Protein 3FJY (pdb70)

B-factor: mean 27.33, std 9.37, range [8.15, 68.04]

Radius of gyration: 30.57 Å; Cα contacts (8 Å, |Δi|>4): 1432; chains: 2; bounding box: 53×60×94 Å

CATH classification: 3.90.79.10 (+1 more: 3.40.50.1240)

Foldseek 3Di:
DEKEAEKEKDFAPPQPCNVPVLCLVVDALVSRLQRMWTKWFAAPVVRAIFTFMDHADPPGDRLLRHQQRCCQGQVFRWAWFFWQQAPVHYTYTTYGDDPLLVQLCPVLQHDHHHHDCNGTVDMDIGGLVVCCVRHPDPVRNVSSVSVSVCSNVPRVLWFKEKEAEFFAWDDPVPDPDDQQAGAHDPVRLCCSQLSNVVVSRSAQAEEEANRHSQCSSCVVSCVSSVRHYHDPCQDPVNCVVPVPVLVVSVQVVVVVRSVVSHYYYYYHLVNQQNLVQALVQEPDVVVSVLSHSDPPVDHSKMMFIWDADPSGIYTDHDDIGHGD/DEKEAAKEKDFAPPQPCNVPVLCVVVDALVSRLQRMKTKWFAAPVLRFIFTFMDHADPQGDNLLRHQQRCCQAQVFGWAWFFWQAKDKAAPVPDSAAEGDHDDPPGHMYIYTYTGYGDDPLLVQLCPVLQHDHHH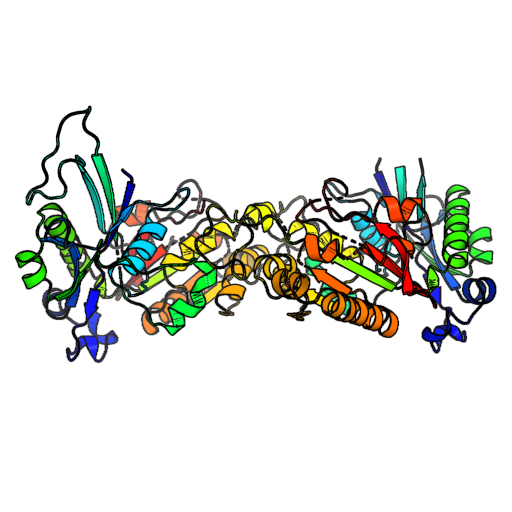YDCNGTVDMDIGRLVVCCVRHRHPVRNVSSVSVSVCSNLPRSLWFKEKEAEFFAWDDPVVDPDDQQATAHDVVSLCCSQLRNVVVSRSAQAEEEASRHSFCSSCVVSCVSSVRHYHDPCQDPVNCVVPVVVLVVSVQVVVVVRSVVSHYYYYYHLVNQQSLVQQLVQEPDVVVSVLSHSDPPVHHRWMMFIWDADPSGIYTDHDDTGDGD

InterPro domains:
  IPR000086 NUDIX hydrolase domain [PF00293] (46-168)
  IPR000086 NUDIX hydrolase domain [PS51462] (16-178)
  IPR013078 Histidine phosphatase superfamily, clade-1 [PF00300] (191-285)
  IPR013078 Histidine phosphatase superfamily, clade-1 [SM00855] (190-308)
  IPR013078 Histidine phosphatase superfamily, clade-1 [cd07067] (190-315)
  IPR015797 NUDIX hydrolase-like domain superfamily [SSF55811] (45-180)
  IPR020084 NUDIX hydrolase, conserved site [PS00893] (62-83)
  IPR029033 Histidine phosphatase superfamily [G3DSA:3.40.50.1240] (189-362)
  IPR029033 Histidine phosphatase superfamily [SSF53254] (190-315)
  IPR051325 Nudix hydrolase domain-containing protein [PTHR21340] (10-183)

Secondary structure (DSSP, 8-state):
--EEE---EEEPTTSHHHH-GGGGGGS-HHHHHTTEEEEEEEETTTTEEE--EEEPPTT--HHHHHHHHHHHHHS--EE--S--EEE--EEE--EE--HHHHHTTHHHH---PPPPTTT--EEEEEEHHHHHHH-S-HHHHHHHHHHHHHHHTTGGG-EEEEE-PPP-B--TTT--S-STTPPBPHHHH--HHHHHHHGGG-EEEEEB-SSHHHHHHHHHHHHHHT---B-GGGSHHHHHH-HHHHHHHHHHHHHHHHHHT-EEEE--HHHHH--TTTGGGSSSHHHHHH--SSTT--TT---EEEEEETTEEEEEEE------/-EEEE---EEEPTTSHHHH-GGGGGGS-HHHHHHTEEEEEEEETTTTEEE--EEEPPTT--HHHHHHHHHHHHHS--EE--S--EEEEEETTTTSSSS-----TTS-EEEEEE--EE--HHHHHHTHHHH---PPPPTTT--EEEEEEHHHHHHH-S-HHHHHHHHHHHHHHTTTGGG-EEEEE-PPPPB--TTT--S-STTPPBPHHHH--TTHHHHHGGG-EEEEEB-SSHHHHHHHHHHHHHHT---B-GGGSHHHHHH-HHHHHHHHHHHHHHHHHHT-EEEE--HHHHH--TTTGGG-SSHHHHTT--SSTT--TT---EEEEEETTEEEEEEE------

Nearest PDB structures (foldseek):
  3fjy-assembly1_A  TM=1.002E+00  e=1.884E-73  Bifidobacterium adolescentis ATCC 15703
  3fjy-assembly1_B  TM=9.927E-01  e=1.489E-70  Bifidobacterium adolescentis ATCC 15703
  6m72-assembly1_A  TM=7.790E-01  e=5.981E-26  Mycolicibacterium smegmatis MC2 155
  6m6y-assembly1_A  TM=7.794E-01  e=1.837E-25  Mycolicibacterium smegmatis MC2 155
  5gg6-assembly2_B  TM=7.611E-01  e=1.048E-25  Mycolicibacterium smegmatis MC2 155

Solvent-accessible surface area: 28832 Å² total

Structure (mmCIF, N/CA/C/O backbone):
data_3FJY
#
_entry.id   3FJY
#
_cell.length_a   78.673
_cell.length_b   90.034
_cell.length_c   124.195
_cell.angle_alpha   90.00
_cell.angle_beta   90.00
_cell.angle_gamma   90.00
#
_symmetry.space_group_name_H-M   'P 21 21 21'
#
loop_
_entity.id
_entity.type
_entity.pdbx_description
1 polymer 'Probable MutT1 protein'
2 non-polymer GLYCEROL
3 water water
#
loop_
_atom_site.group_PDB
_atom_site.id
_atom_site.type_symbol
_atom_site.label_atom_id
_atom_site.label_alt_id
_atom_site.label_comp_id
_atom_site.label_asym_id
_atom_site.label_entity_id
_atom_site.label_seq_id
_atom_site.pdbx_PDB_ins_code
_atom_site.Cartn_x
_atom_site.Cartn_y
_atom_site.Cartn_z
_atom_site.occupancy
_atom_site.B_iso_or_equiv
_atom_site.auth_seq_id
_atom_site.auth_comp_id
_atom_site.auth_asym_id
_atom_site.auth_atom_id
_atom_site.pdbx_PDB_model_num
ATOM 1 N N . LEU A 1 3 ? -5.970 55.309 22.440 1.00 39.15 9 LEU A N 1
ATOM 2 C CA . LEU A 1 3 ? -4.661 54.652 22.715 1.00 40.36 9 LEU A CA 1
ATOM 3 C C . LEU A 1 3 ? -3.495 55.597 22.410 1.00 38.77 9 LEU A C 1
ATOM 4 O O . LEU A 1 3 ? -3.204 55.884 21.254 1.00 39.30 9 LEU A O 1
ATOM 9 N N . GLU A 1 4 ? -2.830 56.056 23.465 1.00 37.10 10 GLU A N 1
ATOM 10 C CA . GLU A 1 4 ? -1.715 56.987 23.349 1.00 35.49 10 GLU A CA 1
ATOM 11 C C . GLU A 1 4 ? -0.339 56.324 23.243 1.00 33.37 10 GLU A C 1
ATOM 12 O O . GLU A 1 4 ? -0.013 55.417 24.008 1.00 32.51 10 GLU A O 1
ATOM 18 N N . ALA A 1 5 ? 0.464 56.803 22.298 1.00 30.01 11 ALA A N 1
ATOM 19 C CA . ALA A 1 5 ? 1.807 56.291 22.087 1.00 28.33 11 ALA A CA 1
ATOM 20 C C . ALA A 1 5 ? 2.741 57.453 21.757 1.00 27.44 11 ALA A C 1
ATOM 21 O O . ALA A 1 5 ? 2.290 58.568 21.467 1.00 25.20 11 ALA A O 1
ATOM 23 N N . ALA A 1 6 ? 4.042 57.188 21.811 1.00 25.51 12 ALA A N 1
ATOM 24 C CA . ALA A 1 6 ? 5.046 58.194 21.510 1.00 25.42 12 ALA A CA 1
ATOM 25 C C . ALA A 1 6 ? 6.340 57.523 21.056 1.00 24.35 12 ALA A C 1
ATOM 26 O O . ALA A 1 6 ? 6.643 56.398 21.451 1.00 23.55 12 ALA A O 1
ATOM 28 N N . GLY A 1 7 ? 7.097 58.225 20.223 1.00 22.71 13 GLY A N 1
ATOM 29 C CA . GLY A 1 7 ? 8.353 57.689 19.728 1.00 22.83 13 GLY A CA 1
ATOM 30 C C . GLY A 1 7 ? 9.071 58.763 18.945 1.00 22.91 13 GLY A C 1
ATOM 31 O O . GLY A 1 7 ? 8.788 59.946 19.120 1.00 20.99 13 GLY A O 1
ATOM 32 N N . GLY A 1 8 ? 9.997 58.380 18.074 1.00 22.13 14 GLY A N 1
ATOM 33 C CA . GLY A 1 8 ? 10.683 59.403 17.311 1.00 21.14 14 GLY A CA 1
ATOM 34 C C . GLY A 1 8 ? 11.755 58.960 16.343 1.00 21.77 14 GLY A C 1
ATOM 35 O O . GLY A 1 8 ? 12.007 57.769 16.141 1.00 21.11 14 GLY A O 1
ATOM 36 N N . ILE A 1 9 ? 12.389 59.956 15.737 1.00 20.58 15 ILE A N 1
ATOM 37 C CA . ILE A 1 9 ? 13.454 59.730 14.778 1.00 20.04 15 ILE A CA 1
ATOM 38 C C . ILE A 1 9 ? 14.796 60.068 15.424 1.00 19.60 15 ILE A C 1
ATOM 39 O O . ILE A 1 9 ? 15.141 61.237 15.606 1.00 15.51 15 ILE A O 1
ATOM 44 N N . VAL A 1 10 ? 15.541 59.029 15.780 1.00 18.46 16 VAL A N 1
ATOM 45 C CA . VAL A 1 10 ? 16.845 59.211 16.392 1.00 19.79 16 VAL A CA 1
ATOM 46 C C . VAL A 1 10 ? 17.835 59.364 15.244 1.00 20.26 16 VAL A C 1
ATOM 47 O O . VAL A 1 10 ? 17.897 58.511 14.357 1.00 18.85 16 VAL A O 1
ATOM 51 N N . TRP A 1 11 ? 18.598 60.450 15.263 1.00 20.18 17 TRP A N 1
ATOM 52 C CA . TRP A 1 11 ? 19.571 60.700 14.209 1.00 22.42 17 TRP A CA 1
ATOM 53 C C . TRP A 1 11 ? 20.967 60.962 14.757 1.00 22.02 17 TRP A C 1
ATOM 54 O O . TRP A 1 11 ? 21.135 61.278 15.938 1.00 23.71 17 TRP A O 1
ATOM 65 N N . ARG A 1 12 ? 21.961 60.832 13.886 1.00 23.10 18 ARG A N 1
ATOM 66 C CA . ARG A 1 12 ? 23.355 61.083 14.245 1.00 23.68 18 ARG A CA 1
ATOM 67 C C . ARG A 1 12 ? 24.125 61.427 12.972 1.00 22.92 18 ARG A C 1
ATOM 68 O O . ARG A 1 12 ? 23.664 61.144 11.867 1.00 20.71 18 ARG A O 1
ATOM 76 N N . TRP A 1 13 ? 25.294 62.038 13.129 1.00 23.10 19 TRP A N 1
ATOM 77 C CA . TRP A 1 13 ? 26.116 62.370 11.981 1.00 23.19 19 TRP A CA 1
ATOM 78 C C . TRP A 1 13 ? 26.837 61.079 11.598 1.00 25.50 19 TRP A C 1
ATOM 79 O O . TRP A 1 13 ? 27.397 60.394 12.457 1.00 24.84 19 TRP A O 1
ATOM 90 N N . LYS A 1 14 ? 26.807 60.741 10.311 1.00 26.21 20 LYS A N 1
ATOM 91 C CA . LYS A 1 14 ? 27.449 59.528 9.825 1.00 29.99 20 LYS A CA 1
ATOM 92 C C . LYS A 1 14 ? 28.937 59.559 10.170 1.00 30.79 20 LYS A C 1
ATOM 93 O O . LYS A 1 14 ? 29.634 60.526 9.869 1.00 30.00 20 LYS A O 1
ATOM 99 N N . ALA A 1 15 ? 29.417 58.502 10.814 1.00 31.82 21 ALA A N 1
ATOM 100 C CA . ALA A 1 15 ? 30.820 58.428 11.207 1.00 34.10 21 ALA A CA 1
ATOM 101 C C . ALA A 1 15 ? 31.739 58.547 9.993 1.00 34.41 21 ALA A C 1
ATOM 102 O O . ALA A 1 15 ? 31.552 57.864 8.987 1.00 36.16 21 ALA A O 1
ATOM 104 N N . GLY A 1 16 ? 32.731 59.420 10.089 1.00 34.55 22 GLY A N 1
ATOM 105 C CA . GLY A 1 16 ? 33.641 59.608 8.977 1.00 34.97 22 GLY A CA 1
ATOM 106 C C . GLY A 1 16 ? 33.360 60.870 8.180 1.00 35.47 22 GLY A C 1
ATOM 107 O O . GLY A 1 16 ? 34.270 61.411 7.548 1.00 37.05 22 GLY A O 1
ATOM 108 N N . SER A 1 17 ? 32.115 61.350 8.197 1.00 33.63 23 SER A N 1
ATOM 109 C CA . SER A 1 17 ? 31.778 62.559 7.443 1.00 33.74 23 SER A CA 1
ATOM 110 C C . SER A 1 17 ? 32.498 63.757 8.050 1.00 33.44 23 SER A C 1
ATOM 111 O O . SER A 1 17 ? 32.936 63.704 9.193 1.00 34.12 23 SER A O 1
ATOM 114 N N . ASP A 1 18 ? 32.626 64.835 7.286 1.00 33.95 24 ASP A N 1
ATOM 115 C CA . ASP A 1 18 ? 33.306 66.028 7.787 1.00 34.63 24 ASP A CA 1
ATOM 116 C C . ASP A 1 18 ? 32.654 66.563 9.067 1.00 33.59 24 ASP A C 1
ATOM 117 O O . ASP A 1 18 ? 33.337 66.901 10.034 1.00 32.90 24 ASP A O 1
ATOM 122 N N . ILE A 1 19 ? 31.327 66.632 9.063 1.00 32.40 25 ILE A N 1
ATOM 123 C CA . ILE A 1 19 ? 30.579 67.125 10.211 1.00 31.18 25 ILE A CA 1
ATOM 124 C C . ILE A 1 19 ? 30.795 66.257 11.455 1.00 30.34 25 ILE A C 1
ATOM 125 O O . ILE A 1 19 ? 30.886 66.774 12.566 1.00 28.61 25 ILE A O 1
ATOM 130 N N . ALA A 1 20 ? 30.879 64.944 11.268 1.00 30.18 26 ALA A N 1
ATOM 131 C CA . ALA A 1 20 ? 31.079 64.040 12.393 1.00 31.90 26 ALA A CA 1
ATOM 132 C C . ALA A 1 20 ? 32.435 64.279 13.045 1.00 33.34 26 ALA A C 1
ATOM 133 O O . ALA A 1 20 ? 32.560 64.226 14.268 1.00 31.77 26 ALA A O 1
ATOM 135 N N . ASN A 1 21 ? 33.446 64.543 12.219 1.00 34.75 27 ASN A N 1
ATOM 136 C CA . ASN A 1 21 ? 34.798 64.785 12.710 1.00 36.73 27 ASN A CA 1
ATOM 137 C C . ASN A 1 21 ? 34.866 66.066 13.526 1.00 36.95 27 ASN A C 1
ATOM 138 O O . ASN A 1 21 ? 35.720 66.207 14.398 1.00 36.20 27 ASN A O 1
ATOM 143 N N . ASP A 1 22 ? 33.963 66.996 13.233 1.00 37.75 28 ASP A N 1
ATOM 144 C CA . ASP A 1 22 ? 33.910 68.269 13.943 1.00 38.13 28 ASP A CA 1
ATOM 145 C C . ASP A 1 22 ? 32.529 68.899 13.775 1.00 36.84 28 ASP A C 1
ATOM 146 O O . ASP A 1 22 ? 32.327 69.771 12.936 1.00 36.48 28 ASP A O 1
ATOM 151 N N . PRO A 1 23 ? 31.555 68.457 14.589 1.00 36.81 29 PRO A N 1
ATOM 152 C CA . PRO A 1 23 ? 30.175 68.951 14.552 1.00 35.62 29 PRO A CA 1
ATOM 153 C C . PRO A 1 23 ? 29.998 70.461 14.492 1.00 34.59 29 PRO A C 1
ATOM 154 O O . PRO A 1 23 ? 29.029 70.948 13.909 1.00 33.99 29 PRO A O 1
ATOM 158 N N . ALA A 1 24 ? 30.936 71.200 15.074 1.00 34.70 30 ALA A N 1
ATOM 159 C CA . ALA A 1 24 ? 30.852 72.658 15.091 1.00 34.13 30 ALA A CA 1
ATOM 160 C C . ALA A 1 24 ? 30.721 73.282 13.704 1.00 34.60 30 ALA A C 1
ATOM 161 O O . ALA A 1 24 ? 30.240 74.404 13.578 1.00 35.52 30 ALA A O 1
ATOM 163 N N . ILE A 1 25 ? 31.133 72.562 12.663 1.00 35.04 31 ILE A N 1
ATOM 164 C CA . ILE A 1 25 ? 31.042 73.091 11.299 1.00 35.47 31 ILE A CA 1
ATOM 165 C C . ILE A 1 25 ? 29.679 72.848 10.651 1.00 35.43 31 ILE A C 1
ATOM 166 O O . ILE A 1 25 ? 29.440 73.282 9.528 1.00 34.96 31 ILE A O 1
ATOM 171 N N . ALA A 1 26 ? 28.791 72.163 11.365 1.00 34.84 32 ALA A N 1
ATOM 172 C CA . ALA A 1 26 ? 27.470 71.843 10.838 1.00 33.97 32 ALA A CA 1
ATOM 173 C C . ALA A 1 26 ? 26.711 73.032 10.263 1.00 33.35 32 ALA A C 1
ATOM 174 O O . ALA A 1 26 ? 26.199 72.962 9.150 1.00 31.56 32 ALA A O 1
ATOM 176 N N . SER A 1 27 ? 26.632 74.118 11.021 1.00 33.13 33 SER A N 1
ATOM 177 C CA . SER A 1 27 ? 25.903 75.289 10.552 1.00 34.27 33 SER A CA 1
ATOM 178 C C . SER A 1 27 ? 26.541 75.961 9.334 1.00 34.62 33 SER A C 1
ATOM 179 O O . SER A 1 27 ? 25.877 76.714 8.629 1.00 34.60 33 SER A O 1
ATOM 182 N N . SER A 1 28 ? 27.817 75.684 9.073 1.00 35.20 34 SER A N 1
ATOM 183 C CA . SER A 1 28 ? 28.470 76.283 7.910 1.00 36.56 34 SER A CA 1
ATOM 184 C C . SER A 1 28 ? 28.224 75.414 6.681 1.00 36.46 34 SER A C 1
ATOM 185 O O . SER A 1 28 ? 28.800 75.647 5.622 1.00 38.04 34 SER A O 1
ATOM 188 N N . LYS A 1 29 ? 27.370 74.407 6.825 1.00 34.77 35 LYS A N 1
ATOM 189 C CA . LYS A 1 29 ? 27.054 73.526 5.708 1.00 34.54 35 LYS A CA 1
ATOM 190 C C . LYS A 1 29 ? 25.605 73.736 5.288 1.00 32.68 35 LYS A C 1
ATOM 191 O O . LYS A 1 29 ? 24.774 74.132 6.102 1.00 32.80 35 LYS A O 1
ATOM 197 N N . SER A 1 30 ? 25.304 73.486 4.019 1.00 31.32 36 SER A N 1
ATOM 198 C CA . SER A 1 30 ? 23.941 73.643 3.526 1.00 31.20 36 SER A CA 1
ATOM 199 C C . SER A 1 30 ? 23.069 72.530 4.095 1.00 30.38 36 SER A C 1
ATOM 200 O O . SER A 1 30 ? 23.574 71.556 4.644 1.00 27.07 36 SER A O 1
ATOM 203 N N . ALA A 1 31 ? 21.758 72.688 3.962 1.00 31.42 37 ALA A N 1
ATOM 204 C CA . ALA A 1 31 ? 20.825 71.697 4.463 1.00 33.05 37 ALA A CA 1
ATOM 205 C C . ALA A 1 31 ? 21.109 70.342 3.815 1.00 33.03 37 ALA A C 1
ATOM 206 O O . ALA A 1 31 ? 21.076 69.303 4.477 1.00 33.20 37 ALA A O 1
ATOM 208 N N . GLN A 1 32 ? 21.405 70.364 2.519 1.00 33.18 38 GLN A N 1
ATOM 209 C CA . GLN A 1 32 ? 21.693 69.140 1.782 1.00 33.35 38 GLN A CA 1
ATOM 210 C C . GLN A 1 32 ? 22.960 68.463 2.295 1.00 33.49 38 GLN A C 1
ATOM 211 O O . GLN A 1 32 ? 22.970 67.252 2.506 1.00 32.97 38 GLN A O 1
ATOM 217 N N . GLU A 1 33 ? 24.029 69.237 2.490 1.00 33.44 39 GLU A N 1
ATOM 218 C CA . GLU A 1 33 ? 25.282 68.673 2.987 1.00 34.36 39 GLU A CA 1
ATOM 219 C C . GLU A 1 33 ? 25.039 68.036 4.352 1.00 34.31 39 GLU A C 1
ATOM 220 O O . GLU A 1 33 ? 25.653 67.024 4.694 1.00 34.89 39 GLU A O 1
ATOM 226 N N . GLN A 1 34 ? 24.143 68.640 5.132 1.00 32.35 40 GLN A N 1
ATOM 227 C CA . GLN A 1 34 ? 23.813 68.130 6.461 1.00 30.23 40 GLN A CA 1
ATOM 228 C C . GLN A 1 34 ? 22.975 66.862 6.342 1.00 29.37 40 GLN A C 1
ATOM 229 O O . GLN A 1 34 ? 23.300 65.831 6.929 1.00 26.07 40 GLN A O 1
ATOM 235 N N . LEU A 1 35 ? 21.887 66.950 5.585 1.00 29.45 41 LEU A N 1
ATOM 236 C CA . LEU A 1 35 ? 21.003 65.814 5.395 1.00 30.54 41 LEU A CA 1
ATOM 237 C C . LEU A 1 35 ? 21.754 64.613 4.823 1.00 31.38 41 LEU A C 1
ATOM 238 O O . LEU A 1 35 ? 21.465 63.468 5.178 1.00 31.58 41 LEU A O 1
ATOM 243 N N . ASP A 1 36 ? 22.724 64.871 3.949 1.00 31.35 42 ASP A N 1
ATOM 244 C CA . ASP A 1 36 ? 23.498 63.789 3.342 1.00 31.34 42 ASP A CA 1
ATOM 245 C C . ASP A 1 36 ? 24.499 63.203 4.325 1.00 30.58 42 ASP A C 1
ATOM 246 O O . ASP A 1 36 ? 25.124 62.178 4.048 1.00 30.84 42 ASP A O 1
ATOM 251 N N . SER A 1 37 ? 24.653 63.851 5.474 1.00 28.83 43 SER A N 1
ATOM 252 C CA . SER A 1 37 ? 25.601 63.387 6.480 1.00 28.18 43 SER A CA 1
ATOM 253 C C . SER A 1 37 ? 24.903 62.750 7.668 1.00 25.94 43 SER A C 1
ATOM 254 O O . SER A 1 37 ? 25.540 62.421 8.666 1.00 25.61 43 SER A O 1
ATOM 257 N N . ILE A 1 38 ? 23.597 62.558 7.545 1.00 23.73 44 ILE A N 1
ATOM 258 C CA . ILE A 1 38 ? 22.802 62.004 8.629 1.00 23.31 44 ILE A CA 1
ATOM 259 C C . ILE A 1 38 ? 22.325 60.562 8.448 1.00 23.18 44 ILE A C 1
ATOM 260 O O . ILE A 1 38 ? 22.027 60.121 7.338 1.00 21.62 44 ILE A O 1
ATOM 265 N N . GLU A 1 39 ? 22.275 59.832 9.560 1.00 21.94 45 GLU A N 1
ATOM 266 C CA . GLU A 1 39 ? 21.769 58.459 9.575 1.00 22.13 45 GLU A CA 1
ATOM 267 C C . GLU A 1 39 ? 20.642 58.482 10.607 1.00 20.91 45 GLU A C 1
ATOM 268 O O . GLU A 1 39 ? 20.774 59.125 11.648 1.00 17.98 45 GLU A O 1
ATOM 274 N N . VAL A 1 40 ? 19.541 57.801 10.312 1.00 18.58 46 VAL A N 1
ATOM 275 C CA . VAL A 1 40 ? 18.409 57.729 11.225 1.00 19.55 46 VAL A CA 1
ATOM 276 C C . VAL A 1 40 ? 18.178 56.280 11.644 1.00 19.79 46 VAL A C 1
ATOM 277 O O . VAL A 1 40 ? 18.504 55.354 10.900 1.00 19.61 46 VAL A O 1
ATOM 281 N N . CYS A 1 41 ? 17.615 56.087 12.835 1.00 19.54 47 CYS A N 1
ATOM 282 C CA . CYS A 1 41 ? 17.404 54.750 13.379 1.00 18.12 47 CYS A CA 1
ATOM 283 C C . CYS A 1 41 ? 16.036 54.135 13.105 1.00 18.62 47 CYS A C 1
ATOM 284 O O . CYS A 1 41 ? 14.998 54.705 13.446 1.00 15.71 47 CYS A O 1
ATOM 287 N N . ILE A 1 42 ? 16.046 52.955 12.492 1.00 18.83 48 ILE A N 1
ATOM 288 C CA . ILE A 1 42 ? 14.811 52.254 12.163 1.00 21.19 48 ILE A CA 1
ATOM 289 C C . ILE A 1 42 ? 14.876 50.846 12.756 1.00 21.89 48 ILE A C 1
ATOM 290 O O . ILE A 1 42 ? 15.907 50.178 12.669 1.00 20.69 48 ILE A O 1
ATOM 295 N N . VAL A 1 43 ? 13.772 50.405 13.351 1.00 23.08 49 VAL A N 1
ATOM 296 C CA . VAL A 1 43 ? 13.712 49.097 13.993 1.00 24.57 49 VAL A CA 1
ATOM 297 C C . VAL A 1 43 ? 12.762 48.132 13.300 1.00 26.20 49 VAL A C 1
ATOM 298 O O . VAL A 1 43 ? 11.799 48.551 12.661 1.00 26.61 49 VAL A O 1
ATOM 302 N N . HIS A 1 44 ? 13.044 46.838 13.442 1.00 26.56 50 HIS A N 1
ATOM 303 C CA . HIS A 1 44 ? 12.227 45.801 12.817 1.00 28.28 50 HIS A CA 1
ATOM 304 C C . HIS A 1 44 ? 11.426 44.993 13.827 1.00 27.55 50 HIS A C 1
ATOM 305 O O . HIS A 1 44 ? 11.979 44.438 14.775 1.00 24.35 50 HIS A O 1
ATOM 312 N N . ARG A 1 45 ? 10.119 44.935 13.611 1.00 28.79 51 ARG A N 1
ATOM 313 C CA . ARG A 1 45 ? 9.230 44.188 14.487 1.00 32.78 51 ARG A CA 1
ATOM 314 C C . ARG A 1 45 ? 8.892 42.857 13.819 1.00 32.71 51 ARG A C 1
ATOM 315 O O . ARG A 1 45 ? 8.227 42.825 12.782 1.00 31.96 51 ARG A O 1
ATOM 323 N N . PRO A 1 46 ? 9.351 41.738 14.400 1.00 31.94 52 PRO A N 1
ATOM 324 C CA . PRO A 1 46 ? 9.074 40.422 13.815 1.00 33.47 52 PRO A CA 1
ATOM 325 C C . PRO A 1 46 ? 7.585 40.099 13.715 1.00 34.50 52 PRO A C 1
ATOM 326 O O . PRO A 1 46 ? 7.166 39.322 12.859 1.00 34.91 52 PRO A O 1
ATOM 330 N N . LYS A 1 47 ? 6.791 40.715 14.585 1.00 36.85 53 LYS A N 1
ATOM 331 C CA . LYS A 1 47 ? 5.349 40.495 14.621 1.00 38.60 53 LYS A CA 1
ATOM 332 C C . LYS A 1 47 ? 4.680 40.744 13.271 1.00 39.35 53 LYS A C 1
ATOM 333 O O . LYS A 1 47 ? 3.924 39.906 12.788 1.00 39.33 53 LYS A O 1
ATOM 339 N N . TYR A 1 48 ? 4.967 41.894 12.670 1.00 39.59 54 TYR A N 1
ATOM 340 C CA . TYR A 1 48 ? 4.385 42.257 11.384 1.00 39.82 54 TYR A CA 1
ATOM 341 C C . TYR A 1 48 ? 5.438 42.280 10.274 1.00 37.16 54 TYR A C 1
ATOM 342 O O . TYR A 1 48 ? 5.139 42.648 9.137 1.00 35.41 54 TYR A O 1
ATOM 351 N N . ASP A 1 49 ? 6.664 41.886 10.616 1.00 34.49 55 ASP A N 1
ATOM 352 C CA . ASP A 1 49 ? 7.780 41.865 9.670 1.00 33.49 55 ASP A CA 1
ATOM 353 C C . ASP A 1 49 ? 7.865 43.206 8.950 1.00 33.63 55 ASP A C 1
ATOM 354 O O . ASP A 1 49 ? 7.948 43.258 7.723 1.00 35.12 55 ASP A O 1
ATOM 359 N N . ASP A 1 50 ? 7.844 44.291 9.722 1.00 32.67 56 ASP A N 1
ATOM 360 C CA . ASP A 1 50 ? 7.895 45.633 9.158 1.00 32.98 56 ASP A CA 1
ATOM 361 C C . ASP A 1 50 ? 9.007 46.478 9.766 1.00 30.65 56 ASP A C 1
ATOM 362 O O . ASP A 1 50 ? 9.537 46.150 10.827 1.00 30.37 56 ASP A O 1
ATOM 367 N N . TRP A 1 51 ? 9.360 47.557 9.073 1.00 28.73 57 TRP A N 1
ATOM 368 C CA . TRP A 1 51 ? 10.388 48.481 9.533 1.00 26.99 57 TRP A CA 1
ATOM 369 C C . TRP A 1 51 ? 9.729 49.830 9.801 1.00 26.51 57 TRP A C 1
ATOM 370 O O . TRP A 1 51 ? 9.019 50.367 8.948 1.00 26.02 57 TRP A O 1
ATOM 381 N N . SER A 1 52 ? 9.961 50.373 10.988 1.00 25.02 58 SER A N 1
ATOM 382 C CA . SER A 1 52 ? 9.351 51.641 11.355 1.00 25.13 58 SER A CA 1
ATOM 383 C C . SER A 1 52 ? 10.188 52.409 12.378 1.00 24.93 58 SER A C 1
ATOM 384 O O . SER A 1 52 ? 11.283 51.988 12.739 1.00 22.73 58 SER A O 1
ATOM 387 N N . TRP A 1 53 ? 9.647 53.536 12.836 1.00 23.25 59 TRP A N 1
ATOM 388 C CA . TRP A 1 53 ? 10.303 54.354 13.845 1.00 24.83 59 TRP A CA 1
ATOM 389 C C . TRP A 1 53 ? 9.982 53.741 15.201 1.00 25.97 59 TRP A C 1
ATOM 390 O O . TRP A 1 53 ? 8.874 53.262 15.419 1.00 24.02 59 TRP A O 1
ATOM 401 N N . PRO A 1 54 ? 10.955 53.743 16.128 1.00 26.93 60 PRO A N 1
ATOM 402 C CA . PRO A 1 54 ? 10.680 53.174 17.443 1.00 27.33 60 PRO A CA 1
ATOM 403 C C . PRO A 1 54 ? 9.618 54.027 18.127 1.00 28.96 60 PRO A C 1
ATOM 404 O O . PRO A 1 54 ? 9.634 55.259 18.029 1.00 29.36 60 PRO A O 1
ATOM 408 N N . LYS A 1 55 ? 8.688 53.362 18.798 1.00 29.14 61 LYS A N 1
ATOM 409 C CA . LYS A 1 55 ? 7.609 54.034 19.501 1.00 31.69 61 LYS A CA 1
ATOM 410 C C . LYS A 1 55 ? 6.854 53.005 20.321 1.00 32.85 61 LYS A C 1
ATOM 411 O O . LYS A 1 55 ? 7.048 51.799 20.151 1.00 33.00 61 LYS A O 1
ATOM 417 N N . GLY A 1 56 ? 5.994 53.481 21.211 1.00 32.45 62 GLY A N 1
ATOM 418 C CA . GLY A 1 56 ? 5.230 52.569 22.038 1.00 33.37 62 GLY A CA 1
ATOM 419 C C . GLY A 1 56 ? 4.195 53.312 22.849 1.00 33.99 62 GLY A C 1
ATOM 420 O O . GLY A 1 56 ? 4.234 54.539 22.928 1.00 32.71 62 GLY A O 1
ATOM 421 N N . LYS A 1 57 ? 3.278 52.569 23.460 1.00 34.92 63 LYS A N 1
ATOM 422 C CA . LYS A 1 57 ? 2.212 53.159 24.261 1.00 35.59 63 LYS A CA 1
ATOM 423 C C . LYS A 1 57 ? 2.700 53.718 25.591 1.00 34.82 63 LYS A C 1
ATOM 424 O O . LYS A 1 57 ? 3.612 53.181 26.213 1.00 34.10 63 LYS A O 1
ATOM 430 N N . LEU A 1 58 ? 2.083 54.813 26.014 1.00 34.29 64 LEU A N 1
ATOM 431 C CA . LEU A 1 58 ? 2.434 55.452 27.270 1.00 35.25 64 LEU A CA 1
ATOM 432 C C . LEU A 1 58 ? 2.056 54.561 28.433 1.00 35.33 64 LEU A C 1
ATOM 433 O O . LEU A 1 58 ? 1.063 53.853 28.371 1.00 36.01 64 LEU A O 1
ATOM 438 N N . GLU A 1 59 ? 2.860 54.596 29.490 1.00 36.98 65 GLU A N 1
ATOM 439 C CA . GLU A 1 59 ? 2.564 53.828 30.690 1.00 38.42 65 GLU A CA 1
ATOM 440 C C . GLU A 1 59 ? 1.541 54.655 31.459 1.00 39.31 65 GLU A C 1
ATOM 441 O O . GLU A 1 59 ? 1.300 55.818 31.125 1.00 38.19 65 GLU A O 1
ATOM 447 N N . GLN A 1 60 ? 0.945 54.065 32.488 1.00 40.85 66 GLN A N 1
ATOM 448 C CA . GLN A 1 60 ? -0.047 54.764 33.289 1.00 43.31 66 GLN A CA 1
ATOM 449 C C . GLN A 1 60 ? 0.543 56.060 33.834 1.00 42.52 66 GLN A C 1
ATOM 450 O O . GLN A 1 60 ? 1.673 56.075 34.312 1.00 42.74 66 GLN A O 1
ATOM 456 N N . ASN A 1 61 ? -0.246 57.130 33.760 1.00 41.79 67 ASN A N 1
ATOM 457 C CA . ASN A 1 61 ? 0.129 58.477 34.193 1.00 41.66 67 ASN A CA 1
ATOM 458 C C . ASN A 1 61 ? 1.541 58.932 33.800 1.00 39.04 67 ASN A C 1
ATOM 459 O O . ASN A 1 61 ? 2.228 59.607 34.562 1.00 40.49 67 ASN A O 1
ATOM 464 N N . GLU A 1 62 ? 1.956 58.563 32.593 1.00 35.27 68 GLU A N 1
ATOM 465 C CA . GLU A 1 62 ? 3.257 58.948 32.052 1.00 31.10 68 GLU A CA 1
ATOM 466 C C . GLU A 1 62 ? 2.969 59.921 30.905 1.00 28.03 68 GLU A C 1
ATOM 467 O O . GLU A 1 62 ? 1.936 59.805 30.246 1.00 25.37 68 GLU A O 1
ATOM 473 N N . THR A 1 63 ? 3.862 60.883 30.679 1.00 25.58 69 THR A N 1
ATOM 474 C CA . THR A 1 63 ? 3.682 61.854 29.592 1.00 24.01 69 THR A CA 1
ATOM 475 C C . THR A 1 63 ? 4.155 61.255 28.275 1.00 22.90 69 THR A C 1
ATOM 476 O O . THR A 1 63 ? 4.847 60.239 28.268 1.00 24.20 69 THR A O 1
ATOM 480 N N . HIS A 1 64 ? 3.791 61.891 27.165 1.00 22.23 70 HIS A N 1
ATOM 481 C CA . HIS A 1 64 ? 4.209 61.417 25.846 1.00 23.71 70 HIS A CA 1
ATOM 482 C C . HIS A 1 64 ? 5.716 61.601 25.657 1.00 22.94 70 HIS A C 1
ATOM 483 O O . HIS A 1 64 ? 6.379 60.750 25.063 1.00 21.02 70 HIS A O 1
ATOM 490 N N . ARG A 1 65 ? 6.255 62.715 26.153 1.00 21.35 71 ARG A N 1
ATOM 491 C CA . ARG A 1 65 ? 7.679 62.977 25.990 1.00 22.54 71 ARG A CA 1
ATOM 492 C C . ARG A 1 65 ? 8.502 61.936 26.737 1.00 21.67 71 ARG A C 1
ATOM 493 O O . ARG A 1 65 ? 9.508 61.451 26.226 1.00 22.42 71 ARG A O 1
ATOM 501 N N . HIS A 1 66 ? 8.062 61.584 27.939 1.00 20.84 72 HIS A N 1
ATOM 502 C CA . HIS A 1 66 ? 8.747 60.579 28.746 1.00 19.58 72 HIS A CA 1
ATOM 503 C C . HIS A 1 66 ? 8.595 59.203 28.086 1.00 19.44 72 HIS A C 1
ATOM 504 O O . HIS A 1 66 ? 9.541 58.428 28.015 1.00 17.28 72 HIS A O 1
ATOM 511 N N . ALA A 1 67 ? 7.389 58.913 27.611 1.00 17.96 73 ALA A N 1
ATOM 512 C CA . ALA A 1 67 ? 7.125 57.653 26.934 1.00 19.10 73 ALA A CA 1
ATOM 513 C C . ALA A 1 67 ? 8.017 57.531 25.684 1.00 19.08 73 ALA A C 1
ATOM 514 O O . ALA A 1 67 ? 8.501 56.454 25.364 1.00 17.58 73 ALA A O 1
ATOM 516 N N . ALA A 1 68 ? 8.223 58.648 24.992 1.00 16.88 74 ALA A N 1
ATOM 517 C CA . ALA A 1 68 ? 9.038 58.652 23.788 1.00 20.08 74 ALA A CA 1
ATOM 518 C C . ALA A 1 68 ? 10.490 58.287 24.085 1.00 20.10 74 ALA A C 1
ATOM 519 O O . ALA A 1 68 ? 11.079 57.464 23.388 1.00 19.12 74 ALA A O 1
ATOM 521 N N . VAL A 1 69 ? 11.062 58.895 25.117 1.00 18.98 75 VAL A N 1
ATOM 522 C CA . VAL A 1 69 ? 12.444 58.611 25.470 1.00 19.70 75 VAL A CA 1
ATOM 523 C C . VAL A 1 69 ? 12.589 57.159 25.915 1.00 20.80 75 VAL A C 1
ATOM 524 O O . VAL A 1 69 ? 13.537 56.474 25.525 1.00 17.83 75 VAL A O 1
ATOM 528 N N . ARG A 1 70 ? 11.630 56.702 26.718 1.00 21.55 76 ARG A N 1
ATOM 529 C CA . ARG A 1 70 ? 11.629 55.341 27.231 1.00 21.78 76 ARG A CA 1
ATOM 530 C C . ARG A 1 70 ? 11.489 54.310 26.106 1.00 23.42 76 ARG A C 1
ATOM 531 O O . ARG A 1 70 ? 12.249 53.345 26.046 1.00 22.92 76 ARG A O 1
ATOM 539 N N . GLU A 1 71 ? 10.522 54.527 25.217 1.00 24.06 77 GLU A N 1
ATOM 540 C CA . GLU A 1 71 ? 10.282 53.605 24.111 1.00 24.95 77 GLU A CA 1
ATOM 541 C C . GLU A 1 71 ? 11.479 53.515 23.170 1.00 24.42 77 GLU A C 1
ATOM 542 O O . GLU A 1 71 ? 11.793 52.440 22.656 1.00 22.99 77 GLU A O 1
ATOM 548 N N . ILE A 1 72 ? 12.144 54.643 22.945 1.00 22.02 78 ILE A N 1
ATOM 549 C CA . ILE A 1 72 ? 13.306 54.662 22.074 1.00 22.68 78 ILE A CA 1
ATOM 550 C C . ILE A 1 72 ? 14.424 53.852 22.732 1.00 22.65 78 ILE A C 1
ATOM 551 O O . ILE A 1 72 ? 15.102 53.060 22.072 1.00 21.46 78 ILE A O 1
ATOM 556 N N . GLY A 1 73 ? 14.595 54.034 24.037 1.00 21.38 79 GLY A N 1
ATOM 557 C CA . GLY A 1 73 ? 15.610 53.294 24.753 1.00 22.78 79 GLY A CA 1
ATOM 558 C C . GLY A 1 73 ? 15.303 51.806 24.760 1.00 22.74 79 GLY A C 1
ATOM 559 O O . GLY A 1 73 ? 16.180 50.983 24.525 1.00 22.99 79 GLY A O 1
ATOM 560 N N . GLU A 1 74 ? 14.051 51.458 25.019 1.00 22.67 80 GLU A N 1
ATOM 561 C CA . GLU A 1 74 ? 13.650 50.058 25.043 1.00 25.16 80 GLU A CA 1
ATOM 562 C C . GLU A 1 74 ? 13.846 49.367 23.695 1.00 24.87 80 GLU A C 1
ATOM 563 O O . GLU A 1 74 ? 14.418 48.277 23.631 1.00 23.30 80 GLU A O 1
ATOM 569 N N . GLU A 1 75 ? 13.392 50.009 22.620 1.00 23.24 81 GLU A N 1
ATOM 570 C CA . GLU A 1 75 ? 13.475 49.408 21.292 1.00 25.21 81 GLU A CA 1
ATOM 571 C C . GLU A 1 75 ? 14.780 49.556 20.502 1.00 25.79 81 GLU A C 1
ATOM 572 O O . GLU A 1 75 ? 15.107 48.682 19.694 1.00 27.64 81 GLU A O 1
ATOM 578 N N . THR A 1 76 ? 15.524 50.638 20.706 1.00 24.57 82 THR A N 1
ATOM 579 C CA . THR A 1 76 ? 16.779 50.804 19.973 1.00 24.94 82 THR A CA 1
ATOM 580 C C . THR A 1 76 ? 17.984 50.511 20.860 1.00 25.36 82 THR A C 1
ATOM 581 O O . THR A 1 76 ? 19.087 50.312 20.363 1.00 24.51 82 THR A O 1
ATOM 585 N N . GLY A 1 77 ? 17.764 50.491 22.169 1.00 24.98 83 GLY A N 1
ATOM 586 C CA . GLY A 1 77 ? 18.859 50.252 23.091 1.00 26.20 83 GLY A CA 1
ATOM 587 C C . GLY A 1 77 ? 19.686 51.511 23.317 1.00 24.72 83 GLY A C 1
ATOM 588 O O . GLY A 1 77 ? 20.649 51.509 24.078 1.00 26.23 83 GLY A O 1
ATOM 589 N N . SER A 1 78 ? 19.309 52.595 22.650 1.00 25.01 84 SER A N 1
ATOM 590 C CA . SER A 1 78 ? 20.029 53.850 22.788 1.00 24.75 84 SER A CA 1
ATOM 591 C C . SER A 1 78 ? 19.333 54.870 23.671 1.00 24.16 84 SER A C 1
ATOM 592 O O . SER A 1 78 ? 18.173 55.206 23.447 1.00 24.94 84 SER A O 1
ATOM 595 N N . PRO A 1 79 ? 20.029 55.360 24.703 1.00 22.73 85 PRO A N 1
ATOM 596 C CA . PRO A 1 79 ? 19.400 56.365 25.560 1.00 21.48 85 PRO A CA 1
ATOM 597 C C . PRO A 1 79 ? 19.482 57.650 24.716 1.00 20.29 85 PRO A C 1
ATOM 598 O O . PRO A 1 79 ? 20.488 57.875 24.043 1.00 18.95 85 PRO A O 1
ATOM 602 N N . VAL A 1 80 ? 18.433 58.466 24.725 1.00 18.47 86 VAL A N 1
ATOM 603 C CA . VAL A 1 80 ? 18.428 59.680 23.910 1.00 19.24 86 VAL A CA 1
ATOM 604 C C . VAL A 1 80 ? 17.945 60.919 24.659 1.00 19.66 86 VAL A C 1
ATOM 605 O O . VAL A 1 80 ? 17.451 60.832 25.777 1.00 17.31 86 VAL A O 1
ATOM 609 N N .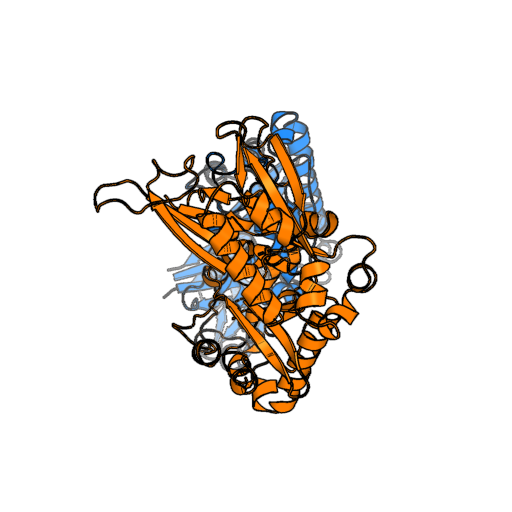 LYS A 1 81 ? 18.102 62.070 24.017 1.00 18.03 87 LYS A N 1
ATOM 610 C CA . LYS A 1 81 ? 17.621 63.332 24.548 1.00 18.56 87 LYS A CA 1
ATOM 611 C C . LYS A 1 81 ? 16.719 63.852 23.434 1.00 18.46 87 LYS A C 1
ATOM 612 O O . LYS A 1 81 ? 17.081 63.807 22.257 1.00 17.94 87 LYS A O 1
ATOM 618 N N . LEU A 1 82 ? 15.531 64.315 23.792 1.00 18.09 88 LEU A N 1
ATOM 619 C CA . LEU A 1 82 ? 14.614 64.821 22.779 1.00 18.58 88 LEU A CA 1
ATOM 620 C C . LEU A 1 82 ? 15.094 66.120 22.153 1.00 17.23 88 LEU A C 1
ATOM 621 O O . LEU A 1 82 ? 15.724 66.949 22.806 1.00 13.93 88 LEU A O 1
ATOM 626 N N . GLY A 1 83 ? 14.817 66.259 20.863 1.00 16.45 89 GLY A N 1
ATOM 627 C CA . GLY A 1 83 ? 15.159 67.472 20.149 1.00 15.60 89 GLY A CA 1
ATOM 628 C C . GLY A 1 83 ? 13.832 68.141 19.811 1.00 17.29 89 GLY A C 1
ATOM 629 O O . GLY A 1 83 ? 12.850 67.960 20.530 1.00 15.32 89 GLY A O 1
ATOM 630 N N . PRO A 1 84 ? 13.767 68.919 18.722 1.00 18.43 90 PRO A N 1
ATOM 631 C CA . PRO A 1 84 ? 12.510 69.575 18.355 1.00 19.33 90 PRO A CA 1
ATOM 632 C C . PRO A 1 84 ? 11.379 68.568 18.152 1.00 19.81 90 PRO A C 1
ATOM 633 O O . PRO A 1 84 ? 11.625 67.434 17.751 1.00 19.84 90 PRO A O 1
ATOM 637 N N . TYR A 1 85 ? 10.151 68.986 18.453 1.00 21.86 91 TYR A N 1
ATOM 638 C CA . TYR A 1 85 ? 8.972 68.152 18.265 1.00 23.24 91 TYR A CA 1
ATOM 639 C C . TYR A 1 85 ? 8.706 68.059 16.751 1.00 25.16 91 TYR A C 1
ATOM 640 O O . TYR A 1 85 ? 8.934 69.025 16.009 1.00 25.07 91 TYR A O 1
ATOM 649 N N . LEU A 1 86 ? 8.244 66.904 16.292 1.00 23.32 92 LEU A N 1
ATOM 650 C CA . LEU A 1 86 ? 7.966 66.718 14.873 1.00 24.61 92 LEU A CA 1
ATOM 651 C C . LEU A 1 86 ? 6.476 66.816 14.567 1.00 23.94 92 LEU A C 1
ATOM 652 O O . LEU A 1 86 ? 6.036 67.777 13.940 1.00 23.71 92 LEU A O 1
ATOM 657 N N . CYS A 1 87 ? 5.701 65.832 15.015 1.00 24.51 93 CYS A N 1
ATOM 658 C CA . CYS A 1 87 ? 4.267 65.824 14.758 1.00 27.05 93 CYS A CA 1
ATOM 659 C C . CYS A 1 87 ? 3.546 64.710 15.514 1.00 29.88 93 CYS A C 1
ATOM 660 O O . CYS A 1 87 ? 4.165 63.917 16.226 1.00 27.04 93 CYS A O 1
ATOM 663 N N . GLU A 1 88 ? 2.227 64.665 15.348 1.00 32.34 94 GLU A N 1
ATOM 664 C CA . GLU A 1 88 ? 1.403 63.646 15.975 1.00 37.36 94 GLU A CA 1
ATOM 665 C C . GLU A 1 88 ? 0.578 62.973 14.880 1.00 39.22 94 GLU A C 1
ATOM 666 O O . GLU A 1 88 ? 0.221 63.607 13.890 1.00 37.86 94 GLU A O 1
ATOM 672 N N . VAL A 1 89 ? 0.276 61.694 15.058 1.00 41.81 95 VAL A N 1
ATOM 673 C CA . VAL A 1 89 ? -0.501 60.965 14.067 1.00 44.32 95 VAL A CA 1
ATOM 674 C C . VAL A 1 89 ? -1.712 60.263 14.672 1.00 45.42 95 VAL A C 1
ATOM 675 O O . VAL A 1 89 ? -1.617 59.611 15.716 1.00 44.43 95 VAL A O 1
ATOM 679 N N . GLU A 1 90 ? -2.847 60.409 13.994 1.00 47.61 96 GLU A N 1
ATOM 680 C CA . GLU A 1 90 ? -4.113 59.823 14.420 1.00 49.40 96 GLU A CA 1
ATOM 681 C C . GLU A 1 90 ? -4.223 58.380 13.934 1.00 49.21 96 GLU A C 1
ATOM 682 O O . GLU A 1 90 ? -4.434 58.128 12.747 1.00 48.65 96 GLU A O 1
ATOM 688 N N . HIS A 1 112 ? -3.122 57.415 18.410 1.00 42.22 118 HIS A N 1
ATOM 689 C CA . HIS A 1 112 ? -2.585 58.757 18.624 1.00 41.39 118 HIS A CA 1
ATOM 690 C C . HIS A 1 112 ? -1.133 58.663 19.080 1.00 39.86 118 HIS A C 1
ATOM 691 O O . HIS A 1 112 ? -0.857 58.295 20.223 1.00 38.97 118 HIS A O 1
ATOM 698 N N . THR A 1 113 ? -0.208 59.003 18.186 1.00 38.47 119 THR A N 1
ATOM 699 C CA . THR A 1 113 ? 1.214 58.941 18.501 1.00 37.27 119 THR A CA 1
ATOM 700 C C . THR A 1 113 ? 1.949 60.248 18.214 1.00 35.13 119 THR A C 1
ATOM 701 O O . THR A 1 113 ? 1.791 60.837 17.145 1.00 33.29 119 THR A O 1
ATOM 705 N N . LEU A 1 114 ? 2.751 60.692 19.177 1.00 32.06 120 LEU A N 1
ATOM 706 C CA . LEU A 1 114 ? 3.534 61.916 19.025 1.00 29.91 120 LEU A CA 1
ATOM 707 C C . LEU A 1 114 ? 4.991 61.553 18.736 1.00 28.22 120 LEU A C 1
ATOM 708 O O . LEU A 1 114 ? 5.558 60.642 19.351 1.00 28.16 120 LEU A O 1
ATOM 713 N N . TYR A 1 115 ? 5.593 62.268 17.799 1.00 25.38 121 TYR A N 1
ATOM 714 C CA . TYR A 1 115 ? 6.965 62.009 17.403 1.00 24.40 121 TYR A CA 1
ATOM 715 C C . TYR A 1 115 ? 7.890 63.200 17.608 1.00 22.20 121 TYR A C 1
ATOM 716 O O . TYR A 1 115 ? 7.515 64.340 17.361 1.00 21.35 121 TYR A O 1
ATOM 725 N N . TRP A 1 116 ? 9.102 62.906 18.062 1.00 21.25 122 TRP A N 1
ATOM 726 C CA . TRP A 1 116 ? 10.148 63.903 18.306 1.00 21.44 122 TRP A CA 1
ATOM 727 C C . TRP A 1 116 ? 11.388 63.454 17.533 1.00 20.34 122 TRP A C 1
ATOM 728 O O . TRP A 1 116 ? 11.558 62.271 17.264 1.00 19.93 122 TRP A O 1
ATOM 747 N N . ALA A 1 118 ? 15.366 63.003 17.873 1.00 20.36 124 ALA A N 1
ATOM 748 C CA . ALA A 1 118 ? 16.190 62.860 19.074 1.00 21.40 124 ALA A CA 1
ATOM 749 C C . ALA A 1 118 ? 17.639 62.471 18.780 1.00 21.44 124 ALA A C 1
ATOM 750 O O . ALA A 1 118 ? 17.952 61.957 17.704 1.00 21.82 124 ALA A O 1
ATOM 752 N N . GLN A 1 119 ? 18.511 62.717 19.753 1.00 20.16 125 GLN A N 1
ATOM 753 C CA . GLN A 1 119 ? 19.934 62.419 19.625 1.00 21.62 125 GLN A CA 1
ATOM 754 C C . GLN A 1 119 ? 20.432 61.449 20.704 1.00 20.87 125 GLN A C 1
ATOM 755 O O . GLN A 1 119 ? 20.029 61.542 21.863 1.00 21.08 125 GLN A O 1
ATOM 761 N N . PRO A 1 120 ? 21.317 60.508 20.338 1.00 19.88 126 PRO A N 1
ATOM 762 C CA . PRO A 1 120 ? 21.828 59.558 21.336 1.00 20.46 126 PRO A CA 1
ATOM 763 C C . PRO A 1 120 ? 22.760 60.261 22.330 1.00 20.91 126 PRO A C 1
ATOM 764 O O . PRO A 1 120 ? 23.530 61.155 21.950 1.00 19.84 126 PRO A O 1
ATOM 768 N N . ILE A 1 121 ? 22.685 59.866 23.597 1.00 19.16 127 ILE A N 1
ATOM 769 C CA . ILE A 1 121 ? 23.551 60.452 24.617 1.00 19.79 127 ILE A CA 1
ATOM 770 C C . ILE A 1 121 ? 24.525 59.359 25.074 1.00 20.02 127 ILE A C 1
ATOM 771 O O . ILE A 1 121 ? 24.282 58.181 24.842 1.00 17.76 127 ILE A O 1
ATOM 776 N N . SER A 1 122 ? 25.621 59.742 25.711 1.00 21.00 128 SER A N 1
ATOM 777 C CA . SER A 1 122 ? 26.596 58.749 26.157 1.00 23.36 128 SER A CA 1
ATOM 778 C C . SER A 1 122 ? 26.032 57.842 27.246 1.00 24.04 128 SER A C 1
ATOM 779 O O . SER A 1 122 ? 25.078 58.200 27.948 1.00 22.35 128 SER A O 1
ATOM 782 N N . ALA A 1 123 ? 26.618 56.655 27.372 1.00 24.41 129 ALA A N 1
ATOM 783 C CA . ALA A 1 123 ? 26.186 55.706 28.385 1.00 24.60 129 ALA A CA 1
ATOM 784 C C . ALA A 1 123 ? 26.422 56.341 29.751 1.00 25.29 129 ALA A C 1
ATOM 785 O O . ALA A 1 123 ? 25.639 56.151 30.680 1.00 26.47 129 ALA A O 1
ATOM 787 N N . ASP A 1 124 ? 27.500 57.107 29.877 1.00 24.63 130 ASP A N 1
ATOM 788 C CA . ASP A 1 124 ? 27.779 57.749 31.147 1.00 25.51 130 ASP A CA 1
ATOM 789 C C . ASP A 1 124 ? 26.666 58.734 31.504 1.00 24.08 130 ASP A C 1
ATOM 790 O O . ASP A 1 124 ? 26.195 58.740 32.640 1.00 22.56 130 ASP A O 1
ATOM 795 N N . ASP A 1 125 ? 26.272 59.564 30.535 1.00 22.19 131 ASP A N 1
ATOM 796 C CA . ASP A 1 125 ? 25.207 60.553 30.723 1.00 23.39 131 ASP A CA 1
ATOM 797 C C . ASP A 1 125 ? 23.896 59.859 31.105 1.00 21.33 131 ASP A C 1
ATOM 798 O O . ASP A 1 125 ? 23.175 60.315 31.987 1.00 19.59 131 ASP A O 1
ATOM 803 N N . ALA A 1 126 ? 23.605 58.749 30.439 1.00 20.02 132 ALA A N 1
ATOM 804 C CA . ALA A 1 126 ? 22.386 58.001 30.715 1.00 22.39 132 ALA A CA 1
ATOM 805 C C . ALA A 1 126 ? 22.370 57.514 32.160 1.00 23.04 132 ALA A C 1
ATOM 806 O O . ALA A 1 126 ? 21.324 57.502 32.809 1.00 21.86 132 ALA A O 1
ATOM 808 N N . GLU A 1 127 ? 23.536 57.108 32.646 1.00 24.72 133 GLU A N 1
ATOM 809 C CA . GLU A 1 127 ? 23.669 56.612 34.008 1.00 29.16 133 GLU A CA 1
ATOM 810 C C . GLU A 1 127 ? 23.311 57.710 35.013 1.00 28.16 133 GLU A C 1
ATOM 811 O O . GLU A 1 127 ? 22.653 57.449 36.020 1.00 27.73 133 GLU A O 1
ATOM 817 N N . HIS A 1 128 ? 23.727 58.941 34.716 1.00 27.21 134 HIS A N 1
ATOM 818 C CA . HIS A 1 128 ? 23.456 60.095 35.574 1.00 26.38 134 HIS A CA 1
ATOM 819 C C . HIS A 1 128 ? 21.965 60.436 35.639 1.00 24.42 134 HIS A C 1
ATOM 820 O O . HIS A 1 128 ? 21.539 61.223 36.490 1.00 22.87 134 HIS A O 1
ATOM 827 N N . LEU A 1 129 ? 21.178 59.853 34.737 1.00 20.74 135 LEU A N 1
ATOM 828 C CA . LEU A 1 129 ? 19.744 60.123 34.698 1.00 20.91 135 LEU A CA 1
ATOM 829 C C . LEU A 1 129 ? 18.895 58.946 35.190 1.00 22.25 135 LEU A C 1
ATOM 830 O O . LEU A 1 129 ? 17.668 59.031 35.175 1.00 21.43 135 LEU A O 1
ATOM 835 N N . LEU A 1 130 ? 19.540 57.859 35.618 1.00 22.23 136 LEU A N 1
ATOM 836 C CA . LEU A 1 130 ? 18.829 56.672 36.094 1.00 24.74 136 LEU A CA 1
ATOM 837 C C . LEU A 1 130 ? 17.662 56.969 37.052 1.00 24.35 136 LEU A C 1
ATOM 838 O O . LEU A 1 130 ? 16.531 56.574 36.787 1.00 23.71 136 LEU A O 1
ATOM 843 N N . ASP A 1 131 ? 17.935 57.663 38.154 1.00 21.17 137 ASP A N 1
ATOM 844 C CA . ASP A 1 131 ? 16.882 57.992 39.113 1.00 22.56 137 ASP A CA 1
ATOM 845 C C . ASP A 1 131 ? 15.977 59.134 38.659 1.00 22.03 137 ASP A C 1
ATOM 846 O O . ASP A 1 131 ? 14.778 59.128 38.931 1.00 22.15 137 ASP A O 1
ATOM 851 N N . ALA A 1 132 ? 16.552 60.117 37.973 1.00 21.39 138 ALA A N 1
ATOM 852 C CA . ALA A 1 132 ? 15.770 61.258 37.508 1.00 21.92 138 ALA A CA 1
ATOM 853 C C . ALA A 1 132 ? 14.747 60.839 36.459 1.00 21.51 138 ALA A C 1
ATOM 854 O O . ALA A 1 132 ? 13.596 61.265 36.523 1.00 21.60 138 ALA A O 1
ATOM 856 N N . PHE A 1 133 ? 15.155 60.002 35.503 1.00 21.22 139 PHE A N 1
ATOM 857 C CA . PHE A 1 133 ? 14.241 59.551 34.446 1.00 22.32 139 PHE A CA 1
ATOM 858 C C . PHE A 1 133 ? 13.444 58.307 34.822 1.00 21.56 139 PHE A C 1
ATOM 859 O O . PHE A 1 133 ? 12.269 58.191 34.481 1.00 18.42 139 PHE A O 1
ATOM 867 N N . GLY A 1 134 ? 14.094 57.372 35.503 1.00 21.74 140 GLY A N 1
ATOM 868 C CA . GLY A 1 134 ? 13.421 56.147 35.891 1.00 24.69 140 GLY A CA 1
ATOM 869 C C . GLY A 1 134 ? 13.981 54.993 35.081 1.00 25.70 140 GLY A C 1
ATOM 870 O O . GLY A 1 134 ? 14.821 55.216 34.209 1.00 23.39 140 GLY A O 1
ATOM 871 N N . PRO A 1 135 ? 13.526 53.750 35.330 1.00 27.00 141 PRO A N 1
ATOM 872 C CA . PRO A 1 135 ? 14.014 52.573 34.603 1.00 28.51 141 PRO A CA 1
ATOM 873 C C . PRO A 1 135 ? 13.530 52.439 33.157 1.00 28.48 141 PRO A C 1
ATOM 874 O O . PRO A 1 135 ? 12.436 52.878 32.801 1.00 28.65 141 PRO A O 1
ATOM 878 N N . VAL A 1 136 ? 14.372 51.827 32.333 1.00 29.64 142 VAL A N 1
ATOM 879 C CA . VAL A 1 136 ? 14.068 51.580 30.928 1.00 30.15 142 VAL A CA 1
ATOM 880 C C . VAL A 1 136 ? 14.545 50.157 30.677 1.00 31.46 142 VAL A C 1
ATOM 881 O O . VAL A 1 136 ? 15.724 49.871 30.847 1.00 30.32 142 VAL A O 1
ATOM 885 N N . HIS A 1 137 ? 13.636 49.270 30.288 1.00 34.61 143 HIS A N 1
ATOM 886 C CA . HIS A 1 137 ? 14.002 47.870 30.042 1.00 39.79 143 HIS A CA 1
ATOM 887 C C . HIS A 1 137 ? 14.194 47.549 28.563 1.00 39.60 143 HIS A C 1
ATOM 888 O O . HIS A 1 137 ? 13.394 47.956 27.730 1.00 40.80 143 HIS A O 1
ATOM 895 N N . ARG A 1 138 ? 15.250 46.810 28.242 1.00 40.41 144 ARG A N 1
ATOM 896 C CA . ARG A 1 138 ? 15.514 46.447 26.854 1.00 40.22 144 ARG A CA 1
ATOM 897 C C . ARG A 1 138 ? 14.377 45.578 26.326 1.00 38.46 144 ARG A C 1
ATOM 898 O O . ARG A 1 138 ? 13.938 44.646 26.995 1.00 38.02 144 ARG A O 1
ATOM 906 N N . ALA A 1 139 ? 13.892 45.890 25.129 1.00 37.63 145 ALA A N 1
ATOM 907 C CA . ALA A 1 139 ? 12.813 45.116 24.520 1.00 36.21 145 ALA A CA 1
ATOM 908 C C . ALA A 1 139 ? 13.299 43.689 24.273 1.00 35.21 145 ALA A C 1
ATOM 909 O O . ALA A 1 139 ? 14.497 43.460 24.110 1.00 33.37 145 ALA A O 1
ATOM 911 N N . ASP A 1 140 ? 12.376 42.733 24.260 1.00 35.33 146 ASP A N 1
ATOM 912 C CA . ASP A 1 140 ? 12.749 41.341 24.014 1.00 38.06 146 ASP A CA 1
ATOM 913 C C . ASP A 1 140 ? 12.740 41.055 22.514 1.00 36.94 146 ASP A C 1
ATOM 914 O O . ASP A 1 140 ? 12.094 41.765 21.740 1.00 37.37 146 ASP A O 1
ATOM 919 N N . VAL A 1 141 ? 13.464 40.015 22.112 1.00 36.08 147 VAL A N 1
ATOM 920 C CA . VAL A 1 141 ? 13.569 39.641 20.705 1.00 34.25 147 VAL A CA 1
ATOM 921 C C . VAL A 1 141 ? 12.211 39.466 20.022 1.00 32.17 147 VAL A C 1
ATOM 922 O O . VAL A 1 141 ? 12.117 39.520 18.798 1.00 31.43 147 VAL A O 1
ATOM 926 N N . GLY A 1 142 ? 11.163 39.262 20.812 1.00 30.59 148 GLY A N 1
ATOM 927 C CA . GLY A 1 142 ? 9.839 39.091 20.237 1.00 30.00 148 GLY A CA 1
ATOM 928 C C . GLY A 1 142 ? 9.153 40.406 19.921 1.00 30.62 148 GLY A C 1
ATOM 929 O O . GLY A 1 142 ? 8.076 40.434 19.326 1.00 30.59 148 GLY A O 1
ATOM 930 N N . GLU A 1 143 ? 9.783 41.503 20.324 1.00 30.77 149 GLU A N 1
ATOM 931 C CA . GLU A 1 143 ? 9.240 42.838 20.096 1.00 30.05 149 GLU A CA 1
ATOM 932 C C . GLU A 1 143 ? 10.024 43.528 18.977 1.00 28.83 149 GLU A C 1
ATOM 933 O O . GLU A 1 143 ? 9.442 44.141 18.084 1.00 27.73 149 GLU A O 1
ATOM 939 N N . ILE A 1 144 ? 11.348 43.430 19.060 1.00 26.71 150 ILE A N 1
ATOM 940 C CA . ILE A 1 144 ? 12.268 44.020 18.087 1.00 26.12 150 ILE A CA 1
ATOM 941 C C . ILE A 1 144 ? 13.378 43.002 17.817 1.00 24.30 150 ILE A C 1
ATOM 942 O O . ILE A 1 144 ? 13.948 42.455 18.762 1.00 23.24 150 ILE A O 1
ATOM 947 N N . ASN A 1 145 ? 13.691 42.744 16.550 1.00 22.61 151 ASN A N 1
ATOM 948 C CA . ASN A 1 145 ? 14.761 41.800 16.250 1.00 24.57 151 ASN A CA 1
ATOM 949 C C . ASN A 1 145 ? 15.790 42.317 15.247 1.00 24.17 151 ASN A C 1
ATOM 950 O O . ASN A 1 145 ? 16.514 41.543 14.610 1.00 21.00 151 ASN A O 1
ATOM 955 N N . ASP A 1 146 ? 15.844 43.636 15.108 1.00 23.59 152 ASP A N 1
ATOM 956 C CA . ASP A 1 146 ? 16.818 44.277 14.241 1.00 23.91 152 ASP A CA 1
ATOM 957 C C . ASP A 1 146 ? 16.751 45.779 14.408 1.00 23.16 152 ASP A C 1
ATOM 958 O O . ASP A 1 146 ? 15.671 46.348 14.565 1.00 20.50 152 ASP A O 1
ATOM 963 N N . ILE A 1 147 ? 17.924 46.403 14.374 1.00 22.95 153 ILE A N 1
ATOM 964 C CA . ILE A 1 147 ? 18.074 47.846 14.527 1.00 24.71 153 ILE A CA 1
ATOM 965 C C . ILE A 1 147 ? 19.047 48.329 13.460 1.00 24.73 153 ILE A C 1
ATOM 966 O O . ILE A 1 147 ? 20.169 47.832 13.371 1.00 23.06 153 ILE A O 1
ATOM 971 N N . VAL A 1 148 ? 18.628 49.296 12.653 1.00 24.85 154 VAL A N 1
ATOM 972 C CA . VAL A 1 148 ? 19.500 49.795 11.593 1.00 26.98 154 VAL A CA 1
ATOM 973 C C . VAL A 1 148 ? 19.631 51.304 11.568 1.00 26.97 154 VAL A C 1
ATOM 974 O O . VAL A 1 148 ? 18.756 52.038 12.044 1.00 25.84 154 VAL A O 1
ATOM 978 N N . TRP A 1 149 ? 20.748 51.755 11.013 1.00 26.98 155 TRP A N 1
ATOM 979 C CA . TRP A 1 149 ? 21.024 53.175 10.864 1.00 26.74 155 TRP A CA 1
ATOM 980 C C . TRP A 1 149 ? 21.262 53.414 9.385 1.00 26.44 155 TRP A C 1
ATOM 981 O O . TRP A 1 149 ? 22.262 52.950 8.832 1.00 26.29 155 TRP A O 1
ATOM 992 N N . VAL A 1 150 ? 20.343 54.134 8.747 1.00 26.26 156 VAL A N 1
ATOM 993 C CA . VAL A 1 150 ? 20.448 54.418 7.314 1.00 26.15 156 VAL A CA 1
ATOM 994 C C . VAL A 1 150 ? 20.297 55.905 6.985 1.00 25.83 156 VAL A C 1
ATOM 995 O O . VAL A 1 150 ? 19.871 56.701 7.823 1.00 23.55 156 VAL A O 1
ATOM 999 N N . SER A 1 151 ? 20.647 56.264 5.753 1.00 24.42 157 SER A N 1
ATOM 1000 C CA . SER A 1 151 ? 20.543 57.645 5.301 1.00 24.65 157 SER A CA 1
ATOM 1001 C C . SER A 1 151 ? 19.068 58.011 5.174 1.00 24.22 157 SER A C 1
ATOM 1002 O O . SER A 1 151 ? 18.202 57.133 5.206 1.00 23.52 157 SER A O 1
ATOM 1005 N N . VAL A 1 152 ? 18.796 59.307 5.030 1.00 25.01 158 VAL A N 1
ATOM 1006 C CA . VAL A 1 152 ? 17.427 59.795 4.887 1.00 27.66 158 VAL A CA 1
ATOM 1007 C C . VAL A 1 152 ? 16.788 59.238 3.602 1.00 28.54 158 VAL A C 1
ATOM 1008 O O . VAL A 1 152 ? 15.606 58.892 3.594 1.00 28.29 158 VAL A O 1
ATOM 1012 N N . ARG A 1 153 ? 17.570 59.145 2.527 1.00 28.95 159 ARG A N 1
ATOM 1013 C CA . ARG A 1 153 ? 17.059 58.614 1.267 1.00 30.84 159 ARG A CA 1
ATOM 1014 C C . ARG A 1 153 ? 16.663 57.149 1.412 1.00 28.68 159 ARG A C 1
ATOM 1015 O O . ARG A 1 153 ? 15.586 56.747 0.985 1.00 28.05 159 ARG A O 1
ATOM 1023 N N . GLU A 1 154 ? 17.536 56.345 2.005 1.00 27.91 160 GLU A N 1
ATOM 1024 C CA . GLU A 1 154 ? 17.228 54.929 2.206 1.00 27.86 160 GLU A CA 1
ATOM 1025 C C . GLU A 1 154 ? 16.055 54.748 3.175 1.00 27.95 160 GLU A C 1
ATOM 1026 O O . GLU A 1 154 ? 15.218 53.864 2.981 1.00 26.24 160 GLU A O 1
ATOM 1032 N N . ALA A 1 155 ? 15.987 55.583 4.211 1.00 26.59 161 ALA A N 1
ATOM 1033 C CA . ALA A 1 155 ? 14.896 55.498 5.184 1.00 27.67 161 ALA A CA 1
ATOM 1034 C C . ALA A 1 155 ? 13.548 55.609 4.475 1.00 29.12 161 ALA A C 1
ATOM 1035 O O . ALA A 1 155 ? 12.586 54.925 4.831 1.00 28.44 161 ALA A O 1
ATOM 1037 N N . ARG A 1 156 ? 13.484 56.477 3.471 1.00 30.84 162 ARG A N 1
ATOM 1038 C CA . ARG A 1 156 ? 12.257 56.661 2.704 1.00 34.27 162 ARG A CA 1
ATOM 1039 C C . ARG A 1 156 ? 11.930 55.368 1.967 1.00 34.18 162 ARG A C 1
ATOM 1040 O O . ARG A 1 156 ? 10.764 55.029 1.789 1.00 33.93 162 ARG A O 1
ATOM 1048 N N . LYS A 1 157 ? 12.969 54.652 1.545 1.00 34.41 163 LYS A N 1
ATOM 1049 C CA . LYS A 1 157 ? 12.799 53.399 0.817 1.00 35.23 163 LYS A CA 1
ATOM 1050 C C . LYS A 1 157 ? 12.356 52.226 1.691 1.00 34.80 163 LYS A C 1
ATOM 1051 O O . LYS A 1 157 ? 11.416 51.508 1.345 1.00 34.93 163 LYS A O 1
ATOM 1057 N N . ILE A 1 158 ? 13.008 52.037 2.835 1.00 33.64 164 ILE A N 1
ATOM 1058 C CA . ILE A 1 158 ? 12.686 50.889 3.677 1.00 31.07 164 ILE A CA 1
ATOM 1059 C C . ILE A 1 158 ? 11.539 50.980 4.681 1.00 30.13 164 ILE A C 1
ATOM 1060 O O . ILE A 1 158 ? 11.047 49.950 5.128 1.00 27.49 164 ILE A O 1
ATOM 1065 N N . LEU A 1 159 ? 11.121 52.188 5.055 1.00 29.54 165 LEU A N 1
ATOM 1066 C CA . LEU A 1 159 ? 10.017 52.336 6.001 1.00 29.25 165 LEU A CA 1
ATOM 1067 C C . LEU A 1 159 ? 8.772 51.626 5.465 1.00 29.68 165 LEU A C 1
ATOM 1068 O O . LEU A 1 159 ? 8.391 51.821 4.315 1.00 28.81 165 LEU A O 1
ATOM 1073 N N . SER A 1 160 ? 8.145 50.808 6.306 1.00 29.92 166 SER A N 1
ATOM 1074 C CA . SER A 1 160 ? 6.956 50.046 5.919 1.00 30.61 166 SER A CA 1
ATOM 1075 C C . SER A 1 160 ? 5.663 50.842 5.774 1.00 31.69 166 SER A C 1
ATOM 1076 O O . SER A 1 160 ? 4.852 50.553 4.897 1.00 31.61 166 SER A O 1
ATOM 1079 N N . HIS A 1 161 ? 5.462 51.835 6.633 1.00 33.20 167 HIS A N 1
ATOM 1080 C CA . HIS A 1 161 ? 4.230 52.613 6.598 1.00 35.19 167 HIS A CA 1
ATOM 1081 C C . HIS A 1 161 ? 4.395 54.047 6.107 1.00 36.00 167 HIS A C 1
ATOM 1082 O O . HIS A 1 161 ? 5.366 54.730 6.452 1.00 35.16 167 HIS A O 1
ATOM 1089 N N . SER A 1 162 ? 3.435 54.494 5.300 1.00 35.71 168 SER A N 1
ATOM 1090 C CA . SER A 1 162 ? 3.441 55.838 4.736 1.00 36.46 168 SER A CA 1
ATOM 1091 C C . SER A 1 162 ? 3.454 56.885 5.849 1.00 35.62 168 SER A C 1
ATOM 1092 O O . SER A 1 162 ? 4.023 57.963 5.687 1.00 36.57 168 SER A O 1
ATOM 1095 N N . THR A 1 163 ? 2.823 56.552 6.970 1.00 33.53 169 THR A N 1
ATOM 1096 C CA . THR A 1 163 ? 2.771 57.432 8.129 1.00 33.90 169 THR A CA 1
ATOM 1097 C C . THR A 1 163 ? 4.181 57.817 8.578 1.00 31.58 169 THR A C 1
ATOM 1098 O O . THR A 1 163 ? 4.453 58.980 8.865 1.00 31.03 169 THR A O 1
ATOM 1102 N N . ASP A 1 164 ? 5.069 56.833 8.648 1.00 28.44 170 ASP A N 1
ATOM 1103 C CA . ASP A 1 164 ? 6.434 57.095 9.071 1.00 29.00 170 ASP A CA 1
ATOM 1104 C C . ASP A 1 164 ? 7.201 57.910 8.041 1.00 27.49 170 ASP A C 1
ATOM 1105 O O . ASP A 1 164 ? 8.075 58.694 8.399 1.00 24.81 170 ASP A O 1
ATOM 1110 N N . LYS A 1 165 ? 6.871 57.724 6.764 1.00 26.59 171 LYS A N 1
ATOM 1111 C CA . LYS A 1 165 ? 7.526 58.462 5.697 1.00 27.73 171 LYS A CA 1
ATOM 1112 C C . LYS A 1 165 ? 7.137 59.931 5.788 1.00 27.60 171 LYS A C 1
ATOM 1113 O O . LYS A 1 165 ? 7.947 60.811 5.515 1.00 28.20 171 LYS A O 1
ATOM 1119 N N . ASP A 1 166 ? 5.892 60.189 6.182 1.00 27.65 172 ASP A N 1
ATOM 1120 C CA . ASP A 1 166 ? 5.422 61.562 6.329 1.00 29.09 172 ASP A CA 1
ATOM 1121 C C . ASP A 1 166 ? 6.217 62.230 7.443 1.00 27.72 172 ASP A C 1
ATOM 1122 O O . ASP A 1 166 ? 6.709 63.342 7.290 1.00 26.46 172 ASP A O 1
ATOM 1127 N N . THR A 1 167 ? 6.327 61.533 8.571 1.00 27.42 173 THR A N 1
ATOM 1128 C CA . THR A 1 167 ? 7.049 62.050 9.723 1.00 26.26 173 THR A CA 1
ATOM 1129 C C . THR A 1 167 ? 8.499 62.337 9.337 1.00 25.94 173 THR A C 1
ATOM 1130 O O . THR A 1 167 ? 9.078 63.328 9.781 1.00 24.25 173 THR A O 1
ATOM 1134 N N . LEU A 1 168 ? 9.068 61.479 8.493 1.00 24.94 174 LEU A N 1
ATOM 1135 C CA . LEU A 1 168 ? 10.439 61.658 8.019 1.00 25.60 174 LEU A CA 1
ATOM 1136 C C . LEU A 1 168 ? 10.518 62.948 7.202 1.00 26.10 174 LEU A C 1
ATOM 1137 O O . LEU A 1 168 ? 11.517 63.667 7.262 1.00 25.69 174 LEU A O 1
ATOM 1142 N N . ALA A 1 169 ? 9.461 63.232 6.438 1.00 25.03 175 ALA A N 1
ATOM 1143 C CA . ALA A 1 169 ? 9.417 64.438 5.612 1.00 26.99 175 ALA A CA 1
ATOM 1144 C C . ALA A 1 169 ? 9.401 65.665 6.521 1.00 26.56 175 ALA A C 1
ATOM 1145 O O . ALA A 1 169 ? 9.952 66.709 6.177 1.00 25.58 175 ALA A O 1
ATOM 1147 N N . VAL A 1 170 ? 8.761 65.528 7.677 1.00 25.37 176 VAL A N 1
ATOM 1148 C CA . VAL A 1 170 ? 8.697 66.621 8.634 1.00 26.06 176 VAL A CA 1
ATOM 1149 C C . VAL A 1 170 ? 10.101 66.800 9.199 1.00 26.64 176 VAL A C 1
ATOM 1150 O O . VAL A 1 170 ? 10.563 67.923 9.403 1.00 27.42 176 VAL A O 1
ATOM 1154 N N . PHE A 1 171 ? 10.775 65.680 9.429 1.00 25.46 177 PHE A N 1
ATOM 1155 C CA . PHE A 1 171 ? 12.138 65.673 9.936 1.00 25.56 177 PHE A CA 1
ATOM 1156 C C . PHE A 1 171 ? 13.052 66.430 8.969 1.00 25.76 177 PHE A C 1
ATOM 1157 O O . PHE A 1 171 ? 13.913 67.204 9.392 1.00 25.23 177 PHE A O 1
ATOM 1165 N N . VAL A 1 172 ? 12.877 66.190 7.675 1.00 25.36 178 VAL A N 1
ATOM 1166 C CA . VAL A 1 172 ? 13.678 66.875 6.666 1.00 27.13 178 VAL A CA 1
ATOM 1167 C C . VAL A 1 172 ? 13.398 68.387 6.737 1.00 27.39 178 VAL A C 1
ATOM 1168 O O . VAL A 1 172 ? 14.326 69.189 6.652 1.00 26.07 178 VAL A O 1
ATOM 1172 N N . ASP A 1 173 ? 12.129 68.768 6.907 1.00 27.76 179 ASP A N 1
ATOM 1173 C CA . ASP A 1 173 ? 11.764 70.183 7.028 1.00 29.74 179 ASP A CA 1
ATOM 1174 C C . ASP A 1 173 ? 12.564 70.815 8.166 1.00 29.38 179 ASP A C 1
ATOM 1175 O O . ASP A 1 173 ? 13.183 71.858 7.999 1.00 27.51 179 ASP A O 1
ATOM 1180 N N . ARG A 1 174 ? 12.528 70.168 9.331 1.00 27.78 180 ARG A N 1
ATOM 1181 C CA . ARG A 1 174 ? 13.240 70.660 10.501 1.00 28.14 180 ARG A CA 1
ATOM 1182 C C . ARG A 1 174 ? 14.727 70.881 10.220 1.00 28.18 180 ARG A C 1
ATOM 1183 O O . ARG A 1 174 ? 15.292 71.915 10.597 1.00 26.80 180 ARG A O 1
ATOM 1191 N N . VAL A 1 175 ? 15.360 69.910 9.566 1.00 28.42 181 VAL A N 1
ATOM 1192 C CA . VAL A 1 175 ? 16.778 70.026 9.253 1.00 29.57 181 VAL A CA 1
ATOM 1193 C C . VAL A 1 175 ? 17.012 71.226 8.340 1.00 30.20 181 VAL A C 1
ATOM 1194 O O . VAL A 1 175 ? 17.943 71.999 8.559 1.00 28.69 181 VAL A O 1
ATOM 1198 N N . GLN A 1 176 ? 16.158 71.376 7.327 1.00 30.42 182 GLN A N 1
ATOM 1199 C CA . GLN A 1 176 ? 16.271 72.488 6.381 1.00 34.11 182 GLN A CA 1
ATOM 1200 C C . GLN A 1 176 ? 16.145 73.812 7.133 1.00 33.98 182 GLN A C 1
ATOM 1201 O O . GLN A 1 176 ? 16.718 74.828 6.731 1.00 34.04 182 GLN A O 1
ATOM 1207 N N . GLU A 1 177 ? 15.394 73.781 8.229 1.00 33.50 183 GLU A N 1
ATOM 1208 C CA . GLU A 1 177 ? 15.182 74.958 9.055 1.00 34.99 183 GLU A CA 1
ATOM 1209 C C . GLU A 1 177 ? 16.266 75.084 10.127 1.00 32.79 183 GLU A C 1
ATOM 1210 O O . GLU A 1 177 ? 16.144 75.890 11.041 1.00 33.70 183 GLU A O 1
ATOM 1216 N N . GLY A 1 178 ? 17.319 74.276 10.005 1.00 31.28 184 GLY A N 1
ATOM 1217 C CA . GLY A 1 178 ? 18.432 74.329 10.939 1.00 28.25 184 GLY A CA 1
ATOM 1218 C C . GLY A 1 178 ? 18.366 73.532 12.233 1.00 26.04 184 GLY A C 1
ATOM 1219 O O . GLY A 1 178 ? 19.209 73.726 13.104 1.00 24.39 184 GLY A O 1
ATOM 1220 N N . ALA A 1 179 ? 17.396 72.630 12.357 1.00 23.96 185 ALA A N 1
ATOM 1221 C CA . ALA A 1 179 ? 17.235 71.818 13.570 1.00 23.24 185 ALA A CA 1
ATOM 1222 C C . ALA A 1 179 ? 18.419 70.928 13.952 1.00 22.72 185 ALA A C 1
ATOM 1223 O O . ALA A 1 179 ? 18.645 70.663 15.133 1.00 23.14 185 ALA A O 1
ATOM 1225 N N . ALA A 1 180 ? 19.167 70.450 12.967 1.00 21.63 186 ALA A N 1
ATOM 1226 C CA . ALA A 1 180 ? 20.311 69.582 13.254 1.00 22.29 186 ALA A CA 1
ATOM 1227 C C . ALA A 1 180 ? 21.437 70.323 13.974 1.00 22.92 186 ALA A C 1
ATOM 1228 O O . ALA A 1 180 ? 22.273 69.700 14.623 1.00 23.30 186 ALA A O 1
ATOM 1230 N N . THR A 1 181 ? 21.459 71.648 13.858 1.00 21.84 187 THR A N 1
ATOM 1231 C CA . THR A 1 181 ? 22.495 72.462 14.496 1.00 23.15 187 THR A CA 1
ATOM 1232 C C . THR A 1 181 ? 21.992 73.114 15.786 1.00 22.15 187 THR A C 1
ATOM 1233 O O . THR A 1 181 ? 22.750 73.788 16.486 1.00 20.79 187 THR A O 1
ATOM 1237 N N . ALA A 1 182 ? 20.713 72.912 16.098 1.00 20.82 188 ALA A N 1
ATOM 1238 C CA . ALA A 1 182 ? 20.127 73.514 17.291 1.00 21.91 188 ALA A CA 1
ATOM 1239 C C . ALA A 1 182 ? 20.611 72.896 18.595 1.00 21.22 188 ALA A C 1
ATOM 1240 O O . ALA A 1 182 ? 20.933 71.704 18.663 1.00 20.45 188 ALA A O 1
ATOM 1242 N N . GLN A 1 183 ? 20.669 73.730 19.625 1.00 19.58 189 GLN A N 1
ATOM 1243 C CA . GLN A 1 183 ? 21.075 73.300 20.945 1.00 19.98 189 GLN A CA 1
ATOM 1244 C C . GLN A 1 183 ? 19.928 73.616 21.908 1.00 19.61 189 GLN A C 1
ATOM 1245 O O . GLN A 1 183 ? 19.088 74.477 21.636 1.00 18.97 189 GLN A O 1
ATOM 1251 N N . ASN A 1 184 ? 19.920 72.920 23.037 1.00 18.42 190 ASN A N 1
ATOM 1252 C CA . ASN A 1 184 ? 18.828 72.984 23.997 1.00 18.24 190 ASN A CA 1
ATOM 1253 C C . ASN A 1 184 ? 19.020 73.755 25.304 1.00 18.17 190 ASN A C 1
ATOM 1254 O O . ASN A 1 184 ? 19.931 73.452 26.075 1.00 17.01 190 ASN A O 1
ATOM 1259 N N . LEU A 1 185 ? 18.146 74.736 25.548 1.00 16.48 191 LEU A N 1
ATOM 1260 C CA . LEU A 1 185 ? 18.164 75.522 26.787 1.00 16.56 191 LEU A CA 1
ATOM 1261 C C . LEU A 1 185 ? 16.812 75.312 27.462 1.00 17.34 191 LEU A C 1
ATOM 1262 O O . LEU A 1 185 ? 15.771 75.502 26.829 1.00 17.40 191 LEU A O 1
ATOM 1267 N N . LEU A 1 186 ? 16.826 74.901 28.729 1.00 17.08 192 LEU A N 1
ATOM 1268 C CA . LEU A 1 186 ? 15.601 74.695 29.476 1.00 18.29 192 LEU A CA 1
ATOM 1269 C C . LEU A 1 186 ? 15.463 75.829 30.487 1.00 19.37 192 LEU A C 1
ATOM 1270 O O . LEU A 1 186 ? 16.361 76.059 31.293 1.00 20.68 192 LEU A O 1
ATOM 1275 N N . ILE A 1 187 ? 14.353 76.551 30.429 1.00 18.79 193 ILE A N 1
ATOM 1276 C CA . ILE A 1 187 ? 14.120 77.627 31.381 1.00 19.20 193 ILE A CA 1
ATOM 1277 C C . ILE A 1 187 ? 13.076 77.091 32.356 1.00 19.01 193 ILE A C 1
ATOM 1278 O O . ILE A 1 187 ? 12.011 76.618 31.950 1.00 17.55 193 ILE A O 1
ATOM 1283 N N . VAL A 1 188 ? 13.407 77.146 33.640 1.00 17.36 194 VAL A N 1
ATOM 1284 C CA . VAL A 1 188 ? 12.533 76.629 34.679 1.00 17.63 194 VAL A CA 1
ATOM 1285 C C . VAL A 1 188 ? 12.073 77.680 35.682 1.00 18.54 194 VAL A C 1
ATOM 1286 O O . VAL A 1 188 ? 12.902 78.289 36.364 1.00 16.49 194 VAL A O 1
ATOM 1290 N N . ARG A 1 189 ? 10.765 77.904 35.767 1.00 18.16 195 ARG A N 1
ATOM 1291 C CA . ARG A 1 189 ? 10.255 78.850 36.757 1.00 21.61 195 ARG A CA 1
ATOM 1292 C C . ARG A 1 189 ? 10.341 78.114 38.085 1.00 20.52 195 ARG A C 1
ATOM 1293 O O . ARG A 1 189 ? 10.106 76.909 38.132 1.00 21.69 195 ARG A O 1
ATOM 1301 N N . HIS A 1 190 ? 10.692 78.816 39.158 1.00 19.63 196 HIS A N 1
ATOM 1302 C CA . HIS A 1 190 ? 10.781 78.165 40.458 1.00 20.01 196 HIS A CA 1
ATOM 1303 C C . HIS A 1 190 ? 9.402 77.620 40.862 1.00 19.83 196 HIS A C 1
ATOM 1304 O O . HIS A 1 190 ? 8.381 78.097 40.383 1.00 18.47 196 HIS A O 1
ATOM 1311 N N . ALA A 1 191 ? 9.388 76.604 41.723 1.00 19.71 197 ALA A N 1
ATOM 1312 C CA . ALA A 1 191 ? 8.144 75.986 42.167 1.00 23.12 197 ALA A CA 1
ATOM 1313 C C . ALA A 1 191 ? 7.395 76.886 43.137 1.00 23.58 197 ALA A C 1
ATOM 1314 O O . ALA A 1 191 ? 7.961 77.835 43.679 1.00 23.31 197 ALA A O 1
ATOM 1316 N N . LYS A 1 192 ? 6.124 76.573 43.366 1.00 25.47 198 LYS A N 1
ATOM 1317 C CA . LYS A 1 192 ? 5.290 77.359 44.268 1.00 27.29 198 LYS A CA 1
ATOM 1318 C C . LYS A 1 192 ? 6.041 77.677 45.569 1.00 27.18 198 LYS A C 1
ATOM 1319 O O . LYS A 1 192 ? 6.547 76.778 46.241 1.00 26.59 198 LYS A O 1
ATOM 1325 N N . ALA A 1 193 ? 6.113 78.963 45.907 1.00 27.12 199 ALA A N 1
ATOM 1326 C CA . ALA A 1 193 ? 6.811 79.415 47.106 1.00 29.15 199 ALA A CA 1
ATOM 1327 C C . ALA A 1 193 ? 5.914 80.120 48.128 1.00 30.01 199 ALA A C 1
ATOM 1328 O O . ALA A 1 193 ? 4.784 80.505 47.826 1.00 28.85 199 ALA A O 1
ATOM 1330 N N . GLU A 1 194 ? 6.436 80.282 49.342 1.00 31.26 200 GLU A N 1
ATOM 1331 C CA . GLU A 1 194 ? 5.722 80.952 50.423 1.00 32.57 200 GLU A CA 1
ATOM 1332 C C . GLU A 1 194 ? 5.343 82.359 49.966 1.00 31.54 200 GLU A C 1
ATOM 1333 O O . GLU A 1 194 ? 6.084 82.998 49.216 1.00 29.47 200 GLU A O 1
ATOM 1339 N N . SER A 1 195 ? 4.189 82.840 50.408 1.00 32.23 201 SER A N 1
ATOM 1340 C CA . SER A 1 195 ? 3.751 84.177 50.025 1.00 35.41 201 SER A CA 1
ATOM 1341 C C . SER A 1 195 ? 4.596 85.216 50.755 1.00 35.54 201 SER A C 1
ATOM 1342 O O . SER A 1 195 ? 5.076 84.970 51.865 1.00 35.03 201 SER A O 1
ATOM 1345 N N . ARG A 1 196 ? 4.790 86.368 50.127 1.00 37.54 202 ARG A N 1
ATOM 1346 C CA . ARG A 1 196 ? 5.558 87.437 50.751 1.00 40.26 202 ARG A CA 1
ATOM 1347 C C . ARG A 1 196 ? 4.830 87.911 52.005 1.00 40.51 202 ARG A C 1
ATOM 1348 O O . ARG A 1 196 ? 5.446 88.385 52.959 1.00 40.72 202 ARG A O 1
ATOM 1356 N N . LYS A 1 197 ? 3.510 87.769 51.989 1.00 41.17 203 LYS A N 1
ATOM 1357 C CA . LYS A 1 197 ? 2.664 88.188 53.098 1.00 42.63 203 LYS A CA 1
ATOM 1358 C C . LYS A 1 197 ? 2.957 87.456 54.405 1.00 41.82 203 LYS A C 1
ATOM 1359 O O . LYS A 1 197 ? 3.077 88.082 55.457 1.00 41.83 203 LYS A O 1
ATOM 1365 N N . SER A 1 198 ? 3.075 86.137 54.346 1.00 40.79 204 SER A N 1
ATOM 1366 C CA . SER A 1 198 ? 3.333 85.367 55.550 1.00 39.92 204 SER A CA 1
ATOM 1367 C C . SER A 1 198 ? 4.811 85.110 55.857 1.00 38.37 204 SER A C 1
ATOM 1368 O O . SER A 1 198 ? 5.164 84.839 57.002 1.00 38.44 204 SER A O 1
ATOM 1371 N N . TRP A 1 199 ? 5.677 85.199 54.852 1.00 35.39 205 TRP A N 1
ATOM 1372 C CA . TRP A 1 199 ? 7.099 84.939 55.066 1.00 32.80 205 TRP A CA 1
ATOM 1373 C C . TRP A 1 199 ? 7.816 86.031 55.857 1.00 33.45 205 TRP A C 1
ATOM 1374 O O . TRP A 1 199 ? 7.952 87.165 55.398 1.00 32.35 205 TRP A O 1
ATOM 1385 N N . LYS A 1 200 ? 8.299 85.669 57.039 1.00 33.61 206 LYS A N 1
ATOM 1386 C CA . LYS A 1 200 ? 8.984 86.622 57.899 1.00 33.56 206 LYS A CA 1
ATOM 1387 C C . LYS A 1 200 ? 10.502 86.616 57.743 1.00 32.53 206 LYS A C 1
ATOM 1388 O O . LYS A 1 200 ? 11.227 87.045 58.633 1.00 29.89 206 LYS A O 1
ATOM 1394 N N . GLY A 1 201 ? 10.976 86.125 56.602 1.00 31.25 207 GLY A N 1
ATOM 1395 C CA . GLY A 1 201 ? 12.404 86.114 56.347 1.00 30.05 207 GLY A CA 1
ATOM 1396 C C . GLY A 1 201 ? 12.697 87.086 55.215 1.00 29.44 207 GLY A C 1
ATOM 1397 O O . GLY A 1 201 ? 11.858 87.932 54.895 1.00 30.59 207 GLY A O 1
ATOM 1398 N N . THR A 1 202 ? 13.877 86.993 54.610 1.00 28.81 208 THR A N 1
ATOM 1399 C CA . THR A 1 202 ? 14.201 87.873 53.496 1.00 28.66 208 THR A CA 1
ATOM 1400 C C . THR A 1 202 ? 13.658 87.243 52.218 1.00 28.22 208 THR A C 1
ATOM 1401 O O . THR A 1 202 ? 13.339 86.050 52.192 1.00 27.44 208 THR A O 1
ATOM 1405 N N . ASP A 1 203 ? 13.545 88.032 51.157 1.00 27.57 209 ASP A N 1
ATOM 1406 C CA . ASP A 1 203 ? 13.040 87.481 49.913 1.00 29.14 209 ASP A CA 1
ATOM 1407 C C . ASP A 1 203 ? 14.055 86.471 49.379 1.00 27.41 209 ASP A C 1
ATOM 1408 O O . ASP A 1 203 ? 13.681 85.501 48.728 1.00 26.82 209 ASP A O 1
ATOM 1413 N N . ALA A 1 204 ? 15.334 86.699 49.675 1.00 24.64 210 ALA A N 1
ATOM 1414 C CA . ALA A 1 204 ? 16.395 85.807 49.222 1.00 24.29 210 ALA A CA 1
ATOM 1415 C C . ALA A 1 204 ? 16.234 84.391 49.772 1.00 24.15 210 ALA A C 1
ATOM 1416 O O . ALA A 1 204 ? 16.488 83.423 49.060 1.00 21.00 210 ALA A O 1
ATOM 1418 N N . ASN A 1 205 ? 15.819 84.266 51.032 1.00 24.23 211 ASN A N 1
ATOM 1419 C CA . ASN A 1 205 ? 15.644 82.945 51.618 1.00 25.14 211 ASN A CA 1
ATOM 1420 C C . ASN A 1 205 ? 14.195 82.454 51.653 1.00 22.52 211 ASN A C 1
ATOM 1421 O O . ASN A 1 205 ? 13.882 81.485 52.334 1.00 21.20 211 ASN A O 1
ATOM 1426 N N . ARG A 1 206 ? 13.315 83.111 50.907 1.00 20.58 212 ARG A N 1
ATOM 1427 C CA . ARG A 1 206 ? 11.911 82.693 50.862 1.00 20.87 212 ARG A CA 1
ATOM 1428 C C . ARG A 1 206 ? 11.916 81.305 50.214 1.00 18.85 212 ARG A C 1
ATOM 1429 O O . ARG A 1 206 ? 12.344 81.155 49.075 1.00 16.70 212 ARG A O 1
ATOM 1437 N N . PRO A 1 207 ? 11.416 80.277 50.921 1.00 19.03 213 PRO A N 1
ATOM 1438 C CA . PRO A 1 207 ? 11.417 78.929 50.352 1.00 18.54 213 PRO A CA 1
ATOM 1439 C C . PRO A 1 207 ? 10.179 78.526 49.587 1.00 18.58 213 PRO A C 1
ATOM 1440 O O . PRO A 1 207 ? 9.161 79.208 49.637 1.00 17.79 213 PRO A O 1
ATOM 1444 N N . ILE A 1 208 ? 10.281 77.413 48.862 1.00 19.43 214 ILE A N 1
ATOM 1445 C CA . ILE A 1 208 ? 9.129 76.889 48.140 1.00 18.69 214 ILE A CA 1
ATOM 1446 C C . ILE A 1 208 ? 8.273 76.200 49.205 1.00 18.82 214 ILE A C 1
ATOM 1447 O O . ILE A 1 208 ? 8.748 75.918 50.298 1.00 16.64 214 ILE A O 1
ATOM 1452 N N . THR A 1 209 ? 7.017 75.928 48.878 1.00 20.18 215 THR A N 1
ATOM 1453 C CA . THR A 1 209 ? 6.103 75.285 49.814 1.00 21.77 215 THR A CA 1
ATOM 1454 C C . THR A 1 209 ? 6.111 73.778 49.631 1.00 22.55 215 THR A C 1
ATOM 1455 O O . THR A 1 209 ? 6.707 73.259 48.685 1.00 22.53 215 THR A O 1
ATOM 1459 N N . PRO A 1 210 ? 5.452 73.046 50.545 1.00 23.00 216 PRO A N 1
ATOM 1460 C CA . PRO A 1 210 ? 5.441 71.590 50.387 1.00 23.54 216 PRO A CA 1
ATOM 1461 C C . PRO A 1 210 ? 4.894 71.183 49.020 1.00 24.66 216 PRO A C 1
ATOM 1462 O O . PRO A 1 210 ? 5.410 70.254 48.401 1.00 24.12 216 PRO A O 1
ATOM 1466 N N . LYS A 1 211 ? 3.863 71.877 48.546 1.00 25.65 217 LYS A N 1
ATOM 1467 C CA . LYS A 1 211 ? 3.299 71.557 47.241 1.00 27.99 217 LYS A CA 1
ATOM 1468 C C . LYS A 1 211 ? 4.310 71.898 46.147 1.00 26.30 217 LYS A C 1
ATOM 1469 O O . LYS A 1 211 ? 4.412 71.191 45.141 1.00 25.34 217 LYS A O 1
ATOM 1475 N N . GLY A 1 212 ? 5.056 72.978 46.351 1.00 24.13 218 GLY A N 1
ATOM 1476 C CA . GLY A 1 212 ? 6.073 73.365 45.386 1.00 24.16 218 GLY A CA 1
ATOM 1477 C C . GLY A 1 212 ? 7.131 72.274 45.258 1.00 23.48 218 GLY A C 1
ATOM 1478 O O . GLY A 1 212 ? 7.592 71.971 44.161 1.00 21.26 218 GLY A O 1
ATOM 1479 N N . ALA A 1 213 ? 7.510 71.676 46.388 1.00 22.21 219 ALA A N 1
ATOM 1480 C CA . ALA A 1 213 ? 8.503 70.606 46.390 1.00 23.25 219 ALA A CA 1
ATOM 1481 C C . ALA A 1 213 ? 7.988 69.413 45.574 1.00 22.91 219 ALA A C 1
ATOM 1482 O O . ALA A 1 213 ? 8.744 68.781 44.841 1.00 21.12 219 ALA A O 1
ATOM 1484 N N . ALA A 1 214 ? 6.697 69.117 45.697 1.00 21.77 220 ALA A N 1
ATOM 1485 C CA . ALA A 1 214 ? 6.099 68.018 44.944 1.00 22.82 220 ALA A CA 1
ATOM 1486 C C . ALA A 1 214 ? 6.186 68.294 43.435 1.00 22.59 220 ALA A C 1
ATOM 1487 O O . ALA A 1 214 ? 6.592 67.431 42.652 1.00 18.88 220 ALA A O 1
ATOM 1497 N N . ALA A 1 216 ? 8.209 70.344 41.819 1.00 22.75 222 ALA A N 1
ATOM 1498 C CA . ALA A 1 216 ? 9.605 70.290 41.415 1.00 21.50 222 ALA A CA 1
ATOM 1499 C C . ALA A 1 216 ? 10.082 68.841 41.277 1.00 21.00 222 ALA A C 1
ATOM 1500 O O . ALA A 1 216 ? 10.753 68.489 40.309 1.00 19.24 222 ALA A O 1
ATOM 1502 N N . PHE A 1 217 ? 9.720 68.005 42.242 1.00 20.22 223 PHE A N 1
ATOM 1503 C CA . PHE A 1 217 ? 10.115 66.604 42.235 1.00 21.68 223 PHE A CA 1
ATOM 1504 C C . PHE A 1 217 ? 9.588 65.905 40.985 1.00 21.63 223 PHE A C 1
ATOM 1505 O O . PHE A 1 217 ? 10.331 65.221 40.278 1.00 19.87 223 PHE A O 1
ATOM 1513 N N . ALA A 1 218 ? 8.300 66.095 40.716 1.00 22.90 224 ALA A N 1
ATOM 1514 C CA . ALA A 1 218 ? 7.647 65.480 39.569 1.00 22.91 224 ALA A CA 1
ATOM 1515 C C . ALA A 1 218 ? 8.186 65.988 38.237 1.00 22.07 224 ALA A C 1
ATOM 1516 O O . ALA A 1 218 ? 8.173 65.271 37.231 1.00 22.01 224 ALA A O 1
ATOM 1518 N N . LEU A 1 219 ? 8.662 67.221 38.223 1.00 21.21 225 LEU A N 1
ATOM 1519 C CA . LEU A 1 219 ? 9.185 67.801 36.994 1.00 22.61 225 LEU A CA 1
ATOM 1520 C C . LEU A 1 219 ? 10.511 67.167 36.547 1.00 22.07 225 LEU A C 1
ATOM 1521 O O . LEU A 1 219 ? 10.819 67.134 35.359 1.00 21.73 225 LEU A O 1
ATOM 1526 N N . ASN A 1 220 ? 11.287 66.658 37.497 1.00 20.60 226 ASN A N 1
ATOM 1527 C CA . ASN A 1 220 ? 12.567 66.066 37.164 1.00 21.85 226 ASN A CA 1
ATOM 1528 C C . ASN A 1 220 ? 12.518 65.015 36.065 1.00 20.35 226 ASN A C 1
ATOM 1529 O O . ASN A 1 220 ? 13.356 65.027 35.167 1.00 20.42 226 ASN A O 1
ATOM 1534 N N . ARG A 1 221 ? 11.544 64.111 36.132 1.00 20.46 227 ARG A N 1
ATOM 1535 C CA . ARG A 1 221 ? 11.443 63.053 35.139 1.00 22.05 227 ARG A CA 1
ATOM 1536 C C . ARG A 1 221 ? 11.189 63.610 33.736 1.00 20.04 227 ARG A C 1
ATOM 1537 O O . ARG A 1 221 ? 11.529 62.971 32.741 1.00 19.88 227 ARG A O 1
ATOM 1545 N N . GLU A 1 222 ? 10.606 64.804 33.656 1.00 17.68 228 GLU A N 1
ATOM 1546 C CA . GLU A 1 222 ? 10.333 65.419 32.364 1.00 17.15 228 GLU A CA 1
ATOM 1547 C C . GLU A 1 222 ? 11.590 66.128 31.873 1.00 15.80 228 GLU A C 1
ATOM 1548 O O . GLU A 1 222 ? 12.004 65.958 30.734 1.00 12.93 228 GLU A O 1
ATOM 1554 N N . LEU A 1 223 ? 12.202 66.917 32.745 1.00 14.58 229 LEU A N 1
ATOM 1555 C CA . LEU A 1 223 ? 13.408 67.637 32.376 1.00 16.13 229 LEU A CA 1
ATOM 1556 C C . LEU A 1 223 ? 14.473 66.638 31.932 1.00 16.22 229 LEU A C 1
ATOM 1557 O O . LEU A 1 223 ? 15.280 66.931 31.048 1.00 13.28 229 LEU A O 1
ATOM 1562 N N . ALA A 1 224 ? 14.454 65.454 32.542 1.00 15.01 230 ALA A N 1
ATOM 1563 C CA . ALA A 1 224 ? 15.408 64.395 32.231 1.00 16.26 230 ALA A CA 1
ATOM 1564 C C . ALA A 1 224 ? 15.343 63.902 30.781 1.00 17.08 230 ALA A C 1
ATOM 1565 O O . ALA A 1 224 ? 16.275 63.268 30.301 1.00 15.15 230 ALA A O 1
ATOM 1567 N N . CYS A 1 225 ? 14.244 64.198 30.093 1.00 18.37 231 CYS A N 1
ATOM 1568 C CA . CYS A 1 225 ? 14.079 63.801 28.695 1.00 18.79 231 CYS A CA 1
ATOM 1569 C C . CYS A 1 225 ? 14.987 64.618 27.768 1.00 17.87 231 CYS A C 1
ATOM 1570 O O . CYS A 1 225 ? 15.128 64.302 26.589 1.00 17.82 231 CYS A O 1
ATOM 1573 N N . PHE A 1 226 ? 15.603 65.665 28.303 1.00 14.45 232 PHE A N 1
ATOM 1574 C CA . PHE A 1 226 ? 16.469 66.514 27.487 1.00 16.52 232 PHE A CA 1
ATOM 1575 C C . PHE A 1 226 ? 17.929 66.455 27.954 1.00 17.51 232 PHE A C 1
ATOM 1576 O O . PHE A 1 226 ? 18.727 67.343 27.652 1.00 14.23 232 PHE A O 1
ATOM 1584 N N . ASN A 1 227 ? 18.267 65.401 28.685 1.00 16.02 233 ASN A N 1
ATOM 1585 C CA . ASN A 1 227 ? 19.623 65.220 29.198 1.00 18.22 233 ASN A CA 1
ATOM 1586 C C . ASN A 1 227 ? 20.313 66.494 29.710 1.00 18.01 233 ASN A C 1
ATOM 1587 O O . ASN A 1 227 ? 21.376 66.872 29.225 1.00 15.78 233 ASN A O 1
ATOM 1592 N N . PRO A 1 228 ? 19.704 67.172 30.702 1.00 18.17 234 PRO A N 1
ATOM 1593 C CA . PRO A 1 228 ? 20.340 68.385 31.221 1.00 17.21 234 PRO A CA 1
ATOM 1594 C C . PRO A 1 228 ? 21.620 67.994 31.970 1.00 17.24 234 PRO A C 1
ATOM 1595 O O . PRO A 1 228 ? 21.560 67.241 32.943 1.00 15.01 234 PRO A O 1
ATOM 1599 N N . THR A 1 229 ? 22.763 68.495 31.503 1.00 16.78 235 THR A N 1
ATOM 1600 C CA . THR A 1 229 ? 24.056 68.200 32.127 1.00 18.33 235 THR A CA 1
ATOM 1601 C C . THR A 1 229 ? 24.739 69.448 32.698 1.00 19.24 235 THR A C 1
ATOM 1602 O O . THR A 1 229 ? 25.795 69.353 33.327 1.00 17.65 235 THR A O 1
ATOM 1606 N N . ARG A 1 230 ? 24.137 70.610 32.458 1.00 18.74 236 ARG A N 1
ATOM 1607 C CA . ARG A 1 230 ? 24.648 71.874 32.982 1.00 20.11 236 ARG A CA 1
ATOM 1608 C C . ARG A 1 230 ? 23.472 72.512 33.731 1.00 19.33 236 ARG A C 1
ATOM 1609 O O . ARG A 1 230 ? 22.446 72.817 33.120 1.00 17.86 236 ARG A O 1
ATOM 1617 N N . LEU A 1 231 ? 23.608 72.693 35.045 1.00 17.82 237 LEU A N 1
ATOM 1618 C CA . LEU A 1 231 ? 22.539 73.294 35.840 1.00 18.98 237 LEU A CA 1
ATOM 1619 C C . LEU A 1 231 ? 22.914 74.670 36.388 1.00 19.08 237 LEU A C 1
ATOM 1620 O O . LEU A 1 231 ? 24.023 74.870 36.889 1.00 18.07 237 LEU A O 1
ATOM 1625 N N . ALA A 1 232 ? 21.979 75.612 36.277 1.00 18.06 238 ALA A N 1
ATOM 1626 C CA . ALA A 1 232 ? 22.189 76.985 36.739 1.00 19.78 238 ALA A CA 1
ATOM 1627 C C . ALA A 1 232 ? 20.961 77.490 37.483 1.00 19.45 238 ALA A C 1
ATOM 1628 O O . ALA A 1 232 ? 19.860 76.964 37.314 1.00 17.69 238 ALA A O 1
ATOM 1630 N N . THR A 1 233 ? 21.143 78.535 38.283 1.00 18.50 239 THR A N 1
ATOM 1631 C CA . THR A 1 233 ? 20.031 79.057 39.054 1.00 19.41 239 THR A CA 1
ATOM 1632 C C . THR A 1 233 ? 20.338 80.382 39.734 1.00 18.72 239 THR A C 1
ATOM 1633 O O . THR A 1 233 ? 21.497 80.718 39.993 1.00 17.88 239 THR A O 1
ATOM 1637 N N . SER A 1 234 ? 19.285 81.142 39.994 1.00 18.84 240 SER A N 1
ATOM 1638 C CA . SER A 1 234 ? 19.428 82.385 40.730 1.00 19.36 240 SER A CA 1
ATOM 1639 C C . SER A 1 234 ? 19.790 81.844 42.107 1.00 17.77 240 SER A C 1
ATOM 1640 O O . SER A 1 234 ? 19.319 80.767 42.491 1.00 15.25 240 SER A O 1
ATOM 1643 N N . PRO A 1 235 ? 20.641 82.558 42.858 1.00 18.47 241 PRO A N 1
ATOM 1644 C CA . PRO A 1 235 ? 21.008 82.058 44.188 1.00 19.02 241 PRO A CA 1
ATOM 1645 C C . PRO A 1 235 ? 19.849 82.032 45.180 1.00 18.35 241 PRO A C 1
ATOM 1646 O O . PRO A 1 235 ? 19.914 81.341 46.195 1.00 17.18 241 PRO A O 1
ATOM 1650 N N . TRP A 1 236 ? 18.785 82.773 44.888 1.00 17.80 242 TRP A N 1
ATOM 1651 C CA . TRP A 1 236 ? 17.655 82.805 45.799 1.00 19.71 242 TRP A CA 1
ATOM 1652 C C . TRP A 1 236 ? 17.085 81.394 46.047 1.00 19.74 242 TRP A C 1
ATOM 1653 O O . TRP A 1 236 ? 16.892 80.594 45.120 1.00 17.16 242 TRP A O 1
ATOM 1664 N N . LEU A 1 237 ? 16.861 81.099 47.323 1.00 19.02 243 LEU A N 1
ATOM 1665 C CA . LEU A 1 237 ? 16.393 79.791 47.765 1.00 19.49 243 LEU A CA 1
ATOM 1666 C C . LEU A 1 237 ? 15.283 79.151 46.941 1.00 19.12 243 LEU A C 1
ATOM 1667 O O . LEU A 1 237 ? 15.416 78.001 46.531 1.00 17.45 243 LEU A O 1
ATOM 1672 N N . ARG A 1 238 ? 14.201 79.885 46.691 1.00 17.10 244 ARG A N 1
ATOM 1673 C CA . ARG A 1 238 ? 13.103 79.327 45.926 1.00 19.36 244 ARG A CA 1
ATOM 1674 C C . ARG A 1 238 ? 13.518 78.785 44.558 1.00 18.46 244 ARG A C 1
ATOM 1675 O O . ARG A 1 238 ? 12.900 77.855 44.053 1.00 18.10 244 ARG A O 1
ATOM 1683 N N . CYS A 1 239 ? 14.563 79.348 43.959 1.00 16.25 245 CYS A N 1
ATOM 1684 C CA . CYS A 1 239 ? 15.016 78.834 42.672 1.00 15.58 245 CYS A CA 1
ATOM 1685 C C . CYS A 1 239 ? 15.919 77.641 42.934 1.00 16.04 245 CYS A C 1
ATOM 1686 O O . CYS A 1 239 ? 15.804 76.609 42.272 1.00 15.33 245 CYS A O 1
ATOM 1689 N N . GLN A 1 240 ? 16.804 77.768 43.918 1.00 14.11 246 GLN A N 1
ATOM 1690 C CA . GLN A 1 240 ? 17.695 76.667 44.268 1.00 17.56 246 GLN A CA 1
ATOM 1691 C C . GLN A 1 240 ? 16.922 75.386 44.592 1.00 16.95 246 GLN A C 1
ATOM 1692 O O . GLN A 1 240 ? 17.233 74.318 44.058 1.00 15.21 246 GLN A O 1
ATOM 1698 N N . GLU A 1 241 ? 15.919 75.500 45.461 1.00 16.54 247 GLU A N 1
ATOM 1699 C CA . GLU A 1 241 ? 15.138 74.338 45.880 1.00 19.46 247 GLU A CA 1
ATOM 1700 C C . GLU A 1 241 ? 14.344 73.710 44.755 1.00 19.24 247 GLU A C 1
ATOM 1701 O O . GLU A 1 241 ? 13.964 72.540 44.830 1.00 18.30 247 GLU A O 1
ATOM 1707 N N . THR A 1 242 ? 14.106 74.471 43.696 1.00 18.42 248 THR A N 1
ATOM 1708 C CA . THR A 1 242 ? 13.356 73.927 42.580 1.00 20.84 248 THR A CA 1
ATOM 1709 C C . THR A 1 242 ? 14.178 72.899 41.781 1.00 21.54 248 THR A C 1
ATOM 1710 O O . THR A 1 242 ? 13.630 71.924 41.279 1.00 22.42 248 THR A O 1
ATOM 1714 N N . LEU A 1 243 ? 15.488 73.100 41.681 1.00 20.62 249 LEU A N 1
ATOM 1715 C CA . LEU A 1 243 ? 16.325 72.161 40.938 1.00 21.51 249 LEU A CA 1
ATOM 1716 C C . LEU A 1 243 ? 17.267 71.295 41.778 1.00 19.12 249 LEU A C 1
ATOM 1717 O O . LEU A 1 243 ? 17.940 70.419 41.230 1.00 16.07 249 LEU A O 1
ATOM 1722 N N . GLN A 1 244 ? 17.306 71.507 43.095 1.00 18.58 250 GLN A N 1
ATOM 1723 C CA . GLN A 1 244 ? 18.267 70.760 43.905 1.00 19.47 250 GLN A CA 1
ATOM 1724 C C . GLN A 1 244 ? 18.171 69.239 43.909 1.00 17.30 250 GLN A C 1
ATOM 1725 O O . GLN A 1 244 ? 19.207 68.569 43.900 1.00 16.41 250 GLN A O 1
ATOM 1731 N N . VAL A 1 245 ? 16.973 68.673 43.907 1.00 16.20 251 VAL A N 1
ATOM 1732 C CA . VAL A 1 245 ? 16.910 67.213 43.880 1.00 21.17 251 VAL A CA 1
ATOM 1733 C C . VAL A 1 245 ? 17.456 66.715 42.534 1.00 18.09 251 VAL A C 1
ATOM 1734 O O . VAL A 1 245 ? 18.171 65.718 42.494 1.00 17.90 251 VAL A O 1
ATOM 1738 N N . LEU A 1 246 ? 17.138 67.418 41.447 1.00 17.58 252 LEU A N 1
ATOM 1739 C CA . LEU A 1 246 ? 17.641 67.024 40.131 1.00 17.14 252 LEU A CA 1
ATOM 1740 C C . LEU A 1 246 ? 19.173 67.048 40.191 1.00 17.05 252 LEU A C 1
ATOM 1741 O O . LEU A 1 246 ? 19.841 66.121 39.751 1.00 17.86 252 LEU A O 1
ATOM 1746 N N . SER A 1 247 ? 19.703 68.128 40.755 1.00 16.12 253 SER A N 1
ATOM 1747 C CA . SER A 1 247 ? 21.134 68.315 40.906 1.00 17.64 253 SER A CA 1
ATOM 1748 C C . SER A 1 247 ? 21.756 67.158 41.701 1.00 19.05 253 SER A C 1
ATOM 1749 O O . SER A 1 247 ? 22.836 66.653 41.371 1.00 15.61 253 SER A O 1
ATOM 1752 N N . TRP A 1 248 ? 21.056 66.753 42.753 1.00 20.25 254 TRP A N 1
ATOM 1753 C CA . TRP A 1 248 ? 21.497 65.667 43.619 1.00 21.67 254 TRP A CA 1
ATOM 1754 C C . TRP A 1 248 ? 21.549 64.325 42.879 1.00 21.87 254 TRP A C 1
ATOM 1755 O O . TRP A 1 248 ? 22.563 63.629 42.919 1.00 20.81 254 TRP A O 1
ATOM 1766 N N . GLN A 1 249 ? 20.466 63.972 42.191 1.00 21.88 255 GLN A N 1
ATOM 1767 C CA . GLN A 1 249 ? 20.414 62.709 41.452 1.00 23.78 255 GLN A CA 1
ATOM 1768 C C . GLN A 1 249 ? 21.390 62.647 40.281 1.00 21.89 255 GLN A C 1
ATOM 1769 O O . GLN A 1 249 ? 21.995 61.606 40.033 1.00 20.02 255 GLN A O 1
ATOM 1775 N N . THR A 1 250 ? 21.530 63.758 39.560 1.00 18.20 256 THR A N 1
ATOM 1776 C CA . THR A 1 250 ? 22.411 63.811 38.393 1.00 19.48 256 THR A CA 1
ATOM 1777 C C . THR A 1 250 ? 23.848 64.131 38.760 1.00 20.97 256 THR A C 1
ATOM 1778 O O . THR A 1 250 ? 24.740 64.052 37.919 1.00 21.34 256 THR A O 1
ATOM 1782 N N . GLU A 1 251 ? 24.067 64.500 40.015 1.00 21.67 257 GLU A N 1
ATOM 1783 C CA . GLU A 1 251 ? 25.397 64.843 40.478 1.00 26.31 257 GLU A CA 1
ATOM 1784 C C . GLU A 1 251 ? 25.993 66.009 39.685 1.00 25.71 257 GLU A C 1
ATOM 1785 O O . GLU A 1 251 ? 27.208 66.118 39.542 1.00 27.30 257 GLU A O 1
ATOM 1791 N N . ARG A 1 252 ? 25.127 66.880 39.176 1.00 24.05 258 ARG A N 1
ATOM 1792 C CA . ARG A 1 252 ? 25.564 68.057 38.425 1.00 24.81 258 ARG A CA 1
ATOM 1793 C C . ARG A 1 252 ? 25.326 69.277 39.338 1.00 24.88 258 ARG A C 1
ATOM 1794 O O . ARG A 1 252 ? 24.189 69.665 39.575 1.00 23.34 258 ARG A O 1
ATOM 1802 N N . PRO A 1 253 ? 26.399 69.891 39.866 1.00 25.15 259 PRO A N 1
ATOM 1803 C CA . PRO A 1 253 ? 26.228 71.051 40.753 1.00 25.19 259 PRO A CA 1
ATOM 1804 C C . PRO A 1 253 ? 25.534 72.247 40.110 1.00 23.67 259 PRO A C 1
ATOM 1805 O O . PRO A 1 253 ? 25.720 72.525 38.930 1.00 22.57 259 PRO A O 1
ATOM 1817 N N . GLU A 1 255 ? 25.129 75.936 39.286 1.00 22.56 261 GLU A N 1
ATOM 1818 C CA . GLU A 1 255 ? 25.943 77.135 39.203 1.00 23.94 261 GLU A CA 1
ATOM 1819 C C . GLU A 1 255 ? 25.070 78.328 39.601 1.00 24.03 261 GLU A C 1
ATOM 1820 O O . GLU A 1 255 ? 23.988 78.529 39.042 1.00 22.90 261 GLU A O 1
ATOM 1826 N N . HIS A 1 256 ? 25.529 79.117 40.565 1.00 21.90 262 HIS A N 1
ATOM 1827 C CA . HIS A 1 256 ? 24.765 80.281 40.994 1.00 22.83 262 HIS A CA 1
ATOM 1828 C C . HIS A 1 256 ? 25.068 81.471 40.084 1.00 21.49 262 HIS A C 1
ATOM 1829 O O . HIS A 1 256 ? 26.231 81.760 39.809 1.00 20.81 262 HIS A O 1
ATOM 1836 N N . ILE A 1 257 ? 24.028 82.160 39.618 1.00 19.95 263 ILE A N 1
ATOM 1837 C CA . ILE A 1 257 ? 24.229 83.328 38.766 1.00 19.66 263 ILE A CA 1
ATOM 1838 C C . ILE A 1 257 ? 23.604 84.528 39.479 1.00 20.50 263 ILE A C 1
ATOM 1839 O O . ILE A 1 257 ? 22.426 84.843 39.301 1.00 19.15 263 ILE A O 1
ATOM 1844 N N . ASN A 1 258 ? 24.418 85.190 40.295 1.00 18.84 264 ASN A N 1
ATOM 1845 C CA . ASN A 1 258 ? 23.954 86.317 41.096 1.00 21.42 264 ASN A CA 1
ATOM 1846 C C . ASN A 1 258 ? 23.334 87.453 40.308 1.00 20.53 264 ASN A C 1
ATOM 1847 O O . ASN A 1 258 ? 22.446 88.147 40.802 1.00 18.17 264 ASN A O 1
ATOM 1852 N N . THR A 1 259 ? 23.801 87.641 39.080 1.00 19.29 265 THR A N 1
ATOM 1853 C CA . THR A 1 259 ? 23.288 88.712 38.247 1.00 20.61 265 THR A CA 1
ATOM 1854 C C . THR A 1 259 ? 21.887 88.437 37.685 1.00 20.48 265 THR A C 1
ATOM 1855 O O . THR A 1 259 ? 21.369 89.244 36.925 1.00 21.14 265 THR A O 1
ATOM 1859 N N . LEU A 1 260 ? 21.277 87.316 38.070 1.00 20.37 266 LEU A N 1
ATOM 1860 C CA . LEU A 1 260 ? 19.942 86.984 37.579 1.00 19.71 266 LEU A CA 1
ATOM 1861 C C . LEU A 1 260 ? 18.842 87.049 38.641 1.00 21.48 266 LEU A C 1
ATOM 1862 O O . LEU A 1 260 ? 17.695 86.653 38.385 1.00 20.24 266 LEU A O 1
ATOM 1867 N N . THR A 1 261 ? 19.184 87.540 39.831 1.00 20.54 267 THR A N 1
ATOM 1868 C CA . THR A 1 261 ? 18.195 87.691 40.894 1.00 20.69 267 THR A CA 1
ATOM 1869 C C . THR A 1 261 ? 17.266 88.798 40.421 1.00 22.42 267 THR A C 1
ATOM 1870 O O . THR A 1 261 ? 17.591 89.515 39.472 1.00 20.72 267 THR A O 1
ATOM 1874 N N . GLU A 1 262 ? 16.119 88.948 41.076 1.00 22.86 268 GLU A N 1
ATOM 1875 C CA . GLU A 1 262 ? 15.200 90.006 40.688 1.00 25.76 268 GLU A CA 1
ATOM 1876 C C . GLU A 1 262 ? 15.832 91.365 40.957 1.00 26.16 268 GLU A C 1
ATOM 1877 O O . GLU A 1 262 ? 15.674 92.287 40.161 1.00 28.25 268 GLU A O 1
ATOM 1883 N N . ASP A 1 263 ? 16.565 91.487 42.061 1.00 26.50 269 ASP A N 1
ATOM 1884 C CA . ASP A 1 263 ? 17.217 92.755 42.392 1.00 27.50 269 ASP A CA 1
ATOM 1885 C C . ASP A 1 263 ? 18.258 93.123 41.328 1.00 27.23 269 ASP A C 1
ATOM 1886 O O . ASP A 1 263 ? 18.322 94.267 40.866 1.00 25.86 269 ASP A O 1
ATOM 1891 N N . ALA A 1 264 ? 19.075 92.146 40.946 1.00 26.08 270 ALA A N 1
ATOM 1892 C CA . ALA A 1 264 ? 20.099 92.375 39.943 1.00 26.89 270 ALA A CA 1
ATOM 1893 C C . ALA A 1 264 ? 19.467 92.758 38.604 1.00 26.50 270 ALA A C 1
ATOM 1894 O O . ALA A 1 264 ? 19.959 93.651 37.906 1.00 24.01 270 ALA A O 1
ATOM 1896 N N . PHE A 1 265 ? 18.372 92.085 38.252 1.00 25.18 271 PHE A N 1
ATOM 1897 C CA . PHE A 1 265 ? 17.672 92.365 37.002 1.00 24.93 271 PHE A CA 1
ATOM 1898 C C . PHE A 1 265 ? 17.089 93.777 37.031 1.00 25.64 271 PHE A C 1
ATOM 1899 O O . PHE A 1 265 ? 17.153 94.512 36.048 1.00 25.10 271 PHE A O 1
ATOM 1907 N N . ALA A 1 266 ? 16.510 94.150 38.167 1.00 26.63 272 ALA A N 1
ATOM 1908 C CA . ALA A 1 266 ? 15.917 95.473 38.306 1.00 28.12 272 ALA A CA 1
ATOM 1909 C C . ALA A 1 266 ? 16.979 96.556 38.137 1.00 27.58 272 ALA A C 1
ATOM 1910 O O . ALA A 1 266 ? 16.766 97.548 37.450 1.00 26.08 272 ALA A O 1
ATOM 1912 N N . GLU A 1 267 ? 18.131 96.346 38.758 1.00 27.87 273 GLU A N 1
ATOM 1913 C CA . GLU A 1 267 ? 19.204 97.317 38.700 1.00 29.49 273 GLU A CA 1
ATOM 1914 C C . GLU A 1 267 ? 19.980 97.371 37.383 1.00 27.91 273 GLU A C 1
ATOM 1915 O O . GLU A 1 267 ? 20.303 98.456 36.903 1.00 26.39 273 GLU A O 1
ATOM 1921 N N . HIS A 1 268 ? 20.277 96.212 36.806 1.00 25.96 274 HIS A N 1
ATOM 1922 C CA . HIS A 1 268 ? 21.018 96.137 35.547 1.00 24.71 274 HIS A CA 1
ATOM 1923 C C . HIS A 1 268 ? 20.434 95.049 34.644 1.00 23.17 274 HIS A C 1
ATOM 1924 O O . HIS A 1 268 ? 20.933 93.929 34.617 1.00 20.34 274 HIS A O 1
ATOM 1931 N N . PRO A 1 269 ? 19.369 95.369 33.894 1.00 23.15 275 PRO A N 1
ATOM 1932 C CA . PRO A 1 269 ? 18.781 94.352 33.019 1.00 23.08 275 PRO A CA 1
ATOM 1933 C C . PRO A 1 269 ? 19.713 93.871 31.908 1.00 22.09 275 PRO A C 1
ATOM 1934 O O . PRO A 1 269 ? 19.698 92.696 31.574 1.00 24.22 275 PRO A O 1
ATOM 1938 N N . ALA A 1 270 ? 20.533 94.764 31.356 1.00 20.97 276 ALA A N 1
ATOM 1939 C CA . ALA A 1 270 ? 21.455 94.388 30.284 1.00 21.02 276 ALA A CA 1
ATOM 1940 C C . ALA A 1 270 ? 22.509 93.401 30.792 1.00 20.04 276 ALA A C 1
ATOM 1941 O O . ALA A 1 270 ? 22.929 92.497 30.071 1.00 17.75 276 ALA A O 1
ATOM 1943 N N . VAL A 1 271 ? 22.943 93.592 32.033 1.00 19.14 277 VAL A N 1
ATOM 1944 C CA . VAL A 1 271 ? 23.919 92.699 32.634 1.00 20.00 277 VAL A CA 1
ATOM 1945 C C . VAL A 1 271 ? 23.251 91.331 32.776 1.00 20.40 277 VAL A C 1
ATOM 1946 O O . VAL A 1 271 ? 23.895 90.289 32.608 1.00 19.33 277 VAL A O 1
ATOM 1950 N N . SER A 1 272 ? 21.950 91.340 33.063 1.00 19.46 278 SER A N 1
ATOM 1951 C CA . SER A 1 272 ? 21.204 90.090 33.188 1.00 20.65 278 SER A CA 1
ATOM 1952 C C . SER A 1 272 ? 21.182 89.372 31.847 1.00 19.55 278 SER A C 1
ATOM 1953 O O . SER A 1 272 ? 21.349 88.153 31.800 1.00 17.79 278 SER A O 1
ATOM 1956 N N . TRP A 1 273 ? 20.988 90.116 30.756 1.00 18.25 279 TRP A N 1
ATOM 1957 C CA . TRP A 1 273 ? 20.965 89.491 29.432 1.00 19.53 279 TRP A CA 1
ATOM 1958 C C . TRP A 1 273 ? 22.318 88.875 29.116 1.00 19.19 279 TRP A C 1
ATOM 1959 O O . TRP A 1 273 ? 22.388 87.781 28.559 1.00 20.28 279 TRP A O 1
ATOM 1970 N N . LEU A 1 274 ? 23.395 89.574 29.471 1.00 18.38 280 LEU A N 1
ATOM 1971 C CA . LEU A 1 274 ? 24.737 89.038 29.238 1.00 19.46 280 LEU A CA 1
ATOM 1972 C C . LEU A 1 274 ? 24.917 87.707 29.964 1.00 18.89 280 LEU A C 1
ATOM 1973 O O . LEU A 1 274 ? 25.418 86.752 29.386 1.00 19.11 280 LEU A O 1
ATOM 1978 N N . ALA A 1 275 ? 24.503 87.657 31.230 1.00 17.07 281 ALA A N 1
ATOM 1979 C CA . ALA A 1 275 ? 24.625 86.445 32.039 1.00 17.93 281 ALA A CA 1
ATOM 1980 C C . ALA A 1 275 ? 23.888 85.292 31.366 1.00 17.33 281 ALA A C 1
ATOM 1981 O O . ALA A 1 275 ? 24.422 84.191 31.225 1.00 14.63 281 ALA A O 1
ATOM 1983 N N . PHE A 1 276 ? 22.656 85.575 30.957 1.00 18.41 282 PHE A N 1
ATOM 1984 C CA . PHE A 1 276 ? 21.789 84.614 30.297 1.00 19.09 282 PHE A CA 1
ATOM 1985 C C . PHE A 1 276 ? 22.368 84.197 28.941 1.00 18.97 282 PHE A C 1
ATOM 1986 O O . PHE A 1 276 ? 22.422 83.009 28.619 1.00 16.67 282 PHE A O 1
ATOM 1994 N N . ARG A 1 277 ? 22.799 85.191 28.165 1.00 18.96 283 ARG A N 1
ATOM 1995 C CA . ARG A 1 277 ? 23.375 84.977 26.848 1.00 20.39 283 ARG A CA 1
ATOM 1996 C C . ARG A 1 277 ? 24.663 84.154 26.931 1.00 19.74 283 ARG A C 1
ATOM 1997 O O . ARG A 1 277 ? 24.978 83.386 26.017 1.00 18.32 283 ARG A O 1
ATOM 2005 N N . GLU A 1 278 ? 25.404 84.304 28.023 1.00 18.22 284 GLU A N 1
ATOM 2006 C CA . GLU A 1 278 ? 26.633 83.542 28.169 1.00 18.43 284 GLU A CA 1
ATOM 2007 C C . GLU A 1 278 ? 26.274 82.065 28.305 1.00 18.78 284 GLU A C 1
ATOM 2008 O O . GLU A 1 278 ? 26.971 81.206 27.772 1.00 17.96 284 GLU A O 1
ATOM 2014 N N . GLN A 1 279 ? 25.186 81.771 29.012 1.00 17.12 285 GLN A N 1
ATOM 2015 C CA . GLN A 1 279 ? 24.757 80.383 29.157 1.00 18.83 285 GLN A CA 1
ATOM 2016 C C . GLN A 1 279 ? 24.369 79.825 27.789 1.00 18.00 285 GLN A C 1
ATOM 2017 O O . GLN A 1 279 ? 24.638 78.664 27.487 1.00 18.16 285 GLN A O 1
ATOM 2023 N N . ILE A 1 280 ? 23.743 80.648 26.956 1.00 16.40 286 ILE A N 1
ATOM 2024 C CA . ILE A 1 280 ? 23.364 80.189 25.620 1.00 16.02 286 ILE A CA 1
ATOM 2025 C C . ILE A 1 280 ? 24.636 79.891 24.820 1.00 16.48 286 ILE A C 1
ATOM 2026 O O . ILE A 1 280 ? 24.704 78.899 24.089 1.00 12.27 286 ILE A O 1
ATOM 2031 N N . THR A 1 281 ? 25.645 80.753 24.965 1.00 17.61 287 THR A N 1
ATOM 2032 C CA . THR A 1 281 ? 26.923 80.559 24.281 1.00 18.28 287 THR A CA 1
ATOM 2033 C C . THR A 1 281 ? 27.527 79.216 24.717 1.00 20.18 287 THR A C 1
ATOM 2034 O O . THR A 1 281 ? 27.971 78.430 23.880 1.00 17.45 287 THR A O 1
ATOM 2038 N N . GLN A 1 282 ? 27.521 78.961 26.026 1.00 20.62 288 GLN A N 1
ATOM 2039 C CA . GLN A 1 282 ? 28.067 77.722 26.587 1.00 22.05 288 GLN A CA 1
ATOM 2040 C C . GLN A 1 282 ? 27.313 76.512 26.068 1.00 21.52 288 GLN A C 1
ATOM 2041 O O . GLN A 1 282 ? 27.909 75.472 25.791 1.00 18.72 288 GLN A O 1
ATOM 2047 N N . THR A 1 283 ? 25.998 76.662 25.940 1.00 19.61 289 THR A N 1
ATOM 2048 C CA . THR A 1 283 ? 25.144 75.589 25.458 1.00 20.91 289 THR A CA 1
ATOM 2049 C C . THR A 1 283 ? 25.475 75.232 24.013 1.00 21.94 289 THR A C 1
ATOM 2050 O O . THR A 1 283 ? 25.596 74.057 23.675 1.00 21.44 289 THR A O 1
ATOM 2054 N N . LEU A 1 284 ? 25.620 76.247 23.166 1.00 22.64 290 LEU A N 1
ATOM 2055 C CA . LEU A 1 284 ? 25.944 76.026 21.762 1.00 24.00 290 LEU A CA 1
ATOM 2056 C C . LEU A 1 284 ? 27.344 75.443 21.590 1.00 24.04 290 LEU A C 1
ATOM 2057 O O . LEU A 1 284 ? 27.539 74.513 20.803 1.00 23.35 290 LEU A O 1
ATOM 2062 N N . ASN A 1 285 ? 28.317 75.991 22.316 1.00 23.89 291 ASN A N 1
ATOM 2063 C CA . ASN A 1 285 ? 29.692 75.505 22.222 1.00 25.00 291 ASN A CA 1
ATOM 2064 C C . ASN A 1 285 ? 29.852 74.056 22.711 1.00 23.28 291 ASN A C 1
ATOM 2065 O O . ASN A 1 285 ? 30.464 73.237 22.031 1.00 22.31 291 ASN A O 1
ATOM 2070 N N . SER A 1 286 ? 29.311 73.751 23.885 1.00 20.26 292 SER A N 1
ATOM 2071 C CA . SER A 1 286 ? 29.409 72.409 24.449 1.00 19.83 292 SER A CA 1
ATOM 2072 C C . SER A 1 286 ? 28.419 71.416 23.821 1.00 20.58 292 SER A C 1
ATOM 2073 O O . SER A 1 286 ? 28.621 70.202 23.890 1.00 17.07 292 SER A O 1
ATOM 2076 N N . ARG A 1 287 ? 27.351 71.935 23.221 1.00 18.66 293 ARG A N 1
ATOM 2077 C CA . ARG A 1 287 ? 26.329 71.095 22.606 1.00 19.60 293 ARG A CA 1
ATOM 2078 C C . ARG A 1 287 ? 25.677 70.229 23.690 1.00 18.69 293 ARG A C 1
ATOM 2079 O O . ARG A 1 287 ? 25.284 69.080 23.467 1.00 16.38 293 ARG A O 1
ATOM 2087 N N . GLU A 1 288 ? 25.579 70.808 24.879 1.00 17.89 294 GLU A N 1
ATOM 2088 C CA . GLU A 1 288 ? 24.970 70.139 26.017 1.00 19.68 294 GLU A CA 1
ATOM 2089 C C . GLU A 1 288 ? 23.705 70.901 26.385 1.00 18.23 294 GLU A C 1
ATOM 2090 O O . GLU A 1 288 ? 23.583 72.092 26.084 1.00 17.52 294 GLU A O 1
ATOM 2096 N N . THR A 1 289 ? 22.765 70.219 27.031 1.00 17.29 295 THR A N 1
ATOM 2097 C CA . THR A 1 289 ? 21.523 70.855 27.468 1.00 17.20 295 THR A CA 1
ATOM 2098 C C . THR A 1 289 ? 21.733 71.565 28.797 1.00 16.57 295 THR A C 1
ATOM 2099 O O . THR A 1 289 ? 22.211 70.967 29.771 1.00 16.11 295 THR A O 1
ATOM 2103 N N . THR A 1 290 ? 21.371 72.838 28.829 1.00 14.83 296 THR A N 1
ATOM 2104 C CA . THR A 1 290 ? 21.503 73.649 30.029 1.00 16.24 296 THR A CA 1
ATOM 2105 C C . THR A 1 290 ? 20.128 73.931 30.622 1.00 17.00 296 THR A C 1
ATOM 2106 O O . THR A 1 290 ? 19.210 74.334 29.914 1.00 20.46 296 THR A O 1
ATOM 2110 N N . ALA A 1 291 ? 19.997 73.717 31.924 1.00 15.90 297 ALA A N 1
ATOM 2111 C CA . ALA A 1 291 ? 18.746 73.973 32.614 1.00 15.85 297 ALA A CA 1
ATOM 2112 C C . ALA A 1 291 ? 19.024 75.056 33.637 1.00 17.04 297 ALA A C 1
ATOM 2113 O O . ALA A 1 291 ? 19.959 74.948 34.443 1.00 16.31 297 ALA A O 1
ATOM 2115 N N . ILE A 1 292 ? 18.226 76.111 33.601 1.00 16.32 298 ILE A N 1
ATOM 2116 C CA . ILE A 1 292 ? 18.411 77.209 34.524 1.00 18.41 298 ILE A CA 1
ATOM 2117 C C . ILE A 1 292 ? 17.097 77.660 35.136 1.00 17.01 298 ILE A C 1
ATOM 2118 O O . ILE A 1 292 ? 16.127 77.946 34.430 1.00 15.58 298 ILE A O 1
ATOM 2123 N N . CYS A 1 293 ? 17.066 77.690 36.462 1.00 16.92 299 CYS A N 1
ATOM 2124 C CA . CYS A 1 293 ? 15.879 78.127 37.183 1.00 17.56 299 CYS A CA 1
ATOM 2125 C C . CYS A 1 293 ? 15.964 79.642 37.348 1.00 15.69 299 CYS A C 1
ATOM 2126 O O . CYS A 1 293 ? 16.920 80.139 37.935 1.00 13.34 299 CYS A O 1
ATOM 2137 N N . HIS A 1 295 ? 13.679 83.697 37.766 1.00 19.72 301 HIS A N 1
ATOM 2138 C CA . HIS A 1 295 ? 12.548 84.436 38.323 1.00 21.46 301 HIS A CA 1
ATOM 2139 C C . HIS A 1 295 ? 11.699 84.941 37.157 1.00 20.99 301 HIS A C 1
ATOM 2140 O O . HIS A 1 295 ? 12.237 85.380 36.145 1.00 18.86 301 HIS A O 1
ATOM 2147 N N . ARG A 1 296 ? 10.381 84.883 37.313 1.00 20.08 302 ARG A N 1
ATOM 2148 C CA . ARG A 1 296 ? 9.449 85.287 36.254 1.00 22.08 302 ARG A CA 1
ATOM 2149 C C . ARG A 1 296 ? 9.745 86.620 35.549 1.00 21.72 302 ARG A C 1
ATOM 2150 O O . ARG A 1 296 ? 9.863 86.660 34.326 1.00 21.52 302 ARG A O 1
ATOM 2158 N N . PRO A 1 297 ? 9.858 87.728 36.304 1.00 22.51 303 PRO A N 1
ATOM 2159 C CA . PRO A 1 297 ? 10.142 88.986 35.608 1.00 20.76 303 PRO A CA 1
ATOM 2160 C C . PRO A 1 297 ? 11.466 88.971 34.860 1.00 20.12 303 PRO A C 1
ATOM 2161 O O . PRO A 1 297 ? 11.617 89.656 33.853 1.00 17.63 303 PRO A O 1
ATOM 2165 N N . VAL A 1 298 ? 12.426 88.184 35.342 1.00 19.90 304 VAL A N 1
ATOM 2166 C CA . VAL A 1 298 ? 13.720 88.108 34.670 1.00 19.45 304 VAL A CA 1
ATOM 2167 C C . VAL A 1 298 ? 13.537 87.333 33.352 1.00 20.45 304 VAL A C 1
ATOM 2168 O O . VAL A 1 298 ? 14.067 87.726 32.302 1.00 19.80 304 VAL A O 1
ATOM 2172 N N . ILE A 1 299 ? 12.775 86.245 33.400 1.00 20.05 305 ILE A N 1
ATOM 2173 C CA . ILE A 1 299 ? 12.507 85.476 32.193 1.00 20.65 305 ILE A CA 1
ATOM 2174 C C . ILE A 1 299 ? 11.809 86.411 31.204 1.00 21.96 305 ILE A C 1
ATOM 2175 O O . ILE A 1 299 ? 12.083 86.380 30.001 1.00 21.43 305 ILE A O 1
ATOM 2180 N N . GLY A 1 300 ? 10.900 87.242 31.718 1.00 19.80 306 GLY A N 1
ATOM 2181 C CA . GLY A 1 300 ? 10.201 88.189 30.853 1.00 20.12 306 GLY A CA 1
ATOM 2182 C C . GLY A 1 300 ? 11.193 89.070 30.115 1.00 19.65 306 GLY A C 1
ATOM 2183 O O . GLY A 1 300 ? 11.067 89.306 28.919 1.00 17.75 306 GLY A O 1
ATOM 2184 N N . GLY A 1 301 ? 12.202 89.553 30.832 1.00 19.70 307 GLY A N 1
ATOM 2185 C CA . GLY A 1 301 ? 13.196 90.399 30.202 1.00 19.38 307 GLY A CA 1
ATOM 2186 C C . GLY A 1 301 ? 13.987 89.660 29.136 1.00 19.92 307 GLY A C 1
ATOM 2187 O O . GLY A 1 301 ? 14.341 90.240 28.107 1.00 18.82 307 GLY A O 1
ATOM 2196 N N . TYR A 1 303 ? 12.911 87.098 27.339 1.00 20.06 309 TYR A N 1
ATOM 2197 C CA . TYR A 1 303 ? 11.982 86.887 26.234 1.00 20.26 309 TYR A CA 1
ATOM 2198 C C . TYR A 1 303 ? 11.759 88.142 25.395 1.00 22.30 309 TYR A C 1
ATOM 2199 O O . TYR A 1 303 ? 11.471 88.042 24.200 1.00 23.25 309 TYR A O 1
ATOM 2208 N N . ASP A 1 304 ? 11.869 89.320 26.012 1.00 21.69 310 ASP A N 1
ATOM 2209 C CA . ASP A 1 304 ? 11.677 90.570 25.267 1.00 24.06 310 ASP A CA 1
ATOM 2210 C C . ASP A 1 304 ? 12.654 90.649 24.110 1.00 22.53 310 ASP A C 1
ATOM 2211 O O . ASP A 1 304 ? 12.373 91.278 23.098 1.00 22.78 310 ASP A O 1
ATOM 2216 N N . HIS A 1 305 ? 13.803 90.006 24.267 1.00 23.68 311 HIS A N 1
ATOM 2217 C CA . HIS A 1 305 ? 14.813 90.020 23.224 1.00 23.65 311 HIS A CA 1
ATOM 2218 C C . HIS A 1 305 ? 14.737 88.794 22.324 1.00 21.78 311 HIS A C 1
ATOM 2219 O O . HIS A 1 305 ? 15.029 88.883 21.137 1.00 19.61 311 HIS A O 1
ATOM 2226 N N . LEU A 1 306 ? 14.353 87.655 22.899 1.00 20.99 312 LEU A N 1
ATOM 2227 C CA . LEU A 1 306 ? 14.264 86.405 22.145 1.00 22.21 312 LEU A CA 1
ATOM 2228 C C . LEU A 1 306 ? 13.029 86.325 21.257 1.00 22.33 312 LEU A C 1
ATOM 2229 O O . LEU A 1 306 ? 13.057 85.696 20.205 1.00 21.03 312 LEU A O 1
ATOM 2234 N N . ARG A 1 307 ? 11.951 86.967 21.695 1.00 24.13 313 ARG A N 1
ATOM 2235 C CA . ARG A 1 307 ? 10.683 86.961 20.960 1.00 26.32 313 ARG A CA 1
ATOM 2236 C C . ARG A 1 307 ? 10.874 87.305 19.480 1.00 25.96 313 ARG A C 1
ATOM 2237 O O . ARG A 1 307 ? 10.504 86.525 18.599 1.00 24.31 313 ARG A O 1
ATOM 2245 N N . GLY A 1 308 ? 11.465 88.465 19.216 1.00 25.48 314 GLY A N 1
ATOM 2246 C CA . GLY A 1 308 ? 11.674 88.899 17.847 1.00 27.84 314 GLY A CA 1
ATOM 2247 C C . GLY A 1 308 ? 12.652 88.068 17.034 1.00 28.38 314 GLY A C 1
ATOM 2248 O O . GLY A 1 308 ? 12.704 88.186 15.813 1.00 26.83 314 GLY A O 1
ATOM 2249 N N . LEU A 1 309 ? 13.427 87.225 17.707 1.00 27.92 315 LEU A N 1
ATOM 2250 C CA . LEU A 1 309 ? 14.411 86.387 17.026 1.00 27.33 315 LEU A CA 1
ATOM 2251 C C . LEU A 1 309 ? 13.896 84.984 16.728 1.00 26.09 315 LEU A C 1
ATOM 2252 O O . LEU A 1 309 ? 14.601 84.183 16.110 1.00 23.62 315 LEU A O 1
ATOM 2257 N N . CYS A 1 310 ? 12.676 84.687 17.171 1.00 25.57 316 CYS A N 1
ATOM 2258 C CA . CYS A 1 310 ? 12.078 83.379 16.931 1.00 26.17 316 CYS A CA 1
ATOM 2259 C C . CYS A 1 310 ? 11.975 83.115 15.437 1.00 27.77 316 CYS A C 1
ATOM 2260 O O . CYS A 1 310 ? 11.825 84.044 14.639 1.00 25.59 316 CYS A O 1
ATOM 2263 N N . ALA A 1 311 ? 12.052 81.845 15.061 1.00 28.85 317 ALA A N 1
ATOM 2264 C CA . ALA A 1 311 ? 11.978 81.470 13.658 1.00 31.21 317 ALA A CA 1
ATOM 2265 C C . ALA A 1 311 ? 10.597 81.735 13.061 1.00 33.13 317 ALA A C 1
ATOM 2266 O O . ALA A 1 311 ? 10.483 81.968 11.860 1.00 31.98 317 ALA A O 1
ATOM 2268 N N . ARG A 1 312 ? 9.555 81.699 13.893 1.00 34.90 318 ARG A N 1
ATOM 2269 C CA . ARG A 1 312 ? 8.191 81.933 13.412 1.00 37.86 318 ARG A CA 1
ATOM 2270 C C . ARG A 1 312 ? 7.312 82.704 14.399 1.00 37.90 318 ARG A C 1
ATOM 2271 O O . ARG A 1 312 ? 7.523 82.645 15.611 1.00 34.29 318 ARG A O 1
ATOM 2279 N N . LYS A 1 313 ? 6.330 83.424 13.853 1.00 38.82 319 LYS A N 1
ATOM 2280 C CA . LYS A 1 313 ? 5.393 84.213 14.646 1.00 40.24 319 LYS A CA 1
ATOM 2281 C C . LYS A 1 313 ? 4.672 83.356 15.671 1.00 39.59 319 LYS A C 1
ATOM 2282 O O . LYS A 1 313 ? 4.399 83.805 16.781 1.00 39.76 319 LYS A O 1
ATOM 2288 N N . GLN A 1 314 ? 4.354 82.126 15.289 1.00 39.67 320 GLN A N 1
ATOM 2289 C CA . GLN A 1 314 ? 3.654 81.211 16.177 1.00 39.77 320 GLN A CA 1
ATOM 2290 C C . GLN A 1 314 ? 4.466 80.943 17.439 1.00 37.13 320 GLN A C 1
ATOM 2291 O O . GLN A 1 314 ? 3.916 80.860 18.534 1.00 36.12 320 GLN A O 1
ATOM 2297 N N . LEU A 1 315 ? 5.779 80.812 17.275 1.00 34.90 321 LEU A N 1
ATOM 2298 C CA . LEU A 1 315 ? 6.681 80.572 18.400 1.00 32.94 321 LEU A CA 1
ATOM 2299 C C . LEU A 1 315 ? 6.728 81.782 19.333 1.00 31.16 321 LEU A C 1
ATOM 2300 O O . LEU A 1 315 ? 6.575 81.646 20.545 1.00 29.55 321 LEU A O 1
ATOM 2305 N N . ALA A 1 316 ? 6.939 82.9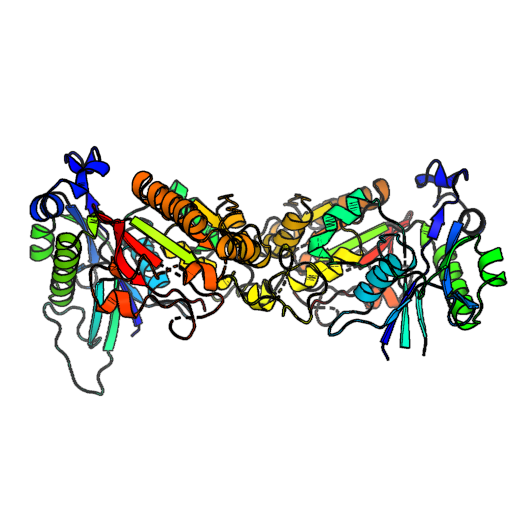65 18.757 1.00 29.99 322 ALA A N 1
ATOM 2306 C CA . ALA A 1 316 ? 6.999 84.197 19.530 1.00 30.70 322 ALA A CA 1
ATOM 2307 C C . ALA A 1 316 ? 5.740 84.406 20.373 1.00 30.68 322 ALA A C 1
ATOM 2308 O O . ALA A 1 316 ? 5.827 84.835 21.518 1.00 29.92 322 ALA A O 1
ATOM 2310 N N . LYS A 1 317 ? 4.572 84.103 19.812 1.00 30.85 323 LYS A N 1
ATOM 2311 C CA . LYS A 1 317 ? 3.320 84.275 20.548 1.00 32.89 323 LYS A CA 1
ATOM 2312 C C . LYS A 1 317 ? 3.285 83.439 21.824 1.00 32.71 323 LYS A C 1
ATOM 2313 O O . LYS A 1 317 ? 2.637 83.812 22.798 1.00 31.94 323 LYS A O 1
ATOM 2319 N N . GLN A 1 318 ? 3.989 82.309 21.816 1.00 33.30 324 GLN A N 1
ATOM 2320 C CA . GLN A 1 318 ? 4.032 81.417 22.971 1.00 34.73 324 GLN A CA 1
ATOM 2321 C C . GLN A 1 318 ? 5.066 81.847 24.000 1.00 34.59 324 GLN A C 1
ATOM 2322 O O . GLN A 1 318 ? 4.974 81.487 25.178 1.00 34.67 324 GLN A O 1
ATOM 2328 N N . LEU A 1 319 ? 6.056 82.610 23.550 1.00 34.14 325 LEU A N 1
ATOM 2329 C CA . LEU A 1 319 ? 7.135 83.053 24.411 1.00 33.91 325 LEU A CA 1
ATOM 2330 C C . LEU A 1 319 ? 6.680 84.129 25.392 1.00 34.97 325 LEU A C 1
ATOM 2331 O O . LEU A 1 319 ? 7.047 85.301 25.275 1.00 35.64 325 LEU A O 1
ATOM 2336 N N . ILE A 1 320 ? 5.881 83.707 26.366 1.00 35.63 326 ILE A N 1
ATOM 2337 C CA . ILE A 1 320 ? 5.338 84.598 27.383 1.00 36.68 326 ILE A CA 1
ATOM 2338 C C . ILE A 1 320 ? 5.641 84.059 28.774 1.00 37.31 326 ILE A C 1
ATOM 2339 O O . ILE A 1 320 ? 5.326 82.913 29.083 1.00 36.98 326 ILE A O 1
ATOM 2344 N N . ALA A 1 321 ? 6.241 84.901 29.610 1.00 38.06 327 ALA A N 1
ATOM 2345 C CA . ALA A 1 321 ? 6.601 84.517 30.966 1.00 39.83 327 ALA A CA 1
ATOM 2346 C C . ALA A 1 321 ? 5.456 84.713 31.959 1.00 41.56 327 ALA A C 1
ATOM 2347 O O . ALA A 1 321 ? 5.642 85.288 33.026 1.00 41.49 327 ALA A O 1
ATOM 2349 N N . LYS A 1 322 ? 4.268 84.242 31.603 1.00 44.81 328 LYS A N 1
ATOM 2350 C CA . LYS A 1 322 ? 3.106 84.356 32.477 1.00 48.33 328 LYS A CA 1
ATOM 2351 C C . LYS A 1 322 ? 2.156 83.200 32.217 1.00 49.52 328 LYS A C 1
ATOM 2352 O O . LYS A 1 322 ? 2.241 82.548 31.180 1.00 50.44 328 LYS A O 1
ATOM 2358 N N . SER A 1 323 ? 1.261 82.950 33.167 1.00 51.54 329 SER A N 1
ATOM 2359 C CA . SER A 1 323 ? 0.285 81.879 33.026 1.00 53.85 329 SER A CA 1
ATOM 2360 C C . SER A 1 323 ? -0.803 82.306 32.040 1.00 54.86 329 SER A C 1
ATOM 2361 O O . SER A 1 323 ? -1.100 83.492 31.914 1.00 55.78 329 SER A O 1
ATOM 2364 N N . PRO A 1 324 ? -1.403 81.347 31.311 1.00 55.33 330 PRO A N 1
ATOM 2365 C CA . PRO A 1 324 ? -1.179 79.899 31.341 1.00 54.98 330 PRO A CA 1
ATOM 2366 C C . PRO A 1 324 ? -0.087 79.481 30.357 1.00 53.69 330 PRO A C 1
ATOM 2367 O O . PRO A 1 324 ? 0.095 78.293 30.084 1.00 54.65 330 PRO A O 1
ATOM 2371 N N . TYR A 1 325 ? 0.628 80.458 29.813 1.00 51.78 331 TYR A N 1
ATOM 2372 C CA . TYR A 1 325 ? 1.689 80.162 28.861 1.00 49.19 331 TYR A CA 1
ATOM 2373 C C . TYR A 1 325 ? 2.838 79.500 29.604 1.00 45.87 331 TYR A C 1
ATOM 2374 O O . TYR A 1 325 ? 3.484 78.585 29.091 1.00 45.59 331 TYR A O 1
ATOM 2391 N N . PRO A 1 327 ? 3.084 78.688 33.720 1.00 38.14 333 PRO A N 1
ATOM 2392 C CA . PRO A 1 327 ? 2.745 78.768 35.144 1.00 37.14 333 PRO A CA 1
ATOM 2393 C C . PRO A 1 327 ? 3.928 78.401 36.038 1.00 36.01 333 PRO A C 1
ATOM 2394 O O . PRO A 1 327 ? 4.930 77.869 35.561 1.00 34.71 333 PRO A O 1
ATOM 2398 N N . THR A 1 328 ? 3.814 78.680 37.332 1.00 35.04 334 THR A N 1
ATOM 2399 C CA . THR A 1 328 ? 4.907 78.385 38.249 1.00 33.46 334 THR A CA 1
ATOM 2400 C C . THR A 1 328 ? 5.143 76.887 38.319 1.00 32.79 334 THR A C 1
ATOM 2401 O O . THR A 1 328 ? 4.220 76.100 38.140 1.00 32.10 334 THR A O 1
ATOM 2405 N N . GLY A 1 329 ? 6.390 76.502 38.565 1.00 32.94 335 GLY A N 1
ATOM 2406 C CA . GLY A 1 329 ? 6.727 75.093 38.642 1.00 33.42 335 GLY A CA 1
ATOM 2407 C C . GLY A 1 329 ? 6.810 74.404 37.284 1.00 32.65 335 GLY A C 1
ATOM 2408 O O . GLY A 1 329 ? 6.966 73.181 37.218 1.00 33.83 335 GLY A O 1
ATOM 2409 N N . THR A 1 330 ? 6.695 75.169 36.197 1.00 29.97 336 THR A N 1
ATOM 2410 C CA . THR A 1 330 ? 6.776 74.574 34.866 1.00 27.24 336 THR A CA 1
ATOM 2411 C C . THR A 1 330 ? 7.957 75.147 34.100 1.00 25.55 336 THR A C 1
ATOM 2412 O O . THR A 1 330 ? 8.548 76.149 34.509 1.00 23.34 336 THR A O 1
ATOM 2416 N N . ALA A 1 331 ? 8.292 74.516 32.981 1.00 21.42 337 ALA A N 1
ATOM 2417 C CA . ALA A 1 331 ? 9.412 74.977 32.174 1.00 20.95 337 ALA A CA 1
ATOM 2418 C C . ALA A 1 331 ? 9.090 75.052 30.687 1.00 21.27 337 ALA A C 1
ATOM 2419 O O . ALA A 1 331 ? 8.014 74.653 30.233 1.00 20.37 337 ALA A O 1
ATOM 2429 N N . SER A 1 333 ? 11.185 74.086 27.124 1.00 20.33 339 SER A N 1
ATOM 2430 C CA . SER A 1 333 ? 12.387 73.527 26.531 1.00 20.54 339 SER A CA 1
ATOM 2431 C C . SER A 1 333 ? 12.587 74.259 25.206 1.00 19.40 339 SER A C 1
ATOM 2432 O O . SER A 1 333 ? 11.795 74.098 24.276 1.00 18.28 339 SER A O 1
ATOM 2435 N N . LEU A 1 334 ? 13.638 75.061 25.128 1.00 17.84 340 LEU A N 1
ATOM 2436 C CA . LEU A 1 334 ? 13.911 75.855 23.935 1.00 18.91 340 LEU A CA 1
ATOM 2437 C C . LEU A 1 334 ? 15.026 75.297 23.056 1.00 19.91 340 LEU A C 1
ATOM 2438 O O . LEU A 1 334 ? 16.079 74.898 23.545 1.00 21.87 340 LEU A O 1
ATOM 2443 N N . PHE A 1 335 ? 14.787 75.279 21.755 1.00 19.06 341 PHE A N 1
ATOM 2444 C CA . PHE A 1 335 ? 15.779 74.807 20.808 1.00 19.77 341 PHE A CA 1
ATOM 2445 C C . PHE A 1 335 ? 16.212 76.033 20.028 1.00 19.19 341 PHE A C 1
ATOM 2446 O O . PHE A 1 335 ? 15.397 76.705 19.392 1.00 18.52 341 PHE A O 1
ATOM 2454 N N . ILE A 1 336 ? 17.517 76.292 20.094 1.00 16.86 342 ILE A N 1
ATOM 2455 C CA . ILE A 1 336 ? 18.114 77.486 19.535 1.00 17.38 342 ILE A CA 1
ATOM 2456 C C . ILE A 1 336 ? 19.279 77.307 18.559 1.00 17.26 342 ILE A C 1
ATOM 2457 O O . ILE A 1 336 ? 20.066 76.373 18.664 1.00 13.07 342 ILE A O 1
ATOM 2462 N N . ILE A 1 337 ? 19.366 78.225 17.600 1.00 18.62 343 ILE A N 1
ATOM 2463 C CA . ILE A 1 337 ? 20.454 78.243 16.637 1.00 20.66 343 ILE A CA 1
ATOM 2464 C C . ILE A 1 337 ? 20.938 79.687 16.720 1.00 22.28 343 ILE A C 1
ATOM 2465 O O . ILE A 1 337 ? 20.124 80.599 16.894 1.00 20.85 343 ILE A O 1
ATOM 2470 N N . ASP A 1 338 ? 22.238 79.935 16.650 1.00 23.08 344 ASP A N 1
ATOM 2471 C CA . ASP A 1 338 ? 22.602 81.335 16.712 1.00 26.77 344 ASP A CA 1
ATOM 2472 C C . ASP A 1 338 ? 22.637 81.943 15.308 1.00 26.37 344 ASP A C 1
ATOM 2473 O O . ASP A 1 338 ? 22.895 81.263 14.309 1.00 26.38 344 ASP A O 1
ATOM 2478 N N . THR A 1 339 ? 22.298 83.222 15.246 1.00 24.30 345 THR A N 1
ATOM 2479 C CA . THR A 1 339 ? 22.240 83.945 13.989 1.00 23.19 345 THR A CA 1
ATOM 2480 C C . THR A 1 339 ? 22.954 85.269 14.190 1.00 22.38 345 THR A C 1
ATOM 2481 O O . THR A 1 339 ? 23.266 85.633 15.320 1.00 21.05 345 THR A O 1
ATOM 2485 N N . PRO A 1 340 ? 23.227 86.003 13.097 1.00 22.76 346 PRO A N 1
ATOM 2486 C CA . PRO A 1 340 ? 23.908 87.294 13.222 1.00 23.30 346 PRO A CA 1
ATOM 2487 C C . PRO A 1 340 ? 23.097 88.321 14.015 1.00 23.15 346 PRO A C 1
ATOM 2488 O O . PRO A 1 340 ? 23.648 89.314 14.478 1.00 26.53 346 PRO A O 1
ATOM 2492 N N . GLN A 1 341 ? 21.798 88.078 14.170 1.00 23.34 347 GLN A N 1
ATOM 2493 C CA . GLN A 1 341 ? 20.922 88.997 14.911 1.00 26.09 347 GLN A CA 1
ATOM 2494 C C . GLN A 1 341 ? 20.757 88.617 16.390 1.00 23.75 347 GLN A C 1
ATOM 2495 O O . GLN A 1 341 ? 20.305 89.426 17.195 1.00 21.17 347 GLN A O 1
ATOM 2501 N N . GLY A 1 342 ? 21.122 87.386 16.736 1.00 23.15 348 GLY A N 1
ATOM 2502 C CA . GLY A 1 342 ? 20.979 86.922 18.104 1.00 22.01 348 GLY A CA 1
ATOM 2503 C C . GLY A 1 342 ? 20.434 85.509 18.131 1.00 21.47 348 GLY A C 1
ATOM 2504 O O . GLY A 1 342 ? 20.111 84.963 17.076 1.00 21.45 348 GLY A O 1
ATOM 2505 N N . PRO A 1 343 ? 20.325 84.879 19.309 1.00 21.96 349 PRO A N 1
ATOM 2506 C CA . PRO A 1 343 ? 19.809 83.508 19.408 1.00 21.50 349 PRO A CA 1
ATOM 2507 C C . PRO A 1 343 ? 18.391 83.386 18.865 1.00 20.81 349 PRO A C 1
ATOM 2508 O O . PRO A 1 343 ? 17.497 84.135 19.266 1.00 18.95 349 PRO A O 1
ATOM 2512 N N . SER A 1 344 ? 18.181 82.439 17.957 1.00 20.18 350 SER A N 1
ATOM 2513 C CA . SER A 1 344 ? 16.857 82.234 17.368 1.00 18.90 350 SER A CA 1
ATOM 2514 C C . SER A 1 344 ? 16.231 80.921 17.801 1.00 19.80 350 SER A C 1
ATOM 2515 O O . SER A 1 344 ? 16.780 79.845 17.566 1.00 19.96 350 SER A O 1
ATOM 2518 N N . ILE A 1 345 ? 15.065 81.025 18.429 1.00 19.52 351 ILE A N 1
ATOM 2519 C CA . ILE A 1 345 ? 14.332 79.856 18.896 1.00 20.69 351 ILE A CA 1
ATOM 2520 C C . ILE A 1 345 ? 13.588 79.241 17.705 1.00 21.43 351 ILE A C 1
ATOM 2521 O O . ILE A 1 345 ? 12.792 79.923 17.049 1.00 20.46 351 ILE A O 1
ATOM 2526 N N . ILE A 1 346 ? 13.859 77.962 17.427 1.00 20.36 352 ILE A N 1
ATOM 2527 C CA . ILE A 1 346 ? 13.210 77.262 16.322 1.00 21.60 352 ILE A CA 1
ATOM 2528 C C . ILE A 1 346 ? 12.099 76.325 16.795 1.00 21.77 352 ILE A C 1
ATOM 2529 O O . ILE A 1 346 ? 11.329 75.813 15.991 1.00 20.25 352 ILE A O 1
ATOM 2534 N N . ASP A 1 347 ? 12.031 76.094 18.100 1.00 21.51 353 ASP A N 1
ATOM 2535 C CA . ASP A 1 347 ? 10.986 75.249 18.671 1.00 21.47 353 ASP A CA 1
ATOM 2536 C C . ASP A 1 347 ? 10.839 75.508 20.163 1.00 20.71 353 ASP A C 1
ATOM 2537 O O . ASP A 1 347 ? 11.817 75.816 20.850 1.00 16.84 353 ASP A O 1
ATOM 2542 N N . ILE A 1 348 ? 9.604 75.375 20.645 1.00 19.63 354 ILE A N 1
ATOM 2543 C CA . ILE A 1 348 ? 9.269 75.588 22.048 1.00 19.63 354 ILE A CA 1
ATOM 2544 C C . ILE A 1 348 ? 8.366 74.464 22.559 1.00 20.36 354 ILE A C 1
ATOM 2545 O O . ILE A 1 348 ? 7.353 74.134 21.941 1.00 20.98 354 ILE A O 1
ATOM 2550 N N . GLN A 1 349 ? 8.736 73.877 23.686 1.00 18.59 355 GLN A N 1
ATOM 2551 C CA . GLN A 1 349 ? 7.942 72.812 24.270 1.00 19.17 355 GLN A CA 1
ATOM 2552 C C . GLN A 1 349 ? 7.664 73.152 25.731 1.00 21.15 355 GLN A C 1
ATOM 2553 O O . GLN A 1 349 ? 8.590 73.280 26.542 1.00 20.44 355 GLN A O 1
ATOM 2559 N N . LYS A 1 350 ? 6.390 73.332 26.058 1.00 21.67 356 LYS A N 1
ATOM 2560 C CA . LYS A 1 350 ? 6.007 73.648 27.421 1.00 24.19 356 LYS A CA 1
ATOM 2561 C C . LYS A 1 350 ? 6.146 72.356 28.199 1.00 23.67 356 LYS A C 1
ATOM 2562 O O . LYS A 1 350 ? 5.659 71.319 27.767 1.00 22.40 356 LYS A O 1
ATOM 2568 N N . VAL A 1 351 ? 6.815 72.410 29.343 1.00 24.44 357 VAL A N 1
ATOM 2569 C CA . VAL A 1 351 ? 7.006 71.199 30.133 1.00 26.33 357 VAL A CA 1
ATOM 2570 C C . VAL A 1 351 ? 6.372 71.320 31.509 1.00 28.81 357 VAL A C 1
ATOM 2571 O O . VAL A 1 351 ? 6.859 72.072 32.355 1.00 28.54 357 VAL A O 1
ATOM 2575 N N . SER A 1 352 ? 5.292 70.571 31.725 1.00 31.48 358 SER A N 1
ATOM 2576 C CA . SER A 1 352 ? 4.577 70.573 32.996 1.00 35.91 358 SER A CA 1
ATOM 2577 C C . SER A 1 352 ? 4.762 69.251 33.733 1.00 38.74 358 SER A C 1
ATOM 2578 O O . SER A 1 352 ? 4.845 68.194 33.111 1.00 39.42 358 SER A O 1
ATOM 2581 N N . PRO A 1 353 ? 4.821 69.295 35.072 1.00 41.44 359 PRO A N 1
ATOM 2582 C CA . PRO A 1 353 ? 5.001 68.095 35.890 1.00 45.30 359 PRO A CA 1
ATOM 2583 C C . PRO A 1 353 ? 3.765 67.210 36.084 1.00 47.74 359 PRO A C 1
ATOM 2584 O O . PRO A 1 353 ? 2.699 67.472 35.528 1.00 48.39 359 PRO A O 1
ATOM 2588 N N . ILE A 1 354 ? 3.945 66.159 36.883 1.00 50.80 360 ILE A N 1
ATOM 2589 C CA . ILE A 1 354 ? 2.907 65.180 37.213 1.00 52.69 360 ILE A CA 1
ATOM 2590 C C . ILE A 1 354 ? 2.483 64.359 35.991 1.00 52.92 360 ILE A C 1
ATOM 2591 O O . ILE A 1 354 ? 2.393 63.121 36.123 1.00 52.08 360 ILE A O 1
ATOM 2596 N N . LEU B 1 3 ? -5.197 82.317 72.006 1.00 30.03 9 LEU B N 1
ATOM 2597 C CA . LEU B 1 3 ? -5.599 80.951 72.453 1.00 29.52 9 LEU B CA 1
ATOM 2598 C C . LEU B 1 3 ? -4.418 79.968 72.507 1.00 28.67 9 LEU B C 1
ATOM 2599 O O . LEU B 1 3 ? -3.914 79.680 73.591 1.00 28.18 9 LEU B O 1
ATOM 2604 N N . GLU B 1 4 ? -3.971 79.473 71.350 1.00 26.51 10 GLU B N 1
ATOM 2605 C CA . GLU B 1 4 ? -2.872 78.497 71.313 1.00 25.33 10 GLU B CA 1
ATOM 2606 C C . GLU B 1 4 ? -1.461 79.086 71.412 1.00 24.13 10 GLU B C 1
ATOM 2607 O O . GLU B 1 4 ? -1.094 79.997 70.666 1.00 21.33 10 GLU B O 1
ATOM 2613 N N . ALA B 1 5 ? -0.670 78.537 72.330 1.00 21.17 11 ALA B N 1
ATOM 2614 C CA . ALA B 1 5 ? 0.695 78.997 72.548 1.00 21.09 11 ALA B CA 1
ATOM 2615 C C . ALA B 1 5 ? 1.598 77.837 72.958 1.00 19.67 11 ALA B C 1
ATOM 2616 O O . ALA B 1 5 ? 1.123 76.726 73.224 1.00 18.81 11 ALA B O 1
ATOM 2618 N N . ALA B 1 6 ? 2.901 78.101 73.008 1.00 19.19 12 ALA B N 1
ATOM 2619 C CA . ALA B 1 6 ? 3.878 77.084 73.378 1.00 17.91 12 ALA B CA 1
ATOM 2620 C C . ALA B 1 6 ? 5.188 77.706 73.871 1.00 16.77 12 ALA B C 1
ATOM 2621 O O . ALA B 1 6 ? 5.537 78.830 73.508 1.00 16.45 12 ALA B O 1
ATOM 2623 N N . GLY B 1 7 ? 5.912 76.970 74.706 1.00 16.15 13 GLY B N 1
ATOM 2624 C CA . GLY B 1 7 ? 7.169 77.469 75.239 1.00 15.52 13 GLY B CA 1
ATOM 2625 C C . GLY B 1 7 ? 7.880 76.376 76.010 1.00 15.95 13 GLY B C 1
ATOM 2626 O O . GLY B 1 7 ? 7.683 75.198 75.743 1.00 14.92 13 GLY B O 1
ATOM 2627 N N . GLY B 1 8 ? 8.710 76.751 76.975 1.00 15.26 14 GLY B N 1
ATOM 2628 C CA . GLY B 1 8 ? 9.391 75.727 77.731 1.00 15.09 14 GLY B CA 1
ATOM 2629 C C . GLY B 1 8 ? 10.436 76.187 78.716 1.00 14.56 14 GLY B C 1
ATOM 2630 O O . GLY B 1 8 ? 10.693 77.385 78.891 1.00 13.98 14 GLY B O 1
ATOM 2631 N N . ILE B 1 9 ? 11.025 75.208 79.378 1.00 14.55 15 ILE B N 1
ATOM 2632 C CA . ILE B 1 9 ? 12.073 75.441 80.350 1.00 16.26 15 ILE B CA 1
ATOM 2633 C C . ILE B 1 9 ? 13.394 75.090 79.686 1.00 15.46 15 ILE B C 1
ATOM 2634 O O . ILE B 1 9 ? 13.693 73.922 79.436 1.00 11.72 15 ILE B O 1
ATOM 2639 N N . VAL B 1 10 ? 14.164 76.117 79.358 1.00 16.52 16 VAL B N 1
ATOM 2640 C CA . VAL B 1 10 ? 15.472 75.916 78.751 1.00 17.05 16 VAL B CA 1
ATOM 2641 C C . VAL B 1 10 ? 16.439 75.794 79.919 1.00 17.94 16 VAL B C 1
ATOM 2642 O O . VAL B 1 10 ? 16.467 76.654 80.803 1.00 16.07 16 VAL B O 1
ATOM 2646 N N . TRP B 1 11 ? 17.233 74.724 79.921 1.00 18.77 17 TRP B N 1
ATOM 2647 C CA . TRP B 1 11 ? 18.180 74.486 81.011 1.00 19.88 17 TRP B CA 1
ATOM 2648 C C . TRP B 1 11 ? 19.592 74.140 80.533 1.00 19.19 17 TRP B C 1
ATOM 2649 O O . TRP B 1 11 ? 19.795 73.732 79.386 1.00 17.73 17 TRP B O 1
ATOM 2660 N N . ARG B 1 12 ? 20.556 74.284 81.436 1.00 19.81 18 ARG B N 1
ATOM 2661 C CA . ARG B 1 12 ? 21.954 73.996 81.150 1.00 20.86 18 ARG B CA 1
ATOM 2662 C C . ARG B 1 12 ? 22.627 73.643 82.468 1.00 22.15 18 ARG B C 1
ATOM 2663 O O . ARG B 1 12 ? 22.110 73.969 83.540 1.00 19.66 18 ARG B O 1
ATOM 2671 N N . TRP B 1 13 ? 23.773 72.974 82.391 1.00 23.05 19 TRP B N 1
ATOM 2672 C CA . TRP B 1 13 ? 24.512 72.626 83.590 1.00 25.14 19 TRP B CA 1
ATOM 2673 C C . TRP B 1 13 ? 25.242 73.896 84.008 1.00 27.39 19 TRP B C 1
ATOM 2674 O O . TRP B 1 13 ? 25.803 74.602 83.169 1.00 27.08 19 TRP B O 1
ATOM 2685 N N . LYS B 1 14 ? 25.213 74.195 85.300 1.00 29.13 20 LYS B N 1
ATOM 2686 C CA . LYS B 1 14 ? 25.860 75.391 85.827 1.00 32.71 20 LYS B CA 1
ATOM 2687 C C . LYS B 1 14 ? 27.338 75.364 85.468 1.00 32.77 20 LYS B C 1
ATOM 2688 O O . LYS B 1 14 ? 27.984 74.332 85.578 1.00 33.59 20 LYS B O 1
ATOM 2694 N N . ALA B 1 15 ? 27.863 76.501 85.032 1.00 33.77 21 ALA B N 1
ATOM 2695 C CA . ALA B 1 15 ? 29.269 76.598 84.651 1.00 34.73 21 ALA B CA 1
ATOM 2696 C C . ALA B 1 15 ? 30.187 76.356 85.847 1.00 35.67 21 ALA B C 1
ATOM 2697 O O . ALA B 1 15 ? 29.954 76.871 86.945 1.00 34.53 21 ALA B O 1
ATOM 2699 N N . GLY B 1 16 ? 31.231 75.564 85.628 1.00 35.84 22 GLY B N 1
ATOM 2700 C CA . GLY B 1 16 ? 32.163 75.269 86.696 1.00 37.12 22 GLY B CA 1
ATOM 2701 C C . GLY B 1 16 ? 31.787 74.055 87.524 1.00 38.29 22 GLY B C 1
ATOM 2702 O O . GLY B 1 16 ? 32.597 73.574 88.323 1.00 38.72 22 GLY B O 1
ATOM 2703 N N . SER B 1 17 ? 30.562 73.556 87.361 1.00 37.40 23 SER B N 1
ATOM 2704 C CA . SER B 1 17 ? 30.139 72.379 88.114 1.00 36.34 23 SER B CA 1
ATOM 2705 C C . SER B 1 17 ? 30.822 71.146 87.525 1.00 35.89 23 SER B C 1
ATOM 2706 O O . SER B 1 17 ? 31.321 71.185 86.402 1.00 34.90 23 SER B O 1
ATOM 2709 N N . ASP B 1 18 ? 30.854 70.054 88.279 1.00 37.06 24 ASP B N 1
ATOM 2710 C CA . ASP B 1 18 ? 31.502 68.845 87.787 1.00 38.54 24 ASP B CA 1
ATOM 2711 C C . ASP B 1 18 ? 30.835 68.330 86.520 1.00 38.29 24 ASP B C 1
ATOM 2712 O O . ASP B 1 18 ? 31.496 68.126 85.503 1.00 37.46 24 ASP B O 1
ATOM 2717 N N . ILE B 1 19 ? 29.524 68.125 86.583 1.00 38.61 25 ILE B N 1
ATOM 2718 C CA . ILE B 1 19 ? 28.766 67.639 85.436 1.00 38.11 25 ILE B CA 1
ATOM 2719 C C . ILE B 1 19 ? 28.997 68.533 84.220 1.00 37.65 25 ILE B C 1
ATOM 2720 O O . ILE B 1 19 ? 29.161 68.047 83.103 1.00 36.64 25 ILE B O 1
ATOM 2725 N N . ALA B 1 20 ? 29.015 69.840 84.444 1.00 38.64 26 ALA B N 1
ATOM 2726 C CA . ALA B 1 20 ? 29.232 70.783 83.360 1.00 40.11 26 ALA B CA 1
ATOM 2727 C C . ALA B 1 20 ? 30.585 70.551 82.712 1.00 40.27 26 ALA B C 1
ATOM 2728 O O . ALA B 1 20 ? 30.694 70.551 81.493 1.00 40.53 26 ALA B O 1
ATOM 2730 N N . ASN B 1 21 ? 31.613 70.355 83.535 1.00 41.68 27 ASN B N 1
ATOM 2731 C CA . ASN B 1 21 ? 32.964 70.124 83.031 1.00 42.81 27 ASN B CA 1
ATOM 2732 C C . ASN B 1 21 ? 33.084 68.821 82.255 1.00 42.87 27 ASN B C 1
ATOM 2733 O O . ASN B 1 21 ? 34.042 68.627 81.514 1.00 42.77 27 ASN B O 1
ATOM 2738 N N . ASP B 1 22 ? 32.114 67.933 82.437 1.00 43.74 28 ASP B N 1
ATOM 2739 C CA . ASP B 1 22 ? 32.115 66.642 81.756 1.00 44.42 28 ASP B CA 1
ATOM 2740 C C . ASP B 1 22 ? 30.712 66.038 81.875 1.00 42.64 28 ASP B C 1
ATOM 2741 O O . ASP B 1 22 ? 30.452 65.197 82.736 1.00 42.37 28 ASP B O 1
ATOM 2746 N N . PRO B 1 23 ? 29.784 66.479 81.007 1.00 40.93 29 PRO B N 1
ATOM 2747 C CA . PRO B 1 23 ? 28.397 66.001 80.999 1.00 40.37 29 PRO B CA 1
ATOM 2748 C C . PRO B 1 23 ? 28.258 64.488 81.029 1.00 39.38 29 PRO B C 1
ATOM 2749 O O . PRO B 1 23 ? 27.270 63.962 81.534 1.00 38.91 29 PRO B O 1
ATOM 2753 N N . ALA B 1 24 ? 29.256 63.795 80.495 1.00 39.40 30 ALA B N 1
ATOM 2754 C CA . ALA B 1 24 ? 29.238 62.340 80.445 1.00 39.07 30 ALA B CA 1
ATOM 2755 C C . ALA B 1 24 ? 29.005 61.707 81.817 1.00 39.27 30 ALA B C 1
ATOM 2756 O O . ALA B 1 24 ? 28.396 60.642 81.920 1.00 39.16 30 ALA B O 1
ATOM 2758 N N . ILE B 1 25 ? 29.475 62.371 82.870 1.00 38.41 31 ILE B N 1
ATOM 2759 C CA . ILE B 1 25 ? 29.326 61.846 84.224 1.00 38.24 31 ILE B CA 1
ATOM 2760 C C . ILE B 1 25 ? 27.958 62.106 84.847 1.00 38.27 31 ILE B C 1
ATOM 2761 O O . ILE B 1 25 ? 27.696 61.663 85.963 1.00 37.63 31 ILE B O 1
ATOM 2766 N N . ALA B 1 26 ? 27.092 62.816 84.128 1.00 37.71 32 ALA B N 1
ATOM 2767 C CA . ALA B 1 26 ? 25.768 63.150 84.635 1.00 37.56 32 ALA B CA 1
ATOM 2768 C C . ALA B 1 26 ? 24.991 61.962 85.179 1.00 37.35 32 ALA B C 1
ATOM 2769 O O . ALA B 1 26 ? 24.412 62.042 86.266 1.00 36.54 32 ALA B O 1
ATOM 2771 N N . SER B 1 27 ? 24.983 60.863 84.430 1.00 36.97 33 SER B N 1
ATOM 2772 C CA . SER B 1 27 ? 24.244 59.667 84.834 1.00 38.11 33 SER B CA 1
ATOM 2773 C C . SER B 1 27 ? 24.786 58.954 86.070 1.00 39.03 33 SER B C 1
ATOM 2774 O O . SER B 1 27 ? 24.086 58.137 86.667 1.00 40.09 33 SER B O 1
ATOM 2777 N N . SER B 1 28 ? 26.021 59.253 86.465 1.00 38.57 34 SER B N 1
ATOM 2778 C CA . SER B 1 28 ? 26.591 58.611 87.643 1.00 39.08 34 SER B CA 1
ATOM 2779 C C . SER B 1 28 ? 26.326 59.440 88.890 1.00 38.59 34 SER B C 1
ATOM 2780 O O . SER B 1 28 ? 26.781 59.094 89.982 1.00 37.56 34 SER B O 1
ATOM 2783 N N . LYS B 1 29 ? 25.591 60.536 88.718 1.00 37.65 35 LYS B N 1
ATOM 2784 C CA . LYS B 1 29 ? 25.258 61.422 89.830 1.00 37.29 35 LYS B CA 1
ATOM 2785 C C . LYS B 1 29 ? 23.803 61.204 90.225 1.00 36.10 35 LYS B C 1
ATOM 2786 O O . LYS B 1 29 ? 22.998 60.752 89.414 1.00 36.72 35 LYS B O 1
ATOM 2792 N N . SER B 1 30 ? 23.462 61.514 91.470 1.00 34.82 36 SER B N 1
ATOM 2793 C CA . SER B 1 30 ? 22.090 61.338 91.919 1.00 32.98 36 SER B CA 1
ATOM 2794 C C . SER B 1 30 ? 21.204 62.403 91.281 1.00 32.83 36 SER B C 1
ATOM 2795 O O . SER B 1 30 ? 21.694 63.340 90.643 1.00 32.36 36 SER B O 1
ATOM 2798 N N . ALA B 1 31 ? 19.899 62.248 91.459 1.00 32.92 37 ALA B N 1
ATOM 2799 C CA . ALA B 1 31 ? 18.934 63.190 90.919 1.00 31.91 37 ALA B CA 1
ATOM 2800 C C . ALA B 1 31 ? 19.127 64.537 91.611 1.00 32.05 37 ALA B C 1
ATOM 2801 O O . ALA B 1 31 ? 19.096 65.586 90.971 1.00 30.38 37 ALA B O 1
ATOM 2803 N N . GLN B 1 32 ? 19.339 64.499 92.922 1.00 30.73 38 GLN B N 1
ATOM 2804 C CA . GLN B 1 32 ? 19.530 65.725 93.670 1.00 32.00 38 GLN B CA 1
ATOM 2805 C C . GLN B 1 32 ? 20.815 66.428 93.237 1.00 32.16 38 GLN B C 1
ATOM 2806 O O . GLN B 1 32 ? 20.868 67.651 93.189 1.00 32.00 38 GLN B O 1
ATOM 2812 N N . GLU B 1 33 ? 21.846 65.650 92.914 1.00 33.05 39 GLU B N 1
ATOM 2813 C CA . GLU B 1 33 ? 23.116 66.227 92.474 1.00 33.94 39 GLU B CA 1
ATOM 2814 C C . GLU B 1 33 ? 22.941 66.933 91.131 1.00 32.51 39 GLU B C 1
ATOM 2815 O O . GLU B 1 33 ? 23.500 68.008 90.906 1.00 32.14 39 GLU B O 1
ATOM 2821 N N . GLN B 1 34 ? 22.152 66.334 90.245 1.00 29.64 40 GLN B N 1
ATOM 2822 C CA . GLN B 1 34 ? 21.915 66.936 88.938 1.00 29.56 40 GLN B CA 1
ATOM 2823 C C . GLN B 1 34 ? 21.123 68.237 89.062 1.00 28.71 40 GLN B C 1
ATOM 2824 O O . GLN B 1 34 ? 21.547 69.272 88.552 1.00 28.61 40 GLN B O 1
ATOM 2830 N N . LEU B 1 35 ? 19.975 68.163 89.736 1.00 28.22 41 LEU B N 1
ATOM 2831 C CA . LEU B 1 35 ? 19.110 69.327 89.934 1.00 28.98 41 LEU B CA 1
ATOM 2832 C C . LEU B 1 35 ? 19.854 70.520 90.532 1.00 27.63 41 LEU B C 1
ATOM 2833 O O . LEU B 1 35 ? 19.652 71.653 90.106 1.00 28.71 41 LEU B O 1
ATOM 2838 N N . ASP B 1 36 ? 20.704 70.256 91.521 1.00 27.86 42 ASP B N 1
ATOM 2839 C CA . ASP B 1 36 ? 21.465 71.322 92.164 1.00 28.25 42 ASP B CA 1
ATOM 2840 C C . ASP B 1 36 ? 22.534 71.909 91.246 1.00 27.68 42 ASP B C 1
ATOM 2841 O O . ASP B 1 36 ? 23.058 72.978 91.516 1.00 27.29 42 ASP B O 1
ATOM 2846 N N . SER B 1 37 ? 22.856 71.218 90.160 1.00 27.17 43 SER B N 1
ATOM 2847 C CA . SER B 1 37 ? 23.865 71.741 89.256 1.00 28.77 43 SER B CA 1
ATOM 2848 C C . SER B 1 37 ? 23.244 72.277 87.959 1.00 26.86 43 SER B C 1
ATOM 2849 O O . SER B 1 37 ? 23.943 72.534 86.975 1.00 27.41 43 SER B O 1
ATOM 2852 N N . ILE B 1 38 ? 21.929 72.460 87.975 1.00 24.21 44 ILE B N 1
ATOM 2853 C CA . ILE B 1 38 ? 21.203 72.954 86.808 1.00 22.88 44 ILE B CA 1
ATOM 2854 C C . ILE B 1 38 ? 20.785 74.430 86.921 1.00 21.77 44 ILE B C 1
ATOM 2855 O O . ILE B 1 38 ? 20.565 74.940 88.014 1.00 20.59 44 ILE B O 1
ATOM 2860 N N . GLU B 1 39 ? 20.696 75.107 85.782 1.00 20.49 45 GLU B N 1
ATOM 2861 C CA . GLU B 1 39 ? 20.227 76.491 85.737 1.00 22.38 45 GLU B CA 1
ATOM 2862 C C . GLU B 1 39 ? 19.115 76.538 84.694 1.00 20.44 45 GLU B C 1
ATOM 2863 O O . GLU B 1 39 ? 19.212 75.885 83.659 1.00 19.93 45 GLU B O 1
ATOM 2869 N N . VAL B 1 40 ? 18.057 77.290 84.975 1.00 18.92 46 VAL B N 1
ATOM 2870 C CA . VAL B 1 40 ? 16.940 77.403 84.045 1.00 17.23 46 VAL B CA 1
ATOM 2871 C C . VAL B 1 40 ? 16.727 78.852 83.654 1.00 16.35 46 VAL B C 1
ATOM 2872 O O . VAL B 1 40 ? 16.996 79.764 84.438 1.00 16.66 46 VAL B O 1
ATOM 2876 N N . CYS B 1 41 ? 16.226 79.058 82.441 1.00 15.70 47 CYS B N 1
ATOM 2877 C CA . CYS B 1 41 ? 16.009 80.387 81.907 1.00 14.93 47 CYS B CA 1
ATOM 2878 C C . CYS B 1 41 ? 14.602 80.953 82.114 1.00 15.76 47 CYS B C 1
ATOM 2879 O O . CYS B 1 41 ? 13.598 80.343 81.724 1.00 12.05 47 CYS B O 1
ATOM 2882 N N . ILE B 1 42 ? 14.560 82.137 82.722 1.00 16.81 48 ILE B N 1
ATOM 2883 C CA . ILE B 1 42 ? 13.324 82.855 83.015 1.00 18.43 48 ILE B CA 1
ATOM 2884 C C . ILE B 1 42 ? 13.385 84.260 82.405 1.00 18.66 48 ILE B C 1
ATOM 2885 O O . ILE B 1 42 ? 14.418 84.927 82.466 1.00 16.29 48 ILE B O 1
ATOM 2890 N N . VAL B 1 43 ? 12.275 84.710 81.820 1.00 19.47 49 VAL B N 1
ATOM 2891 C CA . VAL B 1 43 ? 12.243 86.030 81.201 1.00 20.59 49 VAL B CA 1
ATOM 2892 C C . VAL B 1 43 ? 11.330 87.011 81.919 1.00 21.06 49 VAL B C 1
ATOM 2893 O O . VAL B 1 43 ? 10.355 86.618 82.557 1.00 20.73 49 VAL B O 1
ATOM 2897 N N . HIS B 1 44 ? 11.656 88.293 81.804 1.00 21.12 50 HIS B N 1
ATOM 2898 C CA . HIS B 1 44 ? 10.865 89.349 82.431 1.00 22.63 50 HIS B CA 1
ATOM 2899 C C . HIS B 1 44 ? 10.093 90.152 81.390 1.00 21.78 50 HIS B C 1
ATOM 2900 O O . HIS B 1 44 ? 10.659 90.578 80.388 1.00 20.53 50 HIS B O 1
ATOM 2907 N N . ARG B 1 45 ? 8.801 90.347 81.626 1.00 22.48 51 ARG B N 1
ATOM 2908 C CA . ARG B 1 45 ? 7.957 91.117 80.717 1.00 25.77 51 ARG B CA 1
ATOM 2909 C C . ARG B 1 45 ? 7.626 92.448 81.387 1.00 25.45 51 ARG B C 1
ATOM 2910 O O . ARG B 1 45 ? 7.010 92.473 82.448 1.00 25.77 51 ARG B O 1
ATOM 2918 N N . PRO B 1 46 ? 8.031 93.571 80.773 1.00 24.84 52 PRO B N 1
ATOM 2919 C CA . PRO B 1 46 ? 7.739 94.861 81.400 1.00 25.89 52 PRO B CA 1
ATOM 2920 C C . PRO B 1 46 ? 6.261 95.184 81.579 1.00 26.23 52 PRO B C 1
ATOM 2921 O O . PRO B 1 46 ? 5.888 95.856 82.533 1.00 24.17 52 PRO B O 1
ATOM 2925 N N . LYS B 1 47 ? 5.422 94.696 80.670 1.00 27.94 53 LYS B N 1
ATOM 2926 C CA . LYS B 1 47 ? 3.989 94.968 80.745 1.00 29.70 53 LYS B CA 1
ATOM 2927 C C . LYS B 1 47 ? 3.382 94.503 82.065 1.00 29.39 53 LYS B C 1
ATOM 2928 O O . LYS B 1 47 ? 2.594 95.216 82.694 1.00 26.92 53 LYS B O 1
ATOM 2934 N N . TYR B 1 48 ? 3.760 93.301 82.479 1.00 29.27 54 TYR B N 1
ATOM 2935 C CA . TYR B 1 48 ? 3.251 92.726 83.709 1.00 29.34 54 TYR B CA 1
ATOM 2936 C C . TYR B 1 48 ? 4.287 92.831 84.830 1.00 27.78 54 TYR B C 1
ATOM 2937 O O . TYR B 1 48 ? 3.973 92.566 85.988 1.00 25.04 54 TYR B O 1
ATOM 2946 N N . ASP B 1 49 ? 5.511 93.230 84.484 1.00 26.03 55 ASP B N 1
ATOM 2947 C CA . ASP B 1 49 ? 6.599 93.324 85.463 1.00 23.84 55 ASP B CA 1
ATOM 2948 C C . ASP B 1 49 ? 6.630 92.000 86.205 1.00 22.36 55 ASP B C 1
ATOM 2949 O O . ASP B 1 49 ? 6.699 91.958 87.433 1.00 21.26 55 ASP B O 1
ATOM 2954 N N . ASP B 1 50 ? 6.558 90.917 85.438 1.00 22.27 56 ASP B N 1
ATOM 2955 C CA . ASP B 1 50 ? 6.550 89.570 85.989 1.00 21.80 56 ASP B CA 1
ATOM 2956 C C . ASP B 1 50 ? 7.683 88.725 85.423 1.00 20.92 56 ASP B C 1
ATOM 2957 O O . ASP B 1 50 ? 8.342 89.113 84.460 1.00 19.72 56 ASP B O 1
ATOM 2962 N N . TRP B 1 51 ? 7.906 87.570 86.033 1.00 20.26 57 TRP B N 1
ATOM 2963 C CA . TRP B 1 51 ? 8.950 86.659 85.603 1.00 19.58 57 TRP B CA 1
ATOM 2964 C C . TRP B 1 51 ? 8.292 85.330 85.265 1.00 20.36 57 TRP B C 1
ATOM 2965 O O . TRP B 1 51 ? 7.553 84.766 86.078 1.00 18.81 57 TRP B O 1
ATOM 2976 N N . SER B 1 52 ? 8.555 84.824 84.067 1.00 19.01 58 SER B N 1
ATOM 2977 C CA . SER B 1 52 ? 7.932 83.575 83.655 1.00 19.43 58 SER B CA 1
ATOM 2978 C C . SER B 1 52 ? 8.748 82.798 82.635 1.00 19.28 58 SER B C 1
ATOM 2979 O O . SER B 1 52 ? 9.779 83.271 82.173 1.00 19.06 58 SER B O 1
ATOM 2982 N N . TRP B 1 53 ? 8.282 81.593 82.302 1.00 19.19 59 TRP B N 1
ATOM 2983 C CA . TRP B 1 53 ? 8.948 80.760 81.308 1.00 20.58 59 TRP B CA 1
ATOM 2984 C C . TRP B 1 53 ? 8.602 81.384 79.966 1.00 19.83 59 TRP B C 1
ATOM 2985 O O . TRP B 1 53 ? 7.500 81.878 79.788 1.00 19.44 59 TRP B O 1
ATOM 2996 N N . PRO B 1 54 ? 9.548 81.383 79.011 1.00 20.69 60 PRO B N 1
ATOM 2997 C CA . PRO B 1 54 ? 9.245 81.967 77.701 1.00 20.34 60 PRO B CA 1
ATOM 2998 C C . PRO B 1 54 ? 8.157 81.168 76.977 1.00 19.99 60 PRO B C 1
ATOM 2999 O O . PRO B 1 54 ? 8.089 79.944 77.092 1.00 19.40 60 PRO B O 1
ATOM 3003 N N . LYS B 1 55 ? 7.304 81.863 76.234 1.00 19.68 61 LYS B N 1
ATOM 3004 C CA . LYS B 1 55 ? 6.226 81.221 75.487 1.00 20.78 61 LYS B CA 1
ATOM 3005 C C . LYS B 1 55 ? 5.574 82.272 74.607 1.00 22.08 61 LYS B C 1
ATOM 3006 O O . LYS B 1 55 ? 5.742 83.478 74.835 1.00 21.30 61 LYS B O 1
ATOM 3012 N N . GLY B 1 56 ? 4.823 81.814 73.611 1.00 20.41 62 GLY B N 1
ATOM 3013 C CA . GLY B 1 56 ? 4.150 82.735 72.716 1.00 22.24 62 GLY B CA 1
ATOM 3014 C C . GLY B 1 56 ? 3.106 82.070 71.838 1.00 21.84 62 GLY B C 1
ATOM 3015 O O . GLY B 1 56 ? 3.058 80.846 71.717 1.00 23.27 62 GLY B O 1
ATOM 3016 N N . LYS B 1 57 ? 2.277 82.895 71.214 1.00 22.21 63 LYS B N 1
ATOM 3017 C CA . LYS B 1 57 ? 1.207 82.436 70.340 1.00 23.80 63 LYS B CA 1
ATOM 3018 C C . LYS B 1 57 ? 1.724 81.760 69.058 1.00 23.13 63 LYS B C 1
ATOM 3019 O O . LYS B 1 57 ? 2.664 82.240 68.420 1.00 21.64 63 LYS B O 1
ATOM 3025 N N . LEU B 1 58 ? 1.112 80.637 68.697 1.00 22.35 64 LEU B N 1
ATOM 3026 C CA . LEU B 1 58 ? 1.477 79.930 67.479 1.00 23.13 64 LEU B CA 1
ATOM 3027 C C . LEU B 1 58 ? 1.094 80.807 66.305 1.00 24.55 64 LEU B C 1
ATOM 3028 O O . LEU B 1 58 ? 0.074 81.489 66.349 1.00 22.43 64 LEU B O 1
ATOM 3033 N N . GLU B 1 59 ? 1.911 80.784 65.258 1.00 26.10 65 GLU B N 1
ATOM 3034 C CA . GLU B 1 59 ? 1.623 81.538 64.050 1.00 27.81 65 GLU B CA 1
ATOM 3035 C C . GLU B 1 59 ? 0.655 80.667 63.247 1.00 29.07 65 GLU B C 1
ATOM 3036 O O . GLU B 1 59 ? 0.420 79.507 63.594 1.00 29.34 65 GLU B O 1
ATOM 3042 N N . GLN B 1 60 ? 0.092 81.215 62.181 1.00 30.50 66 GLN B N 1
ATOM 3043 C CA . GLN B 1 60 ? -0.835 80.465 61.344 1.00 32.77 66 GLN B CA 1
ATOM 3044 C C . GLN B 1 60 ? -0.125 79.234 60.758 1.00 31.64 66 GLN B C 1
ATOM 3045 O O . GLN B 1 60 ? 0.995 79.337 60.273 1.00 30.87 66 GLN B O 1
ATOM 3051 N N . ASN B 1 61 ? -0.770 78.074 60.822 1.00 32.00 67 ASN B N 1
ATOM 3052 C CA . ASN B 1 61 ? -0.208 76.824 60.286 1.00 33.10 67 ASN B CA 1
ATOM 3053 C C . ASN B 1 61 ? 1.135 76.404 60.883 1.00 31.73 67 ASN B C 1
ATOM 3054 O O . ASN B 1 61 ? 2.005 75.870 60.186 1.00 32.82 67 ASN B O 1
ATOM 3059 N N . GLU B 1 62 ? 1.307 76.652 62.173 1.00 28.86 68 GLU B N 1
ATOM 3060 C CA . GLU B 1 62 ? 2.535 76.277 62.850 1.00 26.43 68 GLU B CA 1
ATOM 3061 C C . GLU B 1 62 ? 2.187 75.291 63.949 1.00 25.96 68 GLU B C 1
ATOM 3062 O O . GLU B 1 62 ? 1.135 75.400 64.587 1.00 25.59 68 GLU B O 1
ATOM 3068 N N . THR B 1 63 ? 3.066 74.322 64.159 1.00 24.93 69 THR B N 1
ATOM 3069 C CA . THR B 1 63 ? 2.865 73.309 65.194 1.00 24.03 69 THR B CA 1
ATOM 3070 C C . THR B 1 63 ? 3.185 73.923 66.551 1.00 22.28 69 THR B C 1
ATOM 3071 O O . THR B 1 63 ? 3.787 74.989 66.631 1.00 20.40 69 THR B O 1
ATOM 3075 N N . HIS B 1 64 ? 2.770 73.256 67.619 1.00 21.35 70 HIS B N 1
ATOM 3076 C CA . HIS B 1 64 ? 3.068 73.757 68.952 1.00 20.26 70 HIS B CA 1
ATOM 3077 C C . HIS B 1 64 ? 4.566 73.619 69.189 1.00 18.32 70 HIS B C 1
ATOM 3078 O O . HI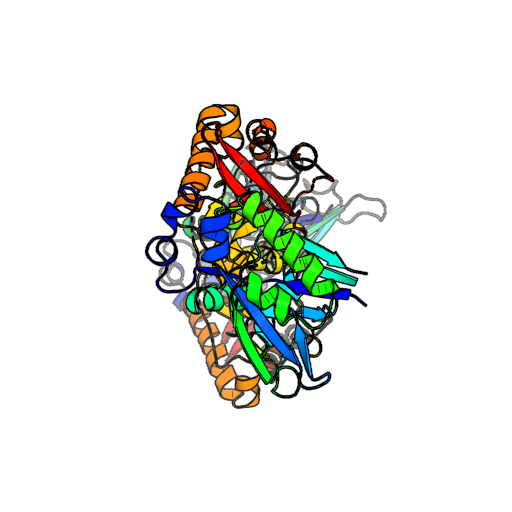S B 1 64 ? 5.196 74.495 69.785 1.00 15.53 70 HIS B O 1
ATOM 3085 N N . ARG B 1 65 ? 5.130 72.516 68.704 1.00 16.31 71 ARG B N 1
ATOM 3086 C CA . ARG B 1 65 ? 6.543 72.256 68.906 1.00 17.80 71 ARG B CA 1
ATOM 3087 C C . ARG B 1 65 ? 7.419 73.279 68.196 1.00 17.61 71 ARG B C 1
ATOM 3088 O O . ARG B 1 65 ? 8.418 73.725 68.749 1.00 16.50 71 ARG B O 1
ATOM 3096 N N . HIS B 1 66 ? 7.030 73.666 66.984 1.00 16.84 72 HIS B N 1
ATOM 3097 C CA . HIS B 1 66 ? 7.778 74.656 66.218 1.00 19.45 72 HIS B CA 1
ATOM 3098 C C . HIS B 1 66 ? 7.669 76.038 66.885 1.00 18.91 72 HIS B C 1
ATOM 3099 O O . HIS B 1 66 ? 8.638 76.793 66.942 1.00 16.33 72 HIS B O 1
ATOM 3106 N N . ALA B 1 67 ? 6.475 76.356 67.382 1.00 18.54 73 ALA B N 1
ATOM 3107 C CA . ALA B 1 67 ? 6.241 77.624 68.058 1.00 18.76 73 ALA B CA 1
ATOM 3108 C C . ALA B 1 67 ? 7.056 77.669 69.345 1.00 17.20 73 ALA B C 1
ATOM 3109 O O . ALA B 1 67 ? 7.548 78.723 69.739 1.00 17.24 73 ALA B O 1
ATOM 3111 N N . ALA B 1 68 ? 7.204 76.520 69.994 1.00 15.57 74 ALA B N 1
ATOM 3112 C CA . ALA B 1 68 ? 7.962 76.457 71.247 1.00 18.38 74 ALA B CA 1
ATOM 3113 C C . ALA B 1 68 ? 9.411 76.866 71.016 1.00 17.32 74 ALA B C 1
ATOM 3114 O O . ALA B 1 68 ? 9.955 77.678 71.762 1.00 14.80 74 ALA B O 1
ATOM 3116 N N . VAL B 1 69 ? 10.022 76.309 69.979 1.00 17.32 75 VAL B N 1
ATOM 3117 C CA . VAL B 1 69 ? 11.411 76.611 69.646 1.00 17.05 75 VAL B CA 1
ATOM 3118 C C . VAL B 1 69 ? 11.551 78.063 69.175 1.00 16.40 75 VAL B C 1
ATOM 3119 O O . VAL B 1 69 ? 12.483 78.761 69.568 1.00 14.73 75 VAL B O 1
ATOM 3123 N N . ARG B 1 70 ? 10.615 78.518 68.345 1.00 16.86 76 ARG B N 1
ATOM 3124 C CA . ARG B 1 70 ? 10.658 79.880 67.826 1.00 17.03 76 ARG B CA 1
ATOM 3125 C C . ARG B 1 70 ? 10.453 80.932 68.921 1.00 17.49 76 ARG B C 1
ATOM 3126 O O . ARG B 1 70 ? 11.174 81.932 68.983 1.00 15.72 76 ARG B O 1
ATOM 3134 N N . GLU B 1 71 ? 9.471 80.700 69.787 1.00 17.13 77 GLU B N 1
ATOM 3135 C CA . GLU B 1 71 ? 9.182 81.626 70.869 1.00 17.60 77 GLU B CA 1
ATOM 3136 C C . GLU B 1 71 ? 10.328 81.719 71.876 1.00 18.93 77 GLU B C 1
ATOM 3137 O O . GLU B 1 71 ? 10.629 82.806 72.388 1.00 15.84 77 GLU B O 1
ATOM 3143 N N . ILE B 1 72 ? 10.951 80.574 72.163 1.00 17.18 78 ILE B N 1
ATOM 3144 C CA . ILE B 1 72 ? 12.084 80.528 73.082 1.00 18.16 78 ILE B CA 1
ATOM 3145 C C . ILE B 1 72 ? 13.199 81.334 72.423 1.00 19.24 78 ILE B C 1
ATOM 3146 O O . ILE B 1 72 ? 13.874 82.135 73.072 1.00 18.65 78 ILE B O 1
ATOM 3151 N N . GLY B 1 73 ? 13.376 81.126 71.124 1.00 19.62 79 GLY B N 1
ATOM 3152 C CA . GLY B 1 73 ? 14.399 81.840 70.389 1.00 20.30 79 GLY B CA 1
ATOM 3153 C C . GLY B 1 73 ? 14.164 83.341 70.396 1.00 20.84 79 GLY B C 1
ATOM 3154 O O . GLY B 1 73 ? 15.080 84.120 70.629 1.00 20.45 79 GLY B O 1
ATOM 3155 N N . GLU B 1 74 ? 12.927 83.746 70.147 1.00 20.58 80 GLU B N 1
ATOM 3156 C CA . GLU B 1 74 ? 12.586 85.163 70.120 1.00 21.30 80 GLU B CA 1
ATOM 3157 C C . GLU B 1 74 ? 12.776 85.845 71.463 1.00 20.41 80 GLU B C 1
ATOM 3158 O O . GLU B 1 74 ? 13.331 86.940 71.530 1.00 20.44 80 GLU B O 1
ATOM 3164 N N . GLU B 1 75 ? 12.327 85.195 72.531 1.00 18.89 81 GLU B N 1
ATOM 3165 C CA . GLU B 1 75 ? 12.400 85.786 73.856 1.00 20.51 81 GLU B CA 1
ATOM 3166 C C . GLU B 1 75 ? 13.682 85.611 74.666 1.00 19.64 81 GLU B C 1
ATOM 3167 O O . GLU B 1 75 ? 14.077 86.519 75.395 1.00 20.34 81 GLU B O 1
ATOM 3173 N N . THR B 1 76 ? 14.339 84.466 74.548 1.00 19.52 82 THR B N 1
ATOM 3174 C CA . THR B 1 76 ? 15.566 84.239 75.316 1.00 21.23 82 THR B CA 1
ATOM 3175 C C . THR B 1 76 ? 16.813 84.531 74.498 1.00 20.15 82 THR B C 1
ATOM 3176 O O . THR B 1 76 ? 17.905 84.612 75.045 1.00 18.60 82 THR B O 1
ATOM 3180 N N . GLY B 1 77 ? 16.642 84.668 73.188 1.00 19.72 83 GLY B N 1
ATOM 3181 C CA . GLY B 1 77 ? 17.773 84.936 72.313 1.00 21.60 83 GLY B CA 1
ATOM 3182 C C . GLY B 1 77 ? 18.651 83.727 72.001 1.00 22.93 83 GLY B C 1
ATOM 3183 O O . GLY B 1 77 ? 19.572 83.814 71.189 1.00 23.73 83 GLY B O 1
ATOM 3184 N N . SER B 1 78 ? 18.377 82.595 72.633 1.00 23.36 84 SER B N 1
ATOM 3185 C CA . SER B 1 78 ? 19.188 81.414 72.378 1.00 24.62 84 SER B CA 1
ATOM 3186 C C . SER B 1 78 ? 18.424 80.355 71.609 1.00 23.61 84 SER B C 1
ATOM 3187 O O . SER B 1 78 ? 17.276 80.043 71.932 1.00 24.80 84 SER B O 1
ATOM 3190 N N . PRO B 1 79 ? 19.046 79.788 70.567 1.00 21.79 85 PRO B N 1
ATOM 3191 C CA . PRO B 1 79 ? 18.361 78.756 69.790 1.00 19.75 85 PRO B CA 1
ATOM 3192 C C . PRO B 1 79 ? 18.425 77.467 70.606 1.00 18.56 85 PRO B C 1
ATOM 3193 O O . PRO B 1 79 ? 19.414 77.219 71.289 1.00 15.55 85 PRO B O 1
ATOM 3197 N N . VAL B 1 80 ? 17.377 76.653 70.548 1.00 17.03 86 VAL B N 1
ATOM 3198 C CA . VAL B 1 80 ? 17.363 75.419 71.329 1.00 17.10 86 VAL B CA 1
ATOM 3199 C C . VAL B 1 80 ? 16.876 74.186 70.574 1.00 17.50 86 VAL B C 1
ATOM 3200 O O . VAL B 1 80 ? 16.360 74.278 69.459 1.00 15.97 86 VAL B O 1
ATOM 3204 N N . LYS B 1 81 ? 17.058 73.030 71.207 1.00 15.48 87 LYS B N 1
ATOM 3205 C CA . LYS B 1 81 ? 16.579 71.770 70.673 1.00 17.37 87 LYS B CA 1
ATOM 3206 C C . LYS B 1 81 ? 15.635 71.251 71.745 1.00 17.06 87 LYS B C 1
ATOM 3207 O O . LYS B 1 81 ? 15.985 71.233 72.922 1.00 16.41 87 LYS B O 1
ATOM 3213 N N . LEU B 1 82 ? 14.435 70.855 71.349 1.00 16.64 88 LEU B N 1
ATOM 3214 C CA . LEU B 1 82 ? 13.467 70.349 72.328 1.00 17.44 88 LEU B CA 1
ATOM 3215 C C . LEU B 1 82 ? 13.899 69.050 72.984 1.00 17.20 88 LEU B C 1
ATOM 3216 O O . LEU B 1 82 ? 14.513 68.187 72.353 1.00 14.90 88 LEU B O 1
ATOM 3221 N N . GLY B 1 83 ? 13.580 68.933 74.269 1.00 18.25 89 GLY B N 1
ATOM 3222 C CA . GLY B 1 83 ? 13.893 67.725 75.011 1.00 16.92 89 GLY B CA 1
ATOM 3223 C C . GLY B 1 83 ? 12.556 67.079 75.347 1.00 17.92 89 GLY B C 1
ATOM 3224 O O . GLY B 1 83 ? 11.568 67.308 74.644 1.00 14.50 89 GLY B O 1
ATOM 3225 N N . PRO B 1 84 ? 12.485 66.267 76.409 1.00 17.23 90 PRO B N 1
ATOM 3226 C CA . PRO B 1 84 ? 11.201 65.645 76.747 1.00 19.33 90 PRO B CA 1
ATOM 3227 C C . PRO B 1 84 ? 10.061 66.664 76.920 1.00 19.18 90 PRO B C 1
ATOM 3228 O O . PRO B 1 84 ? 10.290 67.811 77.311 1.00 18.67 90 PRO B O 1
ATOM 3232 N N . TYR B 1 85 ? 8.838 66.239 76.606 1.00 19.95 91 TYR B N 1
ATOM 3233 C CA . TYR B 1 85 ? 7.639 67.072 76.741 1.00 21.41 91 TYR B CA 1
ATOM 3234 C C . TYR B 1 85 ? 7.285 67.178 78.224 1.00 21.56 91 TYR B C 1
ATOM 3235 O O . TYR B 1 85 ? 7.450 66.213 78.978 1.00 21.18 91 TYR B O 1
ATOM 3244 N N . LEU B 1 86 ? 6.790 68.340 78.639 1.00 20.11 92 LEU B N 1
ATOM 3245 C CA . LEU B 1 86 ? 6.438 68.551 80.036 1.00 21.40 92 LEU B CA 1
ATOM 3246 C C . LEU B 1 86 ? 4.946 68.488 80.308 1.00 21.42 92 LEU B C 1
ATOM 3247 O O . LEU B 1 86 ? 4.479 67.558 80.962 1.00 22.32 92 LEU B O 1
ATOM 3252 N N . CYS B 1 87 ? 4.192 69.457 79.802 1.00 22.22 93 CYS B N 1
ATOM 3253 C CA . CYS B 1 87 ? 2.759 69.483 80.052 1.00 23.78 93 CYS B CA 1
ATOM 3254 C C . CYS B 1 87 ? 2.043 70.570 79.261 1.00 25.17 93 CYS B C 1
ATOM 3255 O O . CYS B 1 87 ? 2.664 71.345 78.530 1.00 26.24 93 CYS B O 1
ATOM 3258 N N . GLU B 1 88 ? 0.725 70.619 79.430 1.00 25.34 94 GLU B N 1
ATOM 3259 C CA . GLU B 1 88 ? -0.122 71.611 78.773 1.00 27.50 94 GLU B CA 1
ATOM 3260 C C . GLU B 1 88 ? -0.973 72.272 79.850 1.00 27.08 94 GLU B C 1
ATOM 3261 O O . GLU B 1 88 ? -1.387 71.619 80.806 1.00 27.46 94 GLU B O 1
ATOM 3267 N N . VAL B 1 89 ? -1.229 73.563 79.703 1.00 26.39 95 VAL B N 1
ATOM 3268 C CA . VAL B 1 89 ? -2.026 74.276 80.680 1.00 26.98 95 VAL B CA 1
ATOM 3269 C C . VAL B 1 89 ? -3.083 75.109 79.990 1.00 28.27 95 VAL B C 1
ATOM 3270 O O . VAL B 1 89 ? -2.975 75.408 78.794 1.00 26.21 95 VAL B O 1
ATOM 3274 N N . GLU B 1 90 ? -4.111 75.472 80.747 1.00 28.21 96 GLU B N 1
ATOM 3275 C CA . GLU B 1 90 ? -5.191 76.284 80.217 1.00 30.94 96 GLU B CA 1
ATOM 3276 C C . GLU B 1 90 ? -5.773 77.163 81.309 1.00 30.30 96 GLU B C 1
ATOM 3277 O O . GLU B 1 90 ? -6.038 76.699 82.419 1.00 29.31 96 GLU B O 1
ATOM 3283 N N . TYR B 1 91 ? -5.958 78.437 80.979 1.00 28.66 97 TYR B N 1
ATOM 3284 C CA . TYR B 1 91 ? -6.520 79.404 81.908 1.00 30.26 97 TYR B CA 1
ATOM 3285 C C . TYR B 1 91 ? -7.082 80.577 81.108 1.00 30.14 97 TYR B C 1
ATOM 3286 O O . TYR B 1 91 ? -6.676 80.803 79.971 1.00 30.03 97 TYR B O 1
ATOM 3295 N N . PRO B 1 92 ? -8.035 81.325 81.685 1.00 31.86 98 PRO B N 1
ATOM 3296 C CA . PRO B 1 92 ? -8.645 82.474 81.002 1.00 32.65 98 PRO B CA 1
ATOM 3297 C C . PRO B 1 92 ? -7.616 83.530 80.621 1.00 33.46 98 PRO B C 1
ATOM 3298 O O . PRO B 1 92 ? -6.624 83.717 81.328 1.00 32.43 98 PRO B O 1
ATOM 3302 N N . LEU B 1 93 ? -7.855 84.222 79.512 1.00 34.24 99 LEU B N 1
ATOM 3303 C CA . LEU B 1 93 ? -6.942 85.265 79.054 1.00 36.54 99 LEU B CA 1
ATOM 3304 C C . LEU B 1 93 ? -6.826 86.393 80.064 1.00 37.92 99 LEU B C 1
ATOM 3305 O O . LEU B 1 93 ? -5.742 86.945 80.256 1.00 37.04 99 LEU B O 1
ATOM 3310 N N . SER B 1 94 ? -7.948 86.747 80.694 1.00 39.72 100 SER B N 1
ATOM 3311 C CA . SER B 1 94 ? -7.966 87.820 81.688 1.00 41.60 100 SER B CA 1
ATOM 3312 C C . SER B 1 94 ? -6.939 87.485 82.766 1.00 42.28 100 SER B C 1
ATOM 3313 O O . SER B 1 94 ? -6.393 88.372 83.422 1.00 43.29 100 SER B O 1
ATOM 3316 N N . GLU B 1 95 ? -6.690 86.193 82.944 1.00 43.26 101 GLU B N 1
ATOM 3317 C CA . GLU B 1 95 ? -5.690 85.732 83.892 1.00 45.19 101 GLU B CA 1
ATOM 3318 C C . GLU B 1 95 ? -4.427 85.699 83.029 1.00 45.26 101 GLU B C 1
ATOM 3319 O O . GLU B 1 95 ? -4.454 85.197 81.908 1.00 47.43 101 GLU B O 1
ATOM 3325 N N . GLU B 1 96 ? -3.336 86.245 83.540 1.00 44.36 102 GLU B N 1
ATOM 3326 C CA . GLU B 1 96 ? -2.064 86.257 82.821 1.00 42.55 102 GLU B CA 1
ATOM 3327 C C . GLU B 1 96 ? -1.155 87.124 83.659 1.00 42.54 102 GLU B C 1
ATOM 3328 O O . GLU B 1 96 ? 0.028 86.831 83.818 1.00 41.99 102 GLU B O 1
ATOM 3334 N N . GLY B 1 97 ? -1.735 88.188 84.210 1.00 42.69 103 GLY B N 1
ATOM 3335 C CA . GLY B 1 97 ? -0.985 89.094 85.058 1.00 43.59 103 GLY B CA 1
ATOM 3336 C C . GLY B 1 97 ? -1.214 88.791 86.527 1.00 43.90 103 GLY B C 1
ATOM 3337 O O . GLY B 1 97 ? -0.603 89.412 87.395 1.00 44.41 103 GLY B O 1
ATOM 3338 N N . LYS B 1 98 ? -2.098 87.835 86.808 1.00 44.71 104 LYS B N 1
ATOM 3339 C CA . LYS B 1 98 ? -2.405 87.453 88.187 1.00 45.63 104 LYS B CA 1
ATOM 3340 C C . LYS B 1 98 ? -1.475 86.339 88.664 1.00 44.94 104 LYS B C 1
ATOM 3341 O O . LYS B 1 98 ? -1.199 85.393 87.930 1.00 43.89 104 LYS B O 1
ATOM 3347 N N . LYS B 1 99 ? -0.995 86.460 89.898 1.00 44.83 105 LYS B N 1
ATOM 3348 C CA . LYS B 1 99 ? -0.082 85.471 90.464 1.00 45.08 105 LYS B CA 1
ATOM 3349 C C . LYS B 1 99 ? -0.626 84.047 90.355 1.00 44.87 105 LYS B C 1
ATOM 3350 O O . LYS B 1 99 ? 0.055 83.156 89.841 1.00 43.63 105 LYS B O 1
ATOM 3356 N N . THR B 1 100 ? -1.850 83.834 90.833 1.00 44.41 106 THR B N 1
ATOM 3357 C CA . THR B 1 100 ? -2.457 82.506 90.785 1.00 45.45 106 THR B CA 1
ATOM 3358 C C . THR B 1 100 ? -3.579 82.422 89.750 1.00 45.37 106 THR B C 1
ATOM 3359 O O . THR B 1 100 ? -4.582 83.131 89.841 1.00 44.72 106 THR B O 1
ATOM 3363 N N . ARG B 1 101 ? -3.398 81.542 88.767 1.00 45.72 107 ARG B N 1
ATOM 3364 C CA . ARG B 1 101 ? -4.372 81.348 87.695 1.00 47.33 107 ARG B CA 1
ATOM 3365 C C . ARG B 1 101 ? -5.591 80.519 88.118 1.00 49.15 107 ARG B C 1
ATOM 3366 O O . ARG B 1 101 ? -5.455 79.382 88.572 1.00 48.95 107 ARG B O 1
ATOM 3374 N N . HIS B 1 102 ? -6.780 81.097 87.958 1.00 51.34 108 HIS B N 1
ATOM 3375 C CA . HIS B 1 102 ? -8.027 80.418 88.314 1.00 54.05 108 HIS B CA 1
ATOM 3376 C C . HIS B 1 102 ? -8.900 80.142 87.094 1.00 54.90 108 HIS B C 1
ATOM 3377 O O . HIS B 1 102 ? -9.017 80.983 86.197 1.00 55.18 108 HIS B O 1
ATOM 3384 N N . SER B 1 103 ? -9.518 78.967 87.063 1.00 54.93 109 SER B N 1
ATOM 3385 C CA . SER B 1 103 ? -10.400 78.613 85.956 1.00 54.25 109 SER B CA 1
ATOM 3386 C C . SER B 1 103 ? -11.643 79.491 86.034 1.00 53.56 109 SER B C 1
ATOM 3387 O O . SER B 1 103 ? -11.978 80.008 87.100 1.00 53.45 109 SER B O 1
ATOM 3390 N N . HIS B 1 104 ? -12.313 79.669 84.899 1.00 52.98 110 HIS B N 1
ATOM 3391 C CA . HIS B 1 104 ? -13.537 80.462 84.846 1.00 51.73 110 HIS B CA 1
ATOM 3392 C C . HIS B 1 104 ? -14.664 79.592 84.299 1.00 50.18 110 HIS B C 1
ATOM 3393 O O . HIS B 1 104 ? -14.661 78.372 84.478 1.00 51.10 110 HIS B O 1
ATOM 3400 N N . ASP B 1 105 ? -15.621 80.223 83.626 1.00 48.16 111 ASP B N 1
ATOM 3401 C CA . ASP B 1 105 ? -16.758 79.508 83.061 1.00 45.95 111 ASP B CA 1
ATOM 3402 C C . ASP B 1 105 ? -16.586 79.199 81.568 1.00 43.20 111 ASP B C 1
ATOM 3403 O O . ASP B 1 105 ? -15.563 79.531 80.969 1.00 42.01 111 ASP B O 1
ATOM 3408 N N . CYS B 1 106 ? -17.600 78.565 80.982 1.00 40.02 112 CYS B N 1
ATOM 3409 C CA . CYS B 1 106 ? -17.592 78.166 79.579 1.00 37.27 112 CYS B CA 1
ATOM 3410 C C . CYS B 1 106 ? -17.417 79.278 78.549 1.00 35.40 112 CYS B C 1
ATOM 3411 O O . CYS B 1 106 ? -16.850 79.045 77.480 1.00 33.33 112 CYS B O 1
ATOM 3414 N N . THR B 1 107 ? -17.897 80.480 78.867 1.00 32.66 113 THR B N 1
ATOM 3415 C CA . THR B 1 107 ? -17.831 81.614 77.946 1.00 31.72 113 THR B CA 1
ATOM 3416 C C . THR B 1 107 ? -16.504 82.379 77.904 1.00 32.05 113 THR B C 1
ATOM 3417 O O . THR B 1 107 ? -16.214 83.080 76.937 1.00 31.98 113 THR B O 1
ATOM 3421 N N . ALA B 1 108 ? -15.701 82.253 78.950 1.00 33.25 114 ALA B N 1
ATOM 3422 C CA . ALA B 1 108 ? -14.430 82.969 79.015 1.00 34.33 114 ALA B CA 1
ATOM 3423 C C . ALA B 1 108 ? -13.422 82.600 77.924 1.00 33.50 114 ALA B C 1
ATOM 3424 O O . ALA B 1 108 ? -13.341 81.451 77.497 1.00 33.70 114 ALA B O 1
ATOM 3426 N N . ASP B 1 109 ? -12.667 83.590 77.463 1.00 33.32 115 ASP B N 1
ATOM 3427 C CA . ASP B 1 109 ? -11.629 83.340 76.468 1.00 34.59 115 ASP B CA 1
ATOM 3428 C C . ASP B 1 109 ? -10.476 82.686 77.225 1.00 32.55 115 ASP B C 1
ATOM 3429 O O . ASP B 1 109 ? -10.110 83.144 78.297 1.00 32.37 115 ASP B O 1
ATOM 3434 N N . THR B 1 110 ? -9.903 81.628 76.673 1.00 32.02 116 THR B N 1
ATOM 3435 C CA . THR B 1 110 ? -8.813 80.963 77.364 1.00 33.12 116 THR B CA 1
ATOM 3436 C C . THR B 1 110 ? -7.542 80.848 76.534 1.00 33.30 116 THR B C 1
ATOM 3437 O O . THR B 1 110 ? -7.556 81.037 75.320 1.00 31.55 116 THR B O 1
ATOM 3441 N N . LYS B 1 111 ? -6.443 80.546 77.218 1.00 33.96 117 LYS B N 1
ATOM 3442 C CA . LYS B 1 111 ? -5.145 80.368 76.585 1.00 33.20 117 LYS B CA 1
ATOM 3443 C C . LYS B 1 111 ? -4.718 78.928 76.854 1.00 31.31 117 LYS B C 1
ATOM 3444 O O . LYS B 1 111 ? -4.806 78.446 77.986 1.00 30.05 117 LYS B O 1
ATOM 3450 N N . HIS B 1 112 ? -4.277 78.239 75.808 1.00 28.48 118 HIS B N 1
ATOM 3451 C CA . HIS B 1 112 ? -3.828 76.855 75.920 1.00 25.58 118 HIS B CA 1
ATOM 3452 C C . HIS B 1 112 ? -2.345 76.831 75.551 1.00 24.54 118 HIS B C 1
ATOM 3453 O O . HIS B 1 112 ? -1.978 77.177 74.421 1.00 23.58 118 HIS B O 1
ATOM 3460 N N . THR B 1 113 ? -1.498 76.428 76.495 1.00 22.71 119 THR B N 1
ATOM 3461 C CA . THR B 1 113 ? -0.056 76.399 76.270 1.00 20.74 119 THR B CA 1
ATOM 3462 C C . THR B 1 113 ? 0.623 75.054 76.539 1.00 21.06 119 THR B C 1
ATOM 3463 O O . THR B 1 113 ? 0.375 74.410 77.554 1.00 19.49 119 THR B O 1
ATOM 3467 N N . LEU B 1 114 ? 1.482 74.647 75.607 1.00 19.94 120 LEU B N 1
ATOM 3468 C CA . LEU B 1 114 ? 2.241 73.409 75.723 1.00 19.87 120 LEU B CA 1
ATOM 3469 C C . LEU B 1 114 ? 3.692 73.771 76.061 1.00 18.23 120 LEU B C 1
ATOM 3470 O O . LEU B 1 114 ? 4.256 74.700 75.486 1.00 17.69 120 LEU B O 1
ATOM 3475 N N . TYR B 1 115 ? 4.286 73.027 76.992 1.00 16.90 121 TYR B N 1
ATOM 3476 C CA . TYR B 1 115 ? 5.647 73.282 77.434 1.00 18.09 121 TYR B CA 1
ATOM 3477 C C . TYR B 1 115 ? 6.552 72.073 77.281 1.00 19.06 121 TYR B C 1
ATOM 3478 O O . TYR B 1 115 ? 6.139 70.933 77.509 1.00 17.51 121 TYR B O 1
ATOM 3487 N N . TRP B 1 116 ? 7.802 72.340 76.909 1.00 18.46 122 TRP B N 1
ATOM 3488 C CA . TRP B 1 116 ? 8.826 71.304 76.745 1.00 18.53 122 TRP B CA 1
ATOM 3489 C C . TRP B 1 116 ? 10.036 71.721 77.575 1.00 18.41 122 TRP B C 1
ATOM 3490 O O . TRP B 1 116 ? 10.164 72.891 77.934 1.00 16.56 122 TRP B O 1
ATOM 3509 N N . ALA B 1 118 ? 14.018 72.163 77.296 1.00 19.79 124 ALA B N 1
ATOM 3510 C CA . ALA B 1 118 ? 14.865 72.337 76.111 1.00 20.90 124 ALA B CA 1
ATOM 3511 C C . ALA B 1 118 ? 16.311 72.699 76.468 1.00 19.27 124 ALA B C 1
ATOM 3512 O O . ALA B 1 118 ? 16.585 73.197 77.550 1.00 19.49 124 ALA B O 1
ATOM 3514 N N . GLN B 1 119 ? 17.223 72.459 75.536 1.00 18.60 125 GLN B N 1
ATOM 3515 C CA . GLN B 1 119 ? 18.639 72.736 75.761 1.00 19.32 125 GLN B CA 1
ATOM 3516 C C . GLN B 1 119 ? 19.175 73.676 74.690 1.00 17.90 125 GLN B C 1
ATOM 3517 O O . GLN B 1 119 ? 18.852 73.530 73.517 1.00 18.69 125 GLN B O 1
ATOM 3523 N N . PRO B 1 120 ? 20.004 74.654 75.082 1.00 18.02 126 PRO B N 1
ATOM 3524 C CA . PRO B 1 120 ? 20.552 75.581 74.090 1.00 17.92 126 PRO B CA 1
ATOM 3525 C C . PRO B 1 120 ? 21.443 74.807 73.108 1.00 16.69 126 PRO B C 1
ATOM 3526 O O . PRO B 1 120 ? 22.008 73.788 73.472 1.00 16.10 126 PRO B O 1
ATOM 3530 N N . ILE B 1 121 ? 21.539 75.277 71.868 1.00 16.73 127 ILE B N 1
ATOM 3531 C CA . ILE B 1 121 ? 22.412 74.630 70.880 1.00 18.90 127 ILE B CA 1
ATOM 3532 C C . ILE B 1 121 ? 23.403 75.698 70.451 1.00 19.00 127 ILE B C 1
ATOM 3533 O O . ILE B 1 121 ? 23.144 76.880 70.647 1.00 17.74 127 ILE B O 1
ATOM 3538 N N . SER B 1 122 ? 24.528 75.305 69.866 1.00 19.78 128 SER B N 1
ATOM 3539 C CA . SER B 1 122 ? 25.518 76.300 69.460 1.00 21.65 128 SER B CA 1
ATOM 3540 C C . SER B 1 122 ? 25.063 77.146 68.274 1.00 22.32 128 SER B C 1
ATOM 3541 O O . SER B 1 122 ? 24.183 76.750 67.504 1.00 20.98 128 SER B O 1
ATOM 3544 N N . ALA B 1 123 ? 25.667 78.324 68.152 1.00 21.90 129 ALA B N 1
ATOM 3545 C CA . ALA B 1 123 ? 25.355 79.247 67.074 1.00 23.43 129 ALA B CA 1
ATOM 3546 C C . ALA B 1 123 ? 25.583 78.585 65.711 1.00 24.06 129 ALA B C 1
ATOM 3547 O O . ALA B 1 123 ? 24.797 78.780 64.777 1.00 21.29 129 ALA B O 1
ATOM 3549 N N . ASP B 1 124 ? 26.650 77.798 65.604 1.00 23.45 130 ASP B N 1
ATOM 3550 C CA . ASP B 1 124 ? 26.950 77.117 64.351 1.00 26.58 130 ASP B CA 1
ATOM 3551 C C . ASP B 1 124 ? 25.810 76.185 63.954 1.00 25.00 130 ASP B C 1
ATOM 3552 O O . ASP B 1 124 ? 25.332 76.238 62.822 1.00 23.70 130 ASP B O 1
ATOM 3557 N N . ASP B 1 125 ? 25.387 75.330 64.886 1.00 23.50 131 ASP B N 1
ATOM 3558 C CA . ASP B 1 125 ? 24.292 74.393 64.631 1.00 23.57 131 ASP B CA 1
ATOM 3559 C C . ASP B 1 125 ? 23.025 75.136 64.234 1.00 22.45 131 ASP B C 1
ATOM 3560 O O . ASP B 1 125 ? 22.292 74.701 63.342 1.00 23.82 131 ASP B O 1
ATOM 3565 N N . ALA B 1 126 ? 22.759 76.254 64.902 1.00 19.75 132 ALA B N 1
ATOM 3566 C CA . ALA B 1 126 ? 21.570 77.029 64.597 1.00 21.49 132 ALA B CA 1
ATOM 3567 C C . ALA B 1 126 ? 21.634 77.536 63.160 1.00 21.05 132 ALA B C 1
ATOM 3568 O O . ALA B 1 126 ? 20.633 77.541 62.449 1.00 20.05 132 ALA B O 1
ATOM 3570 N N . GLU B 1 127 ? 22.829 77.942 62.742 1.00 22.42 133 GLU B N 1
ATOM 3571 C CA . GLU B 1 127 ? 23.041 78.460 61.395 1.00 24.31 133 GLU B CA 1
ATOM 3572 C C . GLU B 1 127 ? 22.722 77.380 60.346 1.00 23.33 133 GLU B C 1
ATOM 3573 O O . GLU B 1 127 ? 22.164 77.679 59.288 1.00 20.88 133 GLU B O 1
ATOM 3579 N N . HIS B 1 128 ? 23.057 76.129 60.664 1.00 21.34 134 HIS B N 1
ATOM 3580 C CA . HIS B 1 128 ? 22.803 74.986 59.783 1.00 21.82 134 HIS B CA 1
ATOM 3581 C C . HIS B 1 128 ? 21.305 74.696 59.659 1.00 20.47 134 HIS B C 1
ATOM 3582 O O . HIS B 1 128 ? 20.870 74.046 58.713 1.00 18.92 134 HIS B O 1
ATOM 3589 N N . LEU B 1 129 ? 20.522 75.174 60.625 1.00 19.27 135 LEU B N 1
ATOM 3590 C CA . LEU B 1 129 ? 19.075 74.940 60.628 1.00 18.30 135 LEU B CA 1
ATOM 3591 C C . LEU B 1 129 ? 18.238 76.108 60.114 1.00 19.59 135 LEU B C 1
ATOM 3592 O O . LEU B 1 129 ? 17.013 76.005 60.058 1.00 17.49 135 LEU B O 1
ATOM 3597 N N . LEU B 1 130 ? 18.889 77.209 59.744 1.00 20.37 136 LEU B N 1
ATOM 3598 C CA . LEU B 1 130 ? 18.182 78.393 59.267 1.00 21.73 136 LEU B CA 1
ATOM 3599 C C . LEU B 1 130 ? 17.080 78.130 58.243 1.00 20.93 136 LEU B C 1
ATOM 3600 O O . LEU B 1 130 ? 15.941 78.568 58.433 1.00 15.96 136 LEU B O 1
ATOM 3605 N N . ASP B 1 131 ? 17.404 77.425 57.162 1.00 17.99 137 ASP B N 1
ATOM 3606 C CA . ASP B 1 131 ? 16.386 77.155 56.146 1.00 20.38 137 ASP B CA 1
ATOM 3607 C C . ASP B 1 131 ? 15.458 76.007 56.516 1.00 20.20 137 ASP B C 1
ATOM 3608 O O . ASP B 1 131 ? 14.289 75.988 56.122 1.00 20.78 137 ASP B O 1
ATOM 3613 N N . ALA B 1 132 ? 15.966 75.052 57.285 1.00 18.68 138 ALA B N 1
ATOM 3614 C CA . ALA B 1 132 ? 15.151 73.923 57.691 1.00 19.21 138 ALA B CA 1
ATOM 3615 C C . ALA B 1 132 ? 14.096 74.363 58.715 1.00 20.19 138 ALA B C 1
ATOM 3616 O O . ALA B 1 132 ? 12.935 73.969 58.612 1.00 20.70 138 ALA B O 1
ATOM 3618 N N . PHE B 1 133 ? 14.489 75.183 59.693 1.00 18.91 139 PHE B N 1
ATOM 3619 C CA . PHE B 1 133 ? 13.545 75.644 60.714 1.00 20.16 139 PHE B CA 1
ATOM 3620 C C . PHE B 1 133 ? 12.780 76.899 60.313 1.00 19.07 139 PHE B C 1
ATOM 3621 O O . PHE B 1 133 ? 11.584 77.016 60.575 1.00 18.42 139 PHE B O 1
ATOM 3629 N N . GLY B 1 134 ? 13.483 77.835 59.693 1.00 18.47 140 GLY B N 1
ATOM 3630 C CA . GLY B 1 134 ? 12.858 79.075 59.281 1.00 21.23 140 GLY B CA 1
ATOM 3631 C C . GLY B 1 134 ? 13.419 80.225 60.089 1.00 21.13 140 GLY B C 1
ATOM 3632 O O . GLY B 1 134 ? 14.186 80.000 61.023 1.00 21.11 140 GLY B O 1
ATOM 3633 N N . PRO B 1 135 ? 13.044 81.472 59.776 1.00 22.15 141 PRO B N 1
ATOM 3634 C CA . PRO B 1 135 ? 13.560 82.623 60.516 1.00 24.12 141 PRO B CA 1
ATOM 3635 C C . PRO B 1 135 ? 13.004 82.762 61.924 1.00 25.35 141 PRO B C 1
ATOM 3636 O O . PRO B 1 135 ? 11.885 82.334 62.208 1.00 25.67 141 PRO B O 1
ATOM 3640 N N . VAL B 1 136 ? 13.805 83.370 62.793 1.00 26.30 142 VAL B N 1
ATOM 3641 C CA . VAL B 1 136 ? 13.441 83.635 64.178 1.00 29.00 142 VAL B CA 1
ATOM 3642 C C . VAL B 1 136 ? 14.012 85.0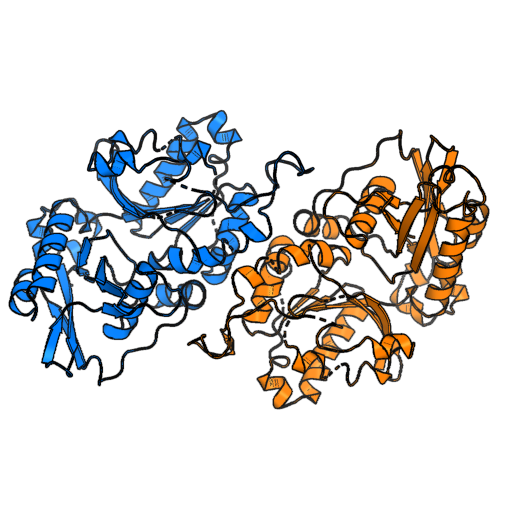15 64.512 1.00 30.58 142 VAL B C 1
ATOM 3643 O O . VAL B 1 136 ? 15.224 85.207 64.474 1.00 31.84 142 VAL B O 1
ATOM 3647 N N . HIS B 1 137 ? 13.143 85.975 64.810 1.00 33.63 143 HIS B N 1
ATOM 3648 C CA . HIS B 1 137 ? 13.592 87.330 65.149 1.00 36.57 143 HIS B CA 1
ATOM 3649 C C . HIS B 1 137 ? 13.596 87.504 66.657 1.00 35.14 143 HIS B C 1
ATOM 3650 O O . HIS B 1 137 ? 12.984 86.718 67.364 1.00 36.14 143 HIS B O 1
ATOM 3657 N N . ARG B 1 138 ? 14.283 88.527 67.149 1.00 34.97 144 ARG B N 1
ATOM 3658 C CA . ARG B 1 138 ? 14.314 88.756 68.583 1.00 35.54 144 ARG B CA 1
ATOM 3659 C C . ARG B 1 138 ? 13.145 89.624 69.025 1.00 34.15 144 ARG B C 1
ATOM 3660 O O . ARG B 1 138 ? 12.694 90.505 68.293 1.00 32.63 144 ARG B O 1
ATOM 3668 N N . ALA B 1 139 ? 12.637 89.357 70.220 1.00 32.17 145 ALA B N 1
ATOM 3669 C CA . ALA B 1 139 ? 11.524 90.126 70.750 1.00 32.53 145 ALA B CA 1
ATOM 3670 C C . ALA B 1 139 ? 11.981 91.565 70.952 1.00 30.94 145 ALA B C 1
ATOM 3671 O O . ALA B 1 139 ? 13.180 91.835 71.013 1.00 29.45 145 ALA B O 1
ATOM 3673 N N . ASP B 1 140 ? 11.035 92.492 71.033 1.00 31.98 146 ASP B N 1
ATOM 3674 C CA . ASP B 1 140 ? 11.406 93.882 71.267 1.00 34.55 146 ASP B CA 1
ATOM 3675 C C . ASP B 1 140 ? 11.375 94.119 72.771 1.00 33.14 146 ASP B C 1
ATOM 3676 O O . ASP B 1 140 ? 10.747 93.356 73.512 1.00 32.55 146 ASP B O 1
ATOM 3681 N N . VAL B 1 141 ? 12.056 95.169 73.216 1.00 30.85 147 VAL B N 1
ATOM 3682 C CA . VAL B 1 141 ? 12.116 95.509 74.631 1.00 28.96 147 VAL B CA 1
ATOM 3683 C C . VAL B 1 141 ? 10.709 95.688 75.229 1.00 27.67 147 VAL B C 1
ATOM 3684 O O . VAL B 1 141 ? 10.529 95.601 76.443 1.00 26.75 147 VAL B O 1
ATOM 3688 N N . GLY B 1 142 ? 9.717 95.924 74.375 1.00 25.83 148 GLY B N 1
ATOM 3689 C CA . GLY B 1 142 ? 8.362 96.101 74.859 1.00 26.06 148 GLY B CA 1
ATOM 3690 C C . GLY B 1 142 ? 7.690 94.794 75.245 1.00 25.10 148 GLY B C 1
ATOM 3691 O O . GLY B 1 142 ? 6.645 94.788 75.890 1.00 25.02 148 GLY B O 1
ATOM 3692 N N . GLU B 1 143 ? 8.303 93.684 74.850 1.00 26.00 149 GLU B N 1
ATOM 3693 C CA . GLU B 1 143 ? 7.785 92.346 75.128 1.00 25.84 149 GLU B CA 1
ATOM 3694 C C . GLU B 1 143 ? 8.597 91.654 76.226 1.00 24.24 149 GLU B C 1
ATOM 3695 O O . GLU B 1 143 ? 8.036 91.082 77.155 1.00 22.47 149 GLU B O 1
ATOM 3701 N N . ILE B 1 144 ? 9.923 91.704 76.093 1.00 22.32 150 ILE B N 1
ATOM 3702 C CA . ILE B 1 144 ? 10.843 91.100 77.061 1.00 20.77 150 ILE B CA 1
ATOM 3703 C C . ILE B 1 144 ? 11.940 92.125 77.319 1.00 19.17 150 ILE B C 1
ATOM 3704 O O . ILE B 1 144 ? 12.425 92.748 76.375 1.00 18.79 150 ILE B O 1
ATOM 3709 N N . ASN B 1 145 ? 12.328 92.319 78.577 1.00 17.16 151 ASN B N 1
ATOM 3710 C CA . ASN B 1 145 ? 13.384 93.283 78.876 1.00 18.12 151 ASN B CA 1
ATOM 3711 C C . ASN B 1 145 ? 14.394 92.808 79.921 1.00 19.18 151 ASN B C 1
ATOM 3712 O O . ASN B 1 145 ? 15.076 93.603 80.578 1.00 17.36 151 ASN B O 1
ATOM 3717 N N . ASP B 1 146 ? 14.467 91.489 80.068 1.00 19.18 152 ASP B N 1
ATOM 3718 C CA . ASP B 1 146 ? 15.433 90.850 80.943 1.00 19.03 152 ASP B CA 1
ATOM 3719 C C . ASP B 1 146 ? 15.333 89.342 80.770 1.00 19.14 152 ASP B C 1
ATOM 3720 O O . ASP B 1 146 ? 14.255 88.793 80.522 1.00 13.21 152 ASP B O 1
ATOM 3725 N N . ILE B 1 147 ? 16.487 88.696 80.868 1.00 18.05 153 ILE B N 1
ATOM 3726 C CA . ILE B 1 147 ? 16.608 87.255 80.733 1.00 19.88 153 ILE B CA 1
ATOM 3727 C C . ILE B 1 147 ? 17.587 86.770 81.801 1.00 19.67 153 ILE B C 1
ATOM 3728 O O . ILE B 1 147 ? 18.739 87.208 81.835 1.00 19.00 153 ILE B O 1
ATOM 3733 N N . VAL B 1 148 ? 17.139 85.878 82.674 1.00 18.22 154 VAL B N 1
ATOM 3734 C CA . VAL B 1 148 ? 18.033 85.375 83.710 1.00 20.01 154 VAL B CA 1
ATOM 3735 C C . VAL B 1 148 ? 18.129 83.863 83.744 1.00 21.16 154 VAL B C 1
ATOM 3736 O O . VAL B 1 148 ? 17.251 83.147 83.253 1.00 19.62 154 VAL B O 1
ATOM 3740 N N . TRP B 1 149 ? 19.228 83.387 84.310 1.00 20.90 155 TRP B N 1
ATOM 3741 C CA . TRP B 1 149 ? 19.469 81.967 84.462 1.00 22.23 155 TRP B CA 1
ATOM 3742 C C . TRP B 1 149 ? 19.632 81.744 85.959 1.00 22.71 155 TRP B C 1
ATOM 3743 O O . TRP B 1 149 ? 20.549 82.291 86.573 1.00 22.11 155 TRP B O 1
ATOM 3754 N N . VAL B 1 150 ? 18.737 80.957 86.547 1.00 21.59 156 VAL B N 1
ATOM 3755 C CA . VAL B 1 150 ? 18.791 80.692 87.979 1.00 20.58 156 VAL B CA 1
ATOM 3756 C C . VAL B 1 150 ? 18.683 79.211 88.305 1.00 19.73 156 VAL B C 1
ATOM 3757 O O . VAL B 1 150 ? 18.334 78.393 87.455 1.00 17.32 156 VAL B O 1
ATOM 3761 N N . SER B 1 151 ? 19.003 78.882 89.548 1.00 20.60 157 SER B N 1
ATOM 3762 C CA . SER B 1 151 ? 18.931 77.517 90.028 1.00 22.01 157 SER B CA 1
ATOM 3763 C C . SER B 1 151 ? 17.453 77.136 90.120 1.00 22.25 157 SER B C 1
ATOM 3764 O O . SER B 1 151 ? 16.574 78.013 90.143 1.00 19.74 157 SER B O 1
ATOM 3767 N N . VAL B 1 152 ? 17.184 75.836 90.186 1.00 21.33 158 VAL B N 1
ATOM 3768 C CA . VAL B 1 152 ? 15.821 75.351 90.285 1.00 23.64 158 VAL B CA 1
ATOM 3769 C C . VAL B 1 152 ? 15.129 75.883 91.548 1.00 24.15 158 VAL B C 1
ATOM 3770 O O . VAL B 1 152 ? 13.939 76.191 91.514 1.00 23.41 158 VAL B O 1
ATOM 3774 N N . ARG B 1 153 ? 15.874 75.998 92.650 1.00 25.56 159 ARG B N 1
ATOM 3775 C CA . ARG B 1 153 ? 15.328 76.506 93.915 1.00 27.33 159 ARG B CA 1
ATOM 3776 C C . ARG B 1 153 ? 14.902 77.965 93.771 1.00 25.15 159 ARG B C 1
ATOM 3777 O O . ARG B 1 153 ? 13.797 78.343 94.151 1.00 24.40 159 ARG B O 1
ATOM 3785 N N . GLU B 1 154 ? 15.792 78.790 93.228 1.00 24.26 160 GLU B N 1
ATOM 3786 C CA . GLU B 1 154 ? 15.495 80.201 93.026 1.00 22.85 160 GLU B CA 1
ATOM 3787 C C . GLU B 1 154 ? 14.347 80.398 92.043 1.00 23.00 160 GLU B C 1
ATOM 3788 O O . GLU B 1 154 ? 13.542 81.316 92.207 1.00 22.00 160 GLU B O 1
ATOM 3794 N N . ALA B 1 155 ? 14.265 79.537 91.027 1.00 22.53 161 ALA B N 1
ATOM 3795 C CA . ALA B 1 155 ? 13.197 79.651 90.035 1.00 24.29 161 ALA B CA 1
ATOM 3796 C C . ALA B 1 155 ? 11.846 79.584 90.736 1.00 25.11 161 ALA B C 1
ATOM 3797 O O . ALA B 1 155 ? 10.943 80.355 90.429 1.00 23.96 161 ALA B O 1
ATOM 3799 N N . ARG B 1 156 ? 11.725 78.662 91.683 1.00 25.92 162 ARG B N 1
ATOM 3800 C CA . ARG B 1 156 ? 10.499 78.494 92.456 1.00 30.52 162 ARG B CA 1
ATOM 3801 C C . ARG B 1 156 ? 10.183 79.792 93.212 1.00 30.59 162 ARG B C 1
ATOM 3802 O O . ARG B 1 156 ? 9.018 80.179 93.344 1.00 31.07 162 ARG B O 1
ATOM 3810 N N . LYS B 1 157 ? 11.230 80.465 93.689 1.00 29.49 163 LYS B N 1
ATOM 3811 C CA . LYS B 1 157 ? 11.082 81.714 94.439 1.00 30.67 163 LYS B CA 1
ATOM 3812 C C . LYS B 1 157 ? 10.804 82.965 93.600 1.00 29.14 163 LYS B C 1
ATOM 3813 O O . LYS B 1 157 ? 10.157 83.893 94.082 1.00 28.78 163 LYS B O 1
ATOM 3819 N N . ILE B 1 158 ? 11.286 83.007 92.357 1.00 26.28 164 ILE B N 1
ATOM 3820 C CA . ILE B 1 158 ? 11.067 84.200 91.552 1.00 24.08 164 ILE B CA 1
ATOM 3821 C C . ILE B 1 158 ? 9.988 84.139 90.475 1.00 23.49 164 ILE B C 1
ATOM 3822 O O . ILE B 1 158 ? 9.622 85.177 89.921 1.00 19.21 164 ILE B O 1
ATOM 3827 N N . LEU B 1 159 ? 9.489 82.944 90.167 1.00 21.68 165 LEU B N 1
ATOM 3828 C CA . LEU B 1 159 ? 8.437 82.799 89.172 1.00 22.45 165 LEU B CA 1
ATOM 3829 C C . LEU B 1 159 ? 7.174 83.487 89.696 1.00 22.53 165 LEU B C 1
ATOM 3830 O O . LEU B 1 159 ? 6.690 83.184 90.788 1.00 22.48 165 LEU B O 1
ATOM 3835 N N . SER B 1 160 ? 6.647 84.409 88.902 1.00 22.87 166 SER B N 1
ATOM 3836 C CA . SER B 1 160 ? 5.465 85.184 89.268 1.00 24.24 166 SER B CA 1
ATOM 3837 C C . SER B 1 160 ? 4.145 84.421 89.301 1.00 24.91 166 SER B C 1
ATOM 3838 O O . SER B 1 160 ? 3.239 84.789 90.051 1.00 25.87 166 SER B O 1
ATOM 3841 N N . HIS B 1 161 ? 4.024 83.364 88.504 1.00 24.99 167 HIS B N 1
ATOM 3842 C CA . HIS B 1 161 ? 2.762 82.631 88.437 1.00 25.38 167 HIS B CA 1
ATOM 3843 C C . HIS B 1 161 ? 2.790 81.171 88.887 1.00 25.99 167 HIS B C 1
ATOM 3844 O O . HIS B 1 161 ? 3.750 80.446 88.643 1.00 24.14 167 HIS B O 1
ATOM 3851 N N . SER B 1 162 ? 1.707 80.749 89.537 1.00 25.97 168 SER B N 1
ATOM 3852 C CA . SER B 1 162 ? 1.583 79.383 90.032 1.00 26.25 168 SER B CA 1
ATOM 3853 C C . SER B 1 162 ? 1.679 78.387 88.885 1.00 24.91 168 SER B C 1
ATOM 3854 O O . SER B 1 162 ? 2.264 77.316 89.032 1.00 24.08 168 SER B O 1
ATOM 3857 N N . THR B 1 163 ? 1.103 78.753 87.746 1.00 24.38 169 THR B N 1
ATOM 3858 C CA . THR B 1 163 ? 1.119 77.907 86.555 1.00 25.23 169 THR B CA 1
ATOM 3859 C C . THR B 1 163 ? 2.537 77.476 86.193 1.00 24.21 169 THR B C 1
ATOM 3860 O O . THR B 1 163 ? 2.777 76.318 85.879 1.00 23.42 169 THR B O 1
ATOM 3864 N N . ASP B 1 164 ? 3.469 78.425 86.229 1.00 23.62 170 ASP B N 1
ATOM 3865 C CA . ASP B 1 164 ? 4.853 78.140 85.880 1.00 23.34 170 ASP B CA 1
ATOM 3866 C C . ASP B 1 164 ? 5.557 77.350 86.963 1.00 22.69 170 ASP B C 1
ATOM 3867 O O . ASP B 1 164 ? 6.526 76.640 86.687 1.00 21.02 170 ASP B O 1
ATOM 3872 N N . LYS B 1 165 ? 5.074 77.471 88.199 1.00 21.58 171 LYS B N 1
ATOM 3873 C CA . LYS B 1 165 ? 5.671 76.722 89.300 1.00 20.39 171 LYS B CA 1
ATOM 3874 C C . LYS B 1 165 ? 5.237 75.260 89.171 1.00 20.08 171 LYS B C 1
ATOM 3875 O O . LYS B 1 165 ? 6.005 74.351 89.485 1.00 18.48 171 LYS B O 1
ATOM 3881 N N . ASP B 1 166 ? 4.012 75.039 88.690 1.00 19.33 172 ASP B N 1
ATOM 3882 C CA . ASP B 1 166 ? 3.526 73.678 88.492 1.00 20.96 172 ASP B CA 1
ATOM 3883 C C . ASP B 1 166 ? 4.385 72.988 87.428 1.00 20.57 172 ASP B C 1
ATOM 3884 O O . ASP B 1 166 ? 4.807 71.855 87.598 1.00 17.60 172 ASP B O 1
ATOM 3889 N N . THR B 1 167 ? 4.625 73.693 86.331 1.00 20.36 173 THR B N 1
ATOM 3890 C CA . THR B 1 167 ? 5.414 73.163 85.234 1.00 21.59 173 THR B CA 1
ATOM 3891 C C . THR B 1 167 ? 6.834 72.846 85.695 1.00 21.06 173 THR B C 1
ATOM 3892 O O . THR B 1 167 ? 7.402 71.836 85.294 1.00 20.76 173 THR B O 1
ATOM 3896 N N . LEU B 1 168 ? 7.392 73.702 86.550 1.00 22.03 174 LEU B N 1
ATOM 3897 C CA . LEU B 1 168 ? 8.740 73.493 87.078 1.00 22.72 174 LEU B CA 1
ATOM 3898 C C . LEU B 1 168 ? 8.775 72.178 87.872 1.00 22.18 174 LEU B C 1
ATOM 3899 O O . LEU B 1 168 ? 9.777 71.453 87.849 1.00 20.23 174 LEU B O 1
ATOM 3904 N N . ALA B 1 169 ? 7.673 71.883 88.561 1.00 20.06 175 ALA B N 1
ATOM 3905 C CA . ALA B 1 169 ? 7.568 70.664 89.358 1.00 21.69 175 ALA B CA 1
ATOM 3906 C C . ALA B 1 169 ? 7.620 69.463 88.424 1.00 21.50 175 ALA B C 1
ATOM 3907 O O . ALA B 1 169 ? 8.143 68.404 88.779 1.00 20.22 175 ALA B O 1
ATOM 3909 N N . VAL B 1 170 ? 7.090 69.635 87.221 1.00 21.26 176 VAL B N 1
ATOM 3910 C CA . VAL B 1 170 ? 7.121 68.558 86.248 1.00 22.03 176 VAL B CA 1
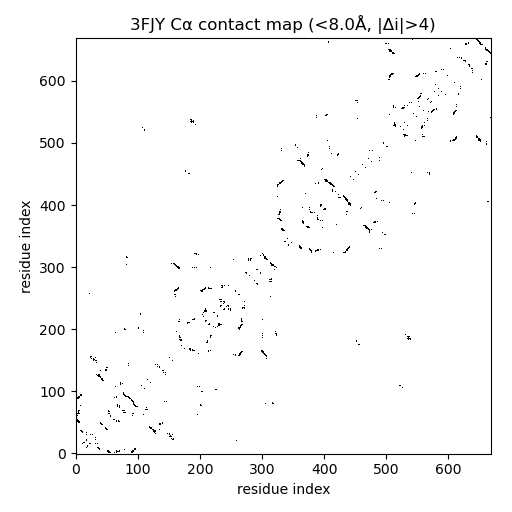ATOM 3911 C C . VAL B 1 170 ? 8.554 68.392 85.742 1.00 21.54 176 VAL B C 1
ATOM 3912 O O . VAL B 1 170 ? 9.010 67.269 85.524 1.00 21.39 176 VAL B O 1
ATOM 3916 N N . PHE B 1 171 ? 9.260 69.509 85.564 1.00 22.08 177 PHE B N 1
ATOM 3917 C CA . PHE B 1 171 ? 10.656 69.491 85.111 1.00 21.62 177 PHE B CA 1
ATOM 3918 C C . PHE B 1 171 ? 11.466 68.696 86.136 1.00 21.60 177 PHE B C 1
ATOM 3919 O O . PHE B 1 171 ? 12.322 67.882 85.781 1.00 19.84 177 PHE B O 1
ATOM 3927 N N . VAL B 1 172 ? 11.178 68.940 87.412 1.00 22.06 178 VAL B N 1
ATOM 3928 C CA . VAL B 1 172 ? 11.849 68.236 88.504 1.00 23.64 178 VAL B CA 1
ATOM 3929 C C . VAL B 1 172 ? 11.574 66.729 88.414 1.00 24.41 178 VAL B C 1
ATOM 3930 O O . VAL B 1 172 ? 12.494 65.919 88.529 1.00 20.60 178 VAL B O 1
ATOM 3934 N N . ASP B 1 173 ? 10.309 66.363 88.213 1.00 26.10 179 ASP B N 1
ATOM 3935 C CA . ASP B 1 173 ? 9.934 64.954 88.103 1.00 28.51 179 ASP B CA 1
ATOM 3936 C C . ASP B 1 173 ? 10.696 64.310 86.953 1.00 28.47 179 ASP B C 1
ATOM 3937 O O . ASP B 1 173 ? 11.219 63.207 87.085 1.00 26.59 179 ASP B O 1
ATOM 3942 N N . ARG B 1 174 ? 10.741 65.009 85.822 1.00 27.38 180 ARG B N 1
ATOM 3943 C CA . ARG B 1 174 ? 11.436 64.521 84.639 1.00 26.41 180 ARG B CA 1
ATOM 3944 C C . ARG B 1 174 ? 12.916 64.299 84.912 1.00 25.18 180 ARG B C 1
ATOM 3945 O O . ARG B 1 174 ? 13.480 63.270 84.529 1.00 25.08 180 ARG B O 1
ATOM 3953 N N . VAL B 1 175 ? 13.550 65.267 85.560 1.00 24.93 181 VAL B N 1
ATOM 3954 C CA . VAL B 1 175 ? 14.966 65.140 85.875 1.00 26.85 181 VAL B CA 1
ATOM 3955 C C . VAL B 1 175 ? 15.177 63.944 86.798 1.00 28.36 181 VAL B C 1
ATOM 3956 O O . VAL B 1 175 ? 16.060 63.125 86.560 1.00 27.30 181 VAL B O 1
ATOM 3960 N N . GLN B 1 176 ? 14.354 63.835 87.838 1.00 29.54 182 GLN B N 1
ATOM 3961 C CA . GLN B 1 176 ? 14.470 62.740 88.796 1.00 33.60 182 GLN B CA 1
ATOM 3962 C C . GLN B 1 176 ? 14.309 61.371 88.138 1.00 34.33 182 GLN B C 1
ATOM 3963 O O . GLN B 1 176 ? 14.577 60.344 88.754 1.00 35.03 182 GLN B O 1
ATOM 3969 N N . GLU B 1 177 ? 13.894 61.362 86.878 1.00 34.18 183 GLU B N 1
ATOM 3970 C CA . GLU B 1 177 ? 13.708 60.119 86.159 1.00 35.71 183 GLU B CA 1
ATOM 3971 C C . GLU B 1 177 ? 14.719 59.941 85.028 1.00 33.22 183 GLU B C 1
ATOM 3972 O O . GLU B 1 177 ? 14.541 59.093 84.161 1.00 34.02 183 GLU B O 1
ATOM 3978 N N . GLY B 1 178 ? 15.773 60.753 85.041 1.00 31.88 184 GLY B N 1
ATOM 3979 C CA . GLY B 1 178 ? 16.818 60.644 84.035 1.00 29.49 184 GLY B CA 1
ATOM 3980 C C . GLY B 1 178 ? 16.776 61.556 82.822 1.00 28.22 184 GLY B C 1
ATOM 3981 O O . GLY B 1 178 ? 17.694 61.530 82.004 1.00 29.00 184 GLY B O 1
ATOM 3982 N N . ALA B 1 179 ? 15.738 62.374 82.708 1.00 26.04 185 ALA B N 1
ATOM 3983 C CA . ALA B 1 179 ? 15.590 63.271 81.564 1.00 24.72 185 ALA B CA 1
ATOM 3984 C C . ALA B 1 179 ? 16.795 64.163 81.262 1.00 24.87 185 ALA B C 1
ATOM 3985 O O . ALA B 1 179 ? 17.079 64.451 80.102 1.00 25.17 185 ALA B O 1
ATOM 3987 N N . ALA B 1 180 ? 17.495 64.612 82.301 1.00 23.99 186 ALA B N 1
ATOM 3988 C CA . ALA B 1 180 ? 18.658 65.478 82.106 1.00 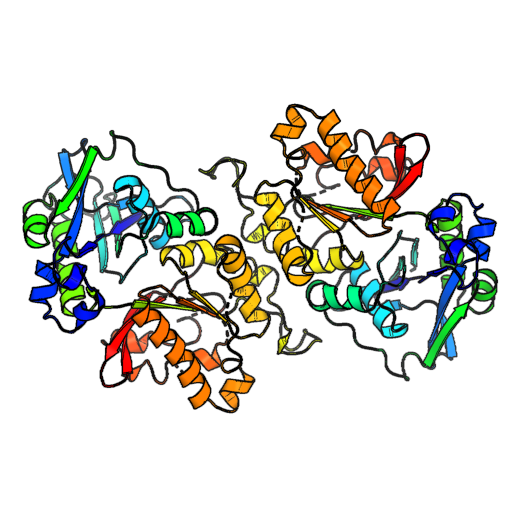24.07 186 ALA B CA 1
ATOM 3989 C C . ALA B 1 180 ? 19.796 64.740 81.405 1.00 23.79 186 ALA B C 1
ATOM 3990 O O . ALA B 1 180 ? 20.650 65.362 80.766 1.00 23.97 186 ALA B O 1
ATOM 3992 N N . THR B 1 181 ? 19.804 63.417 81.528 1.00 23.06 187 THR B N 1
ATOM 3993 C CA . THR B 1 181 ? 20.842 62.597 80.915 1.00 24.08 187 THR B CA 1
ATOM 3994 C C . THR B 1 181 ? 20.395 61.960 79.595 1.00 21.73 187 THR B C 1
ATOM 3995 O O . THR B 1 181 ? 21.198 61.354 78.888 1.00 21.76 187 THR B O 1
ATOM 3999 N N . ALA B 1 182 ? 19.121 62.098 79.254 1.00 20.49 188 ALA B N 1
ATOM 4000 C CA . ALA B 1 182 ? 18.614 61.486 78.028 1.00 21.04 188 ALA B CA 1
ATOM 4001 C C . ALA B 1 182 ? 19.151 62.098 76.738 1.00 20.91 188 ALA B C 1
ATOM 4002 O O . ALA B 1 182 ? 19.534 63.270 76.687 1.00 17.89 188 ALA B O 1
ATOM 4004 N N . GLN B 1 183 ? 19.189 61.276 75.697 1.00 21.32 189 GLN B N 1
ATOM 4005 C CA . GLN B 1 183 ? 19.642 61.726 74.393 1.00 23.30 189 GLN B CA 1
ATOM 4006 C C . GLN B 1 183 ? 18.528 61.459 73.389 1.00 22.69 189 GLN B C 1
ATOM 4007 O O . GLN B 1 183 ? 17.648 60.624 73.627 1.00 22.40 189 GLN B O 1
ATOM 4013 N N . ASN B 1 184 ? 18.575 62.172 72.270 1.00 22.82 190 ASN B N 1
ATOM 4014 C CA . ASN B 1 184 ? 17.522 62.144 71.264 1.00 21.88 190 ASN B CA 1
ATOM 4015 C C . ASN B 1 184 ? 17.750 61.405 69.939 1.00 22.94 190 ASN B C 1
ATOM 4016 O O . ASN B 1 184 ? 18.653 61.749 69.180 1.00 22.20 190 ASN B O 1
ATOM 4021 N N . LEU B 1 185 ? 16.909 60.404 69.677 1.00 20.97 191 LEU B N 1
ATOM 4022 C CA . LEU B 1 185 ? 16.947 59.625 68.432 1.00 20.57 191 LEU B CA 1
ATOM 4023 C C . LEU B 1 185 ? 15.601 59.816 67.743 1.00 20.54 191 LEU B C 1
ATOM 4024 O O . LEU B 1 185 ? 14.557 59.531 68.332 1.00 20.64 191 LEU B O 1
ATOM 4029 N N . LEU B 1 186 ? 15.619 60.303 66.507 1.00 19.12 192 LEU B N 1
ATOM 4030 C CA . LEU B 1 186 ? 14.382 60.496 65.770 1.00 19.17 192 LEU B CA 1
ATOM 4031 C C . LEU B 1 186 ? 14.279 59.381 64.737 1.00 20.27 192 LEU B C 1
ATOM 4032 O O . LEU B 1 186 ? 15.180 59.212 63.921 1.00 20.35 192 LEU B O 1
ATOM 4037 N N . ILE B 1 187 ? 13.196 58.612 64.789 1.00 19.97 193 ILE B N 1
ATOM 4038 C CA . ILE B 1 187 ? 12.989 57.554 63.815 1.00 21.16 193 ILE B CA 1
ATOM 4039 C C . ILE B 1 187 ? 11.999 58.092 62.790 1.00 21.11 193 ILE B C 1
ATOM 4040 O O . ILE B 1 187 ? 10.924 58.582 63.139 1.00 19.99 193 ILE B O 1
ATOM 4045 N N . VAL B 1 188 ? 12.373 58.009 61.520 1.00 21.02 194 VAL B N 1
ATOM 4046 C CA . VAL B 1 188 ? 11.535 58.529 60.459 1.00 20.64 194 VAL B CA 1
ATOM 4047 C C . VAL B 1 188 ? 11.078 57.492 59.445 1.00 22.79 194 VAL B C 1
ATOM 4048 O O . VAL B 1 188 ? 11.904 56.845 58.794 1.00 20.11 194 VAL B O 1
ATOM 4052 N N . ARG B 1 189 ? 9.767 57.331 59.306 1.00 20.91 195 ARG B N 1
ATOM 4053 C CA . ARG B 1 189 ? 9.263 56.402 58.302 1.00 23.28 195 ARG B CA 1
ATOM 4054 C C . ARG B 1 189 ? 9.377 57.135 56.982 1.00 22.36 195 ARG B C 1
ATOM 4055 O O . ARG B 1 189 ? 9.084 58.329 56.911 1.00 21.73 195 ARG B O 1
ATOM 4063 N N . HIS B 1 190 ? 9.806 56.436 55.938 1.00 22.68 196 HIS B N 1
ATOM 4064 C CA . HIS B 1 190 ? 9.930 57.071 54.634 1.00 23.17 196 HIS B CA 1
ATOM 4065 C C . HIS B 1 190 ? 8.571 57.603 54.166 1.00 21.50 196 HIS B C 1
ATOM 4066 O O . HIS B 1 190 ? 7.521 57.133 54.608 1.00 19.84 196 HIS B O 1
ATOM 4073 N N . ALA B 1 191 ? 8.597 58.600 53.289 1.00 20.10 197 ALA B N 1
ATOM 4074 C CA . ALA B 1 191 ? 7.382 59.214 52.766 1.00 21.60 197 ALA B CA 1
ATOM 4075 C C . ALA B 1 191 ? 6.648 58.299 51.790 1.00 21.60 197 ALA B C 1
ATOM 4076 O O . ALA B 1 191 ? 7.182 57.272 51.375 1.00 21.85 197 ALA B O 1
ATOM 4078 N N . LYS B 1 192 ? 5.428 58.676 51.417 1.00 23.26 198 LYS B N 1
ATOM 4079 C CA . LYS B 1 192 ? 4.655 57.862 50.493 1.00 24.65 198 LYS B CA 1
ATOM 4080 C C . LYS B 1 192 ? 5.512 57.526 49.269 1.00 25.92 198 LYS B C 1
ATOM 4081 O O . LYS B 1 192 ? 6.111 58.416 48.661 1.00 22.85 198 LYS B O 1
ATOM 4087 N N . ALA B 1 193 ? 5.565 56.241 48.924 1.00 24.95 199 ALA B N 1
ATOM 4088 C CA . ALA B 1 193 ? 6.367 55.783 47.793 1.00 28.09 199 ALA B CA 1
ATOM 4089 C C . ALA B 1 193 ? 5.537 55.106 46.707 1.00 28.26 199 ALA B C 1
ATOM 4090 O O . ALA B 1 193 ? 4.411 54.677 46.962 1.00 29.18 199 ALA B O 1
ATOM 4092 N N . GLU B 1 194 ? 6.098 55.018 45.500 1.00 28.29 200 GLU B N 1
ATOM 4093 C CA . GLU B 1 194 ? 5.426 54.376 44.375 1.00 29.69 200 GLU B CA 1
ATOM 4094 C C . GLU B 1 194 ? 5.014 52.971 44.790 1.00 29.51 200 GLU B C 1
ATOM 4095 O O . GLU B 1 194 ? 5.748 52.288 45.516 1.00 27.50 200 GLU B O 1
ATOM 4101 N N . SER B 1 195 ? 3.849 52.533 44.328 1.00 29.82 201 SER B N 1
ATOM 4102 C CA . SER B 1 195 ? 3.365 51.198 44.677 1.00 32.70 201 SER B CA 1
ATOM 4103 C C . SER B 1 195 ? 4.301 50.147 44.081 1.00 32.19 201 SER B C 1
ATOM 4104 O O . SER B 1 195 ? 4.818 50.327 42.984 1.00 30.86 201 SER B O 1
ATOM 4107 N N . ARG B 1 196 ? 4.518 49.058 44.809 1.00 34.12 202 ARG B N 1
ATOM 4108 C CA . ARG B 1 196 ? 5.393 47.989 44.339 1.00 36.52 202 ARG B CA 1
ATOM 4109 C C . ARG B 1 196 ? 4.886 47.393 43.021 1.00 37.46 202 ARG B C 1
ATOM 4110 O O . ARG B 1 196 ? 5.668 46.889 42.209 1.00 36.35 202 ARG B O 1
ATOM 4118 N N . LYS B 1 197 ? 3.576 47.464 42.810 1.00 37.99 203 LYS B N 1
ATOM 4119 C CA . LYS B 1 197 ? 2.971 46.924 41.600 1.00 40.54 203 LYS B CA 1
ATOM 4120 C C . LYS B 1 197 ? 3.159 47.792 40.349 1.00 39.48 203 LYS B C 1
ATOM 4121 O O . LYS B 1 197 ? 3.302 47.263 39.244 1.00 39.29 203 LYS B O 1
ATOM 4127 N N . SER B 1 198 ? 3.170 49.113 40.508 1.00 38.48 204 SER B N 1
ATOM 4128 C CA . SER B 1 198 ? 3.346 49.993 39.352 1.00 37.37 204 SER B CA 1
ATOM 4129 C C . SER B 1 198 ? 4.816 50.272 39.045 1.00 36.59 204 SER B C 1
ATOM 4130 O O . SER B 1 198 ? 5.177 50.492 37.887 1.00 36.31 204 SER B O 1
ATOM 4133 N N . TRP B 1 199 ? 5.664 50.275 40.072 1.00 34.96 205 TRP B N 1
ATOM 4134 C CA . TRP B 1 199 ? 7.086 50.534 39.870 1.00 33.28 205 TRP B CA 1
ATOM 4135 C C . TRP B 1 199 ? 7.692 49.409 39.058 1.00 33.85 205 TRP B C 1
ATOM 4136 O O . TRP B 1 199 ? 7.597 48.245 39.436 1.00 33.22 205 TRP B O 1
ATOM 4147 N N . LYS B 1 200 ? 8.327 49.759 37.948 1.00 35.18 206 LYS B N 1
ATOM 4148 C CA . LYS B 1 200 ? 8.925 48.751 37.088 1.00 36.66 206 LYS B CA 1
ATOM 4149 C C . LYS B 1 200 ? 10.438 48.623 37.268 1.00 35.30 206 LYS B C 1
ATOM 4150 O O . LYS B 1 200 ? 11.115 47.991 36.463 1.00 35.48 206 LYS B O 1
ATOM 4156 N N . GLY B 1 201 ? 10.953 49.220 38.339 1.00 33.72 207 GLY B N 1
ATOM 4157 C CA . GLY B 1 201 ? 12.372 49.137 38.625 1.00 31.56 207 GLY B CA 1
ATOM 4158 C C . GLY B 1 201 ? 12.594 48.151 39.761 1.00 31.71 207 GLY B C 1
ATOM 4159 O O . GLY B 1 201 ? 11.739 47.301 40.016 1.00 31.39 207 GLY B O 1
ATOM 4160 N N . THR B 1 202 ? 13.732 48.238 40.440 1.00 30.84 208 THR B N 1
ATOM 4161 C CA . THR B 1 202 ? 13.996 47.339 41.556 1.00 29.93 208 THR B CA 1
ATOM 4162 C C . THR B 1 202 ? 13.375 47.929 42.816 1.00 30.30 208 THR B C 1
ATOM 4163 O O . THR B 1 202 ? 13.031 49.115 42.847 1.00 28.08 208 THR B O 1
ATOM 4167 N N . ASP B 1 203 ? 13.221 47.102 43.847 1.00 28.23 209 ASP B N 1
ATOM 4168 C CA . ASP B 1 203 ? 12.659 47.564 45.110 1.00 27.86 209 ASP B CA 1
ATOM 4169 C C . ASP B 1 203 ? 13.612 48.596 45.698 1.00 25.75 209 ASP B C 1
ATOM 4170 O O . ASP B 1 203 ? 13.187 49.576 46.303 1.00 21.46 209 ASP B O 1
ATOM 4175 N N . ALA B 1 204 ? 14.909 48.365 45.509 1.00 23.53 210 ALA B N 1
ATOM 4176 C CA . ALA B 1 204 ? 15.919 49.279 46.024 1.00 24.99 210 ALA B CA 1
ATOM 4177 C C . ALA B 1 204 ? 15.761 50.696 45.480 1.00 24.27 210 ALA B C 1
ATOM 4178 O O . ALA B 1 204 ? 15.923 51.670 46.216 1.00 23.22 210 ALA B O 1
ATOM 4180 N N . ASN B 1 205 ? 15.429 50.806 44.199 1.00 23.64 211 ASN B N 1
ATOM 4181 C CA . ASN B 1 205 ? 15.300 52.109 43.556 1.00 24.96 211 ASN B CA 1
ATOM 4182 C C . ASN B 1 205 ? 13.903 52.717 43.501 1.00 22.57 211 ASN B C 1
ATOM 4183 O O . ASN B 1 205 ? 13.722 53.772 42.895 1.00 22.03 211 ASN B O 1
ATOM 4188 N N . ARG B 1 206 ? 12.925 52.068 44.125 1.00 20.51 212 ARG B N 1
ATOM 4189 C CA . ARG B 1 206 ? 11.557 52.588 44.111 1.00 21.59 212 ARG B CA 1
ATOM 4190 C C . ARG B 1 206 ? 11.572 53.922 44.848 1.00 19.50 212 ARG B C 1
ATOM 4191 O O . ARG B 1 206 ? 11.920 53.978 46.024 1.00 19.73 212 ARG B O 1
ATOM 4199 N N . PRO B 1 207 ? 11.202 55.013 44.160 1.00 17.80 213 PRO B N 1
ATOM 4200 C CA . PRO B 1 207 ? 11.199 56.345 44.766 1.00 18.48 213 PRO B CA 1
ATOM 4201 C C . PRO B 1 207 ? 9.905 56.754 45.450 1.00 20.20 213 PRO B C 1
ATOM 4202 O O . PRO B 1 207 ? 8.861 56.120 45.272 1.00 20.20 213 PRO B O 1
ATOM 4206 N N . ILE B 1 208 ? 9.976 57.830 46.226 1.00 19.53 214 ILE B N 1
ATOM 4207 C CA . ILE B 1 208 ? 8.785 58.341 46.883 1.00 20.36 214 ILE B CA 1
ATOM 4208 C C . ILE B 1 208 ? 7.990 59.043 45.777 1.00 21.58 214 ILE B C 1
ATOM 4209 O O . ILE B 1 208 ? 8.517 59.301 44.700 1.00 19.96 214 ILE B O 1
ATOM 4214 N N . THR B 1 209 ? 6.728 59.348 46.046 1.00 21.48 215 THR B N 1
ATOM 4215 C CA . THR B 1 209 ? 5.876 60.007 45.064 1.00 23.85 215 THR B CA 1
ATOM 4216 C C . THR B 1 209 ? 5.984 61.515 45.255 1.00 23.46 215 THR B C 1
ATOM 4217 O O . THR B 1 209 ? 6.492 61.980 46.274 1.00 24.20 215 THR B O 1
ATOM 4221 N N . PRO B 1 210 ? 5.515 62.301 44.272 1.00 24.91 216 PRO B N 1
ATOM 4222 C CA . PRO B 1 210 ? 5.595 63.757 44.431 1.00 24.83 216 PRO B CA 1
ATOM 4223 C C . PRO B 1 210 ? 4.937 64.180 45.744 1.00 25.35 216 PRO B C 1
ATOM 4224 O O . PRO B 1 210 ? 5.443 65.047 46.446 1.00 24.85 216 PRO B O 1
ATOM 4228 N N . LYS B 1 211 ? 3.809 63.551 46.073 1.00 25.73 217 LYS B N 1
ATOM 4229 C CA . LYS B 1 211 ? 3.105 63.862 47.307 1.00 26.75 217 LYS B CA 1
ATOM 4230 C C . LYS B 1 211 ? 3.976 63.476 48.498 1.00 24.60 217 LYS B C 1
ATOM 4231 O O . LYS B 1 211 ? 4.018 64.184 49.501 1.00 23.82 217 LYS B O 1
ATOM 4237 N N . GLY B 1 212 ? 4.674 62.347 48.376 1.00 23.28 218 GLY B N 1
ATOM 4238 C CA . GLY B 1 212 ? 5.558 61.904 49.437 1.00 22.50 218 GLY B CA 1
ATOM 4239 C C . GLY B 1 212 ? 6.616 62.968 49.662 1.00 22.44 218 GLY B C 1
ATOM 4240 O O . GLY B 1 212 ? 6.958 63.295 50.799 1.00 22.15 218 GLY B O 1
ATOM 4241 N N . ALA B 1 213 ? 7.124 63.517 48.561 1.00 19.70 219 ALA B N 1
ATOM 4242 C CA . ALA B 1 213 ? 8.130 64.567 48.616 1.00 18.23 219 ALA B CA 1
ATOM 4243 C C . ALA B 1 213 ? 7.616 65.794 49.384 1.00 17.83 219 ALA B C 1
ATOM 4244 O O . ALA B 1 213 ? 8.349 66.376 50.175 1.00 14.43 219 ALA B O 1
ATOM 4246 N N . ALA B 1 214 ? 6.366 66.195 49.151 1.00 18.34 220 ALA B N 1
ATOM 4247 C CA . ALA B 1 214 ? 5.804 67.350 49.871 1.00 19.45 220 ALA B CA 1
ATOM 4248 C C . ALA B 1 214 ? 5.767 67.041 51.367 1.00 20.32 220 ALA B C 1
ATOM 4249 O O . ALA B 1 214 ? 6.077 67.880 52.214 1.00 19.51 220 ALA B O 1
ATOM 4259 N N . ALA B 1 216 ? 7.645 64.857 53.109 1.00 21.77 222 ALA B N 1
ATOM 4260 C CA . ALA B 1 216 ? 9.001 64.901 53.650 1.00 20.04 222 ALA B CA 1
ATOM 4261 C C . ALA B 1 216 ? 9.486 66.339 53.828 1.00 17.84 222 ALA B C 1
ATOM 4262 O O . ALA B 1 216 ? 10.090 66.674 54.840 1.00 17.55 222 ALA B O 1
ATOM 4264 N N . PHE B 1 217 ? 9.220 67.185 52.841 1.00 16.89 223 PHE B N 1
ATOM 4265 C CA . PHE B 1 217 ? 9.649 68.576 52.912 1.00 20.11 223 PHE B CA 1
ATOM 4266 C C . PHE B 1 217 ? 9.033 69.283 54.120 1.00 19.02 223 PHE B C 1
ATOM 4267 O O . PHE B 1 217 ? 9.731 69.927 54.891 1.00 19.83 223 PHE B O 1
ATOM 4275 N N . ALA B 1 218 ? 7.723 69.148 54.284 1.00 20.95 224 ALA B N 1
ATOM 4276 C CA . ALA B 1 218 ? 7.012 69.780 55.388 1.00 20.86 224 ALA B CA 1
ATOM 4277 C C . ALA B 1 218 ? 7.481 69.260 56.747 1.00 19.87 224 ALA B C 1
ATOM 4278 O O . ALA B 1 218 ? 7.491 69.984 57.743 1.00 20.02 224 ALA B O 1
ATOM 4280 N N . LEU B 1 219 ? 7.880 67.999 56.787 1.00 20.16 225 LEU B N 1
ATOM 4281 C CA . LEU B 1 219 ? 8.347 67.405 58.033 1.00 20.55 225 LEU B CA 1
ATOM 4282 C C . LEU B 1 219 ? 9.663 68.032 58.516 1.00 20.96 225 LEU B C 1
ATOM 4283 O O . LEU B 1 219 ? 9.942 68.035 59.708 1.00 20.02 225 LEU B O 1
ATOM 4288 N N . ASN B 1 220 ? 10.459 68.571 57.590 1.00 20.12 226 ASN B N 1
ATOM 4289 C CA . ASN B 1 220 ? 11.751 69.160 57.945 1.00 19.93 226 ASN B CA 1
ATOM 4290 C C . ASN B 1 220 ? 11.719 70.219 59.053 1.00 19.84 226 ASN B C 1
ATOM 4291 O O . ASN B 1 220 ? 12.556 70.193 59.951 1.00 17.80 226 ASN B O 1
ATOM 4296 N N . ARG B 1 221 ? 10.770 71.153 58.984 1.00 19.47 227 ARG B N 1
ATOM 4297 C CA . ARG B 1 221 ? 10.683 72.201 59.994 1.00 20.59 227 ARG B CA 1
ATOM 4298 C C . ARG B 1 221 ? 10.375 71.618 61.380 1.00 19.49 227 ARG B C 1
ATOM 4299 O O . ARG B 1 221 ? 10.724 72.212 62.410 1.00 20.07 227 ARG B O 1
ATOM 4307 N N . GLU B 1 222 ? 9.736 70.450 61.405 1.00 16.95 228 GLU B N 1
ATOM 4308 C CA . GLU B 1 222 ? 9.398 69.789 62.665 1.00 17.28 228 GLU B CA 1
ATOM 4309 C C . GLU B 1 222 ? 10.622 69.054 63.207 1.00 15.94 228 GLU B C 1
ATOM 4310 O O . GLU B 1 222 ? 10.951 69.160 64.379 1.00 14.46 228 GLU B O 1
ATOM 4316 N N . LEU B 1 223 ? 11.288 68.298 62.344 1.00 14.17 229 LEU B N 1
ATOM 4317 C CA . LEU B 1 223 ? 12.474 67.569 62.748 1.00 16.88 229 LEU B CA 1
ATOM 4318 C C . LEU B 1 223 ? 13.529 68.572 63.226 1.00 17.05 229 LEU B C 1
ATOM 4319 O O . LEU B 1 223 ? 14.309 68.296 64.151 1.00 16.00 229 LEU B O 1
ATOM 4324 N N . ALA B 1 224 ? 13.536 69.737 62.587 1.00 15.28 230 ALA B N 1
ATOM 4325 C CA . ALA B 1 224 ? 14.478 70.799 62.902 1.00 17.52 230 ALA B CA 1
ATOM 4326 C C . ALA B 1 224 ? 14.380 71.268 64.352 1.00 18.15 230 ALA B C 1
ATOM 4327 O O . ALA B 1 224 ? 15.327 71.845 64.885 1.00 16.37 230 ALA B O 1
ATOM 4329 N N . CYS B 1 225 ? 13.238 71.015 64.985 1.00 16.60 231 CYS B N 1
ATOM 4330 C CA . CYS B 1 225 ? 13.026 71.411 66.374 1.00 16.88 231 CYS B CA 1
ATOM 4331 C C . CYS B 1 225 ? 13.880 70.585 67.331 1.00 15.21 231 CYS B C 1
ATOM 4332 O O . CYS B 1 225 ? 14.027 70.942 68.490 1.00 16.13 231 CYS B O 1
ATOM 4335 N N . PHE B 1 226 ? 14.434 69.482 66.843 1.00 14.09 232 PHE B N 1
ATOM 4336 C CA . PHE B 1 226 ? 15.257 68.607 67.680 1.00 14.69 232 PHE B CA 1
ATOM 4337 C C . PHE B 1 226 ? 16.743 68.651 67.297 1.00 14.13 232 PHE B C 1
ATOM 4338 O O . PHE B 1 226 ? 17.514 67.777 67.699 1.00 12.33 232 PHE B O 1
ATOM 4346 N N . ASN B 1 227 ? 17.121 69.669 66.529 1.00 12.89 233 ASN B N 1
ATOM 4347 C CA . ASN B 1 227 ? 18.492 69.867 66.060 1.00 16.10 233 ASN B CA 1
ATOM 4348 C C . ASN B 1 227 ? 19.218 68.597 65.600 1.00 17.40 233 ASN B C 1
ATOM 4349 O O . ASN B 1 227 ? 20.235 68.209 66.185 1.00 17.76 233 ASN B O 1
ATOM 4354 N N . PRO B 1 228 ? 18.704 67.928 64.544 1.00 16.35 234 PRO B N 1
ATOM 4355 C CA . PRO B 1 228 ? 19.371 66.709 64.070 1.00 18.04 234 PRO B CA 1
ATOM 4356 C C . PRO B 1 228 ? 20.690 67.029 63.374 1.00 17.19 234 PRO B C 1
ATOM 4357 O O . PRO B 1 228 ? 20.710 67.710 62.358 1.00 16.83 234 PRO B O 1
ATOM 4361 N N . THR B 1 229 ? 21.790 66.538 63.921 1.00 16.57 235 THR B N 1
ATOM 4362 C CA . THR B 1 229 ? 23.087 66.802 63.318 1.00 18.98 235 THR B CA 1
ATOM 4363 C C . THR B 1 229 ? 23.740 65.532 62.754 1.00 20.58 235 THR B C 1
ATOM 4364 O O . THR B 1 229 ? 24.789 65.594 62.112 1.00 22.08 235 THR B O 1
ATOM 4368 N N . ARG B 1 230 ? 23.110 64.386 63.002 1.00 20.84 236 ARG B N 1
ATOM 4369 C CA . ARG B 1 230 ? 23.584 63.102 62.489 1.00 20.85 236 ARG B CA 1
ATOM 4370 C C . ARG B 1 230 ? 22.420 62.506 61.707 1.00 20.15 236 ARG B C 1
ATOM 4371 O O . ARG B 1 230 ? 21.345 62.281 62.268 1.00 20.80 236 ARG B O 1
ATOM 4379 N N . LEU B 1 231 ? 22.616 62.269 60.417 1.00 17.08 237 LEU B N 1
ATOM 4380 C CA . LEU B 1 231 ? 21.557 61.693 59.602 1.00 18.74 237 LEU B CA 1
ATOM 4381 C C . LEU B 1 231 ? 21.956 60.308 59.077 1.00 19.73 237 LEU B C 1
ATOM 4382 O O . LEU B 1 231 ? 23.085 60.111 58.610 1.00 19.44 237 LEU B O 1
ATOM 4387 N N . ALA B 1 232 ? 21.024 59.360 59.162 1.00 17.99 238 ALA B N 1
ATOM 4388 C CA . ALA B 1 232 ? 21.255 57.983 58.711 1.00 18.74 238 ALA B CA 1
ATOM 4389 C C . ALA B 1 232 ? 20.027 57.494 57.960 1.00 18.00 238 ALA B C 1
ATOM 4390 O O . ALA B 1 232 ? 18.919 57.976 58.183 1.00 17.02 238 ALA B O 1
ATOM 4392 N N . THR B 1 233 ? 20.205 56.514 57.089 1.00 17.98 239 THR B N 1
ATOM 4393 C CA . THR B 1 233 ? 19.082 56.026 56.306 1.00 18.13 239 THR B CA 1
ATOM 4394 C C . THR B 1 233 ? 19.354 54.673 55.674 1.00 19.47 239 THR B C 1
ATOM 4395 O O . THR B 1 233 ? 20.506 54.278 55.492 1.00 19.28 239 THR B O 1
ATOM 4399 N N . SER B 1 234 ? 18.278 53.964 55.353 1.00 20.88 240 SER B N 1
ATOM 4400 C CA . SER B 1 234 ? 18.390 52.693 54.667 1.00 21.33 240 SER B CA 1
ATOM 4401 C C . SER B 1 234 ? 18.884 53.178 53.319 1.00 19.54 240 SER B C 1
ATOM 4402 O O . SER B 1 234 ? 18.513 54.260 52.879 1.00 17.98 240 SER B O 1
ATOM 4405 N N . PRO B 1 235 ? 19.756 52.411 52.655 1.00 20.79 241 PRO B N 1
ATOM 4406 C CA . PRO B 1 235 ? 20.241 52.875 51.352 1.00 20.37 241 PRO B CA 1
ATOM 4407 C C . PRO B 1 235 ? 19.138 52.942 50.287 1.00 20.57 241 PRO B C 1
ATOM 4408 O O . PRO B 1 235 ? 19.296 53.625 49.271 1.00 19.26 241 PRO B O 1
ATOM 4412 N N . TRP B 1 236 ? 18.021 52.255 50.522 1.00 19.32 242 TRP B N 1
ATOM 4413 C CA . TRP B 1 236 ? 16.919 52.270 49.559 1.00 22.91 242 TRP B CA 1
ATOM 4414 C C . TRP B 1 236 ? 16.462 53.713 49.268 1.00 22.61 242 TRP B C 1
ATOM 4415 O O . TRP B 1 236 ? 16.323 54.548 50.179 1.00 20.36 242 TRP B O 1
ATOM 4426 N N . LEU B 1 237 ? 16.216 53.992 47.992 1.00 22.71 243 LEU B N 1
ATOM 4427 C CA . LEU B 1 237 ? 15.827 55.323 47.543 1.00 23.33 243 LEU B CA 1
ATOM 4428 C C . LEU B 1 237 ? 14.657 55.975 48.267 1.00 23.70 243 LEU B C 1
ATOM 4429 O O . LEU B 1 237 ? 14.711 57.165 48.578 1.00 23.82 243 LEU B O 1
ATOM 4434 N N . ARG B 1 238 ? 13.597 55.218 48.535 1.00 22.16 244 ARG B N 1
ATOM 4435 C CA . ARG B 1 238 ? 12.445 55.787 49.215 1.00 22.40 244 ARG B CA 1
ATOM 4436 C C . ARG B 1 238 ? 12.825 56.370 50.585 1.00 20.61 244 ARG B C 1
ATOM 4437 O O . ARG B 1 238 ? 12.222 57.342 51.038 1.00 18.59 244 ARG B O 1
ATOM 4445 N N . CYS B 1 239 ? 13.824 55.792 51.243 1.00 18.76 245 CYS B N 1
ATOM 4446 C CA . CYS B 1 239 ? 14.253 56.307 52.535 1.00 20.70 245 CYS B CA 1
ATOM 4447 C C . CYS B 1 239 ? 15.212 57.477 52.366 1.00 21.77 245 CYS B C 1
ATOM 4448 O O . CYS B 1 239 ? 15.128 58.468 53.108 1.00 21.10 245 CYS B O 1
ATOM 4451 N N . GLN B 1 240 ? 16.117 57.382 51.390 1.00 19.56 246 GLN B N 1
ATOM 4452 C CA . GLN B 1 240 ? 17.056 58.469 51.144 1.00 21.60 246 GLN B CA 1
ATOM 4453 C C . GLN B 1 240 ? 16.325 59.761 50.781 1.00 20.38 246 GLN B C 1
ATOM 4454 O O . GLN B 1 240 ? 16.638 60.830 51.307 1.00 19.45 246 GLN B O 1
ATOM 4460 N N . GLU B 1 241 ? 15.352 59.655 49.884 1.00 17.56 247 GLU B N 1
ATOM 4461 C CA . GLU B 1 241 ? 14.608 60.825 49.426 1.00 18.97 247 GLU B CA 1
ATOM 4462 C C . GLU B 1 241 ? 13.736 61.461 50.497 1.00 19.38 247 GLU B C 1
ATOM 4463 O O . GLU B 1 241 ? 13.329 62.622 50.375 1.00 19.62 247 GLU B O 1
ATOM 4469 N N . THR B 1 242 ? 13.470 60.713 51.558 1.00 18.37 248 THR B N 1
ATOM 4470 C CA . THR B 1 242 ? 12.653 61.229 52.633 1.00 19.61 248 THR B CA 1
ATOM 4471 C C . THR B 1 242 ? 13.456 62.255 53.449 1.00 19.52 248 THR B C 1
ATOM 4472 O O . THR B 1 242 ? 12.901 63.234 53.946 1.00 18.56 248 THR B O 1
ATOM 4476 N N . LEU B 1 243 ? 14.766 62.045 53.555 1.00 17.18 249 LEU B N 1
ATOM 4477 C CA . LEU B 1 243 ? 15.620 62.958 54.304 1.00 18.21 249 LEU B CA 1
ATOM 4478 C C . LEU B 1 243 ? 16.637 63.767 53.479 1.00 16.79 249 LEU B C 1
ATOM 4479 O O . LEU B 1 243 ? 17.398 64.540 54.054 1.00 14.24 249 LEU B O 1
ATOM 4484 N N . GLN B 1 244 ? 16.646 63.622 52.147 1.00 16.78 250 GLN B N 1
ATOM 4485 C CA . GLN B 1 244 ? 17.667 64.326 51.379 1.00 19.66 250 GLN B CA 1
ATOM 4486 C C . GLN B 1 244 ? 17.589 65.854 51.394 1.00 19.62 250 GLN B C 1
ATOM 4487 O O . GLN B 1 244 ? 18.631 66.508 51.427 1.00 16.98 250 GLN B O 1
ATOM 4493 N N . VAL B 1 245 ? 16.386 66.423 51.398 1.00 18.17 251 VAL B N 1
ATOM 4494 C CA . VAL B 1 245 ? 16.270 67.879 51.463 1.00 18.77 251 VAL B CA 1
ATOM 4495 C C . VAL B 1 245 ? 16.868 68.360 52.788 1.00 18.38 251 VAL B C 1
ATOM 4496 O O . VAL B 1 245 ? 17.608 69.339 52.806 1.00 16.93 251 VAL B O 1
ATOM 4500 N N . LEU B 1 246 ? 16.556 67.671 53.886 1.00 18.56 252 LEU B N 1
ATOM 4501 C CA . LEU B 1 246 ? 17.091 68.056 55.197 1.00 18.09 252 LEU B CA 1
ATOM 4502 C C . LEU B 1 246 ? 18.610 67.993 55.166 1.00 18.54 252 LEU B C 1
ATOM 4503 O O . LEU B 1 246 ? 19.299 68.885 55.666 1.00 17.77 252 LEU B O 1
ATOM 4508 N N . SER B 1 247 ? 19.120 66.918 54.575 1.00 17.29 253 SER B N 1
ATOM 4509 C CA . SER B 1 247 ? 20.555 66.702 54.435 1.00 16.84 253 SER B CA 1
ATOM 4510 C C . SER B 1 247 ? 21.169 67.859 53.651 1.00 17.07 253 SER B C 1
ATOM 4511 O O . SER B 1 247 ? 22.193 68.415 54.033 1.00 14.41 253 SER B O 1
ATOM 4514 N N . TRP B 1 248 ? 20.524 68.211 52.548 1.00 18.13 254 TRP B N 1
ATOM 4515 C CA . TRP B 1 248 ? 21.000 69.289 51.694 1.00 20.41 254 TRP B CA 1
ATOM 4516 C C . TRP B 1 248 ? 21.072 70.623 52.442 1.00 21.15 254 TRP B C 1
ATOM 4517 O O . TRP B 1 248 ? 22.120 71.271 52.453 1.00 21.15 254 TRP B O 1
ATOM 4528 N N . GLN B 1 249 ? 19.958 71.017 53.058 1.00 19.43 255 GLN B N 1
ATOM 4529 C CA . GLN B 1 249 ? 19.868 72.266 53.812 1.00 21.86 255 GLN B CA 1
ATOM 4530 C C . GLN B 1 249 ? 20.841 72.372 54.976 1.00 20.32 255 GLN B C 1
ATOM 4531 O O . GLN B 1 249 ? 21.493 73.401 55.148 1.00 18.75 255 GLN B O 1
ATOM 4537 N N . THR B 1 250 ? 20.930 71.312 55.777 1.00 19.36 256 THR B N 1
ATOM 4538 C CA . THR B 1 250 ? 21.796 71.276 56.961 1.00 19.09 256 THR B CA 1
ATOM 4539 C C . THR B 1 250 ? 23.231 70.861 56.645 1.00 21.01 256 THR B C 1
ATOM 4540 O O . THR B 1 250 ? 24.124 70.938 57.500 1.00 19.98 256 THR B O 1
ATOM 4544 N N . GLU B 1 251 ? 23.443 70.413 55.416 1.00 22.67 257 GLU B N 1
ATOM 4545 C CA . GLU B 1 251 ? 24.752 69.962 54.968 1.00 25.81 257 GLU B CA 1
ATOM 4546 C C . GLU B 1 251 ? 25.298 68.827 55.823 1.00 25.49 257 GLU B C 1
ATOM 4547 O O . GLU B 1 251 ? 26.494 68.773 56.085 1.00 28.51 257 GLU B O 1
ATOM 4553 N N . ARG B 1 252 ? 24.413 67.930 56.260 1.00 25.73 258 ARG B N 1
ATOM 4554 C CA . ARG B 1 252 ? 24.804 66.767 57.066 1.00 24.88 258 ARG B CA 1
ATOM 4555 C C . ARG B 1 252 ? 24.636 65.554 56.142 1.00 25.29 258 ARG B C 1
ATOM 4556 O O . ARG B 1 252 ? 23.513 65.186 55.793 1.00 24.65 258 ARG B O 1
ATOM 4564 N N . PRO B 1 253 ? 25.743 64.910 55.746 1.00 24.61 259 PRO B N 1
ATOM 4565 C CA . PRO B 1 253 ? 25.633 63.748 54.851 1.00 24.68 259 PRO B CA 1
ATOM 4566 C C . PRO B 1 253 ? 24.697 62.678 55.406 1.00 22.63 259 PRO B C 1
ATOM 4567 O O . PRO B 1 253 ? 24.549 62.556 56.611 1.00 22.55 259 PRO B O 1
ATOM 4579 N N . GLU B 1 255 ? 24.196 59.013 56.190 1.00 22.70 261 GLU B N 1
ATOM 4580 C CA . GLU B 1 255 ? 24.948 57.780 56.316 1.00 24.45 261 GLU B CA 1
ATOM 4581 C C . GLU B 1 255 ? 24.105 56.573 55.918 1.00 22.98 261 GLU B C 1
ATOM 4582 O O . GLU B 1 255 ? 23.053 56.331 56.498 1.00 23.24 261 GLU B O 1
ATOM 4588 N N . HIS B 1 256 ? 24.564 55.821 54.923 1.00 21.34 262 HIS B N 1
ATOM 4589 C CA . HIS B 1 256 ? 23.835 54.632 54.476 1.00 22.14 262 HIS B CA 1
ATOM 4590 C C . HIS B 1 256 ? 24.100 53.470 55.427 1.00 21.83 262 HIS B C 1
ATOM 4591 O O . HIS B 1 256 ? 25.241 53.206 55.792 1.00 22.84 262 HIS B O 1
ATOM 4598 N N . ILE B 1 257 ? 23.045 52.766 55.818 1.00 22.36 263 ILE B N 1
ATOM 4599 C CA . ILE B 1 257 ? 23.189 51.612 56.700 1.00 21.20 263 ILE B CA 1
ATOM 4600 C C . ILE B 1 257 ? 22.555 50.427 55.989 1.00 22.41 263 ILE B C 1
ATOM 4601 O O . ILE B 1 257 ? 21.380 50.129 56.188 1.00 21.79 263 ILE B O 1
ATOM 4606 N N . ASN B 1 258 ? 23.346 49.744 55.170 1.00 22.37 264 ASN B N 1
ATOM 4607 C CA . ASN B 1 258 ? 22.852 48.613 54.384 1.00 23.26 264 ASN B CA 1
ATOM 4608 C C . ASN B 1 258 ? 22.159 47.493 55.150 1.00 22.30 264 ASN B C 1
ATOM 4609 O O . ASN B 1 258 ? 21.277 46.835 54.610 1.00 21.04 264 ASN B O 1
ATOM 4614 N N . THR B 1 259 ? 22.553 47.288 56.402 1.00 22.43 265 THR B N 1
ATOM 4615 C CA . THR B 1 259 ? 21.971 46.221 57.208 1.00 22.84 265 THR B CA 1
ATOM 4616 C C . THR B 1 259 ? 20.589 46.543 57.761 1.00 23.36 265 THR B C 1
ATOM 4617 O O . THR B 1 259 ? 20.046 45.781 58.555 1.00 22.68 265 THR B O 1
ATOM 4621 N N . LEU B 1 260 ? 20.022 47.668 57.336 1.00 23.02 266 LEU B N 1
ATOM 4622 C CA . LEU B 1 260 ? 18.706 48.063 57.813 1.00 23.04 266 LEU B CA 1
ATOM 4623 C C . LEU B 1 260 ? 17.669 48.062 56.698 1.00 23.63 266 LEU B C 1
ATOM 4624 O O . LEU B 1 260 ? 16.541 48.530 56.884 1.00 19.12 266 LEU B O 1
ATOM 4629 N N . THR B 1 261 ? 18.054 47.544 55.533 1.00 24.20 267 THR B N 1
ATOM 4630 C CA . THR B 1 261 ? 17.126 47.459 54.416 1.00 25.52 267 THR B CA 1
ATOM 4631 C C . THR B 1 261 ? 16.151 46.354 54.785 1.00 26.23 267 THR B C 1
ATOM 4632 O O . THR B 1 261 ? 16.417 45.577 55.702 1.00 25.57 267 THR B O 1
ATOM 4636 N N . GLU B 1 262 ? 15.027 46.275 54.082 1.00 28.00 268 GLU B N 1
ATOM 4637 C CA . GLU B 1 262 ? 14.057 45.221 54.356 1.00 29.68 268 GLU B CA 1
ATOM 4638 C C . GLU B 1 262 ? 14.634 43.824 54.123 1.00 29.00 268 GLU B C 1
ATOM 4639 O O . GLU B 1 262 ? 14.341 42.906 54.882 1.00 29.60 268 GLU B O 1
ATOM 4645 N N . ASP B 1 263 ? 15.447 43.657 53.081 1.00 29.04 269 ASP B N 1
ATOM 4646 C CA . ASP B 1 263 ? 16.057 42.352 52.805 1.00 28.23 269 ASP B CA 1
ATOM 4647 C C . ASP B 1 263 ? 17.015 41.971 53.936 1.00 26.86 269 ASP B C 1
ATOM 4648 O O . ASP B 1 263 ? 16.957 40.861 54.467 1.00 25.52 269 ASP B O 1
ATOM 4653 N N . ALA B 1 264 ? 17.903 42.897 54.288 1.00 24.25 270 ALA B N 1
ATOM 4654 C CA . ALA B 1 264 ? 18.872 42.646 55.342 1.00 23.94 270 ALA B CA 1
ATOM 4655 C C . ALA B 1 264 ? 18.183 42.251 56.644 1.00 24.80 270 ALA B C 1
ATOM 4656 O O . ALA B 1 264 ? 18.597 41.296 57.304 1.00 24.98 270 ALA B O 1
ATOM 4658 N N . PHE B 1 265 ? 17.130 42.977 57.008 1.00 23.92 271 PHE B N 1
ATOM 4659 C CA . PHE B 1 265 ? 16.397 42.696 58.241 1.00 26.38 271 PHE B CA 1
ATOM 4660 C C . PHE B 1 265 ? 15.766 41.308 58.213 1.00 27.33 271 PHE B C 1
ATOM 4661 O O . PHE B 1 265 ? 15.847 40.565 59.186 1.00 26.78 271 PHE B O 1
ATOM 4669 N N . ALA B 1 266 ? 15.129 40.974 57.093 1.00 28.63 272 ALA B N 1
ATOM 4670 C CA . ALA B 1 266 ? 14.491 39.674 56.931 1.00 29.63 272 ALA B CA 1
ATOM 4671 C C . ALA B 1 266 ? 15.522 38.555 57.059 1.00 30.57 272 ALA B C 1
ATOM 4672 O O . ALA B 1 266 ? 15.234 37.502 57.625 1.00 30.34 272 ALA B O 1
ATOM 4674 N N . GLU B 1 267 ? 16.720 38.791 56.536 1.00 30.99 273 GLU B N 1
ATOM 4675 C CA . GLU B 1 267 ? 17.787 37.802 56.578 1.00 33.33 273 GLU B CA 1
ATOM 4676 C C . GLU B 1 267 ? 18.489 37.721 57.927 1.00 32.07 273 GLU B C 1
ATOM 4677 O O . GLU B 1 267 ? 18.668 36.631 58.468 1.00 30.76 273 GLU B O 1
ATOM 4683 N N . HIS B 1 268 ? 18.884 38.873 58.466 1.00 30.55 274 HIS B N 1
ATOM 4684 C CA . HIS B 1 268 ? 19.585 38.923 59.745 1.00 29.74 274 HIS B CA 1
ATOM 4685 C C . HIS B 1 268 ? 19.060 40.020 60.661 1.00 28.30 274 HIS B C 1
ATOM 4686 O O . HIS B 1 268 ? 19.651 41.098 60.755 1.00 25.70 274 HIS B O 1
ATOM 4693 N N . PRO B 1 269 ? 17.943 39.747 61.362 1.00 27.57 275 PRO B N 1
ATOM 4694 C CA . PRO B 1 269 ? 17.328 40.712 62.280 1.00 27.09 275 PRO B CA 1
ATOM 4695 C C . PRO B 1 269 ? 18.200 41.137 63.459 1.00 26.52 275 PRO B C 1
ATOM 4696 O O . PRO B 1 269 ? 18.076 42.261 63.946 1.00 26.92 275 PRO B O 1
ATOM 4700 N N . ALA B 1 270 ? 19.080 40.255 63.919 1.00 25.01 276 ALA B N 1
ATOM 4701 C CA . ALA B 1 270 ? 19.945 40.597 65.043 1.00 23.66 276 ALA B CA 1
ATOM 4702 C C . ALA B 1 270 ? 21.007 41.567 64.544 1.00 23.91 276 ALA B C 1
ATOM 4703 O O . ALA B 1 270 ? 21.449 42.454 65.276 1.00 21.27 276 ALA B O 1
ATOM 4705 N N . VAL B 1 271 ? 21.415 41.389 63.289 1.00 21.73 277 VAL B N 1
ATOM 4706 C CA . VAL B 1 271 ? 22.405 42.274 62.698 1.00 22.68 277 VAL B CA 1
ATOM 4707 C C . VAL B 1 271 ? 21.780 43.665 62.557 1.00 22.00 277 VAL B C 1
ATOM 4708 O O . VAL B 1 271 ? 22.450 44.681 62.762 1.00 22.69 277 VAL B O 1
ATOM 4712 N N . SER B 1 272 ? 20.488 43.704 62.234 1.00 21.20 278 SER B N 1
ATOM 4713 C CA . SER B 1 272 ? 19.786 44.978 62.101 1.00 21.98 278 SER B CA 1
ATOM 4714 C C . SER B 1 272 ? 19.791 45.708 63.431 1.00 21.65 278 SER B C 1
ATOM 4715 O O . SER B 1 272 ? 20.000 46.921 63.475 1.00 19.68 278 SER B O 1
ATOM 4718 N N . TRP B 1 273 ? 19.559 44.976 64.520 1.00 21.37 279 TRP B N 1
ATOM 4719 C CA . TRP B 1 273 ? 19.553 45.611 65.834 1.00 23.31 279 TRP B CA 1
ATOM 4720 C C . TRP B 1 273 ? 20.928 46.175 66.171 1.00 22.70 279 TRP B C 1
ATOM 4721 O O . TRP B 1 273 ? 21.035 47.283 66.690 1.00 22.24 279 TRP B O 1
ATOM 4732 N N . LEU B 1 274 ? 21.981 45.421 65.870 1.00 21.95 280 LEU B N 1
ATOM 4733 C CA . LEU B 1 274 ? 23.320 45.908 66.154 1.00 21.49 280 LEU B CA 1
ATOM 4734 C C . LEU B 1 274 ? 23.585 47.226 65.447 1.00 20.16 280 LEU B C 1
ATOM 4735 O O . LEU B 1 274 ? 24.109 48.162 66.052 1.00 19.40 280 LEU B O 1
ATOM 4740 N N . ALA B 1 275 ? 23.225 47.297 64.167 1.00 17.56 281 ALA B N 1
ATOM 4741 C CA . ALA B 1 275 ? 23.441 48.503 63.383 1.00 19.17 281 ALA B CA 1
ATOM 4742 C C . ALA B 1 275 ? 22.657 49.674 63.964 1.00 18.63 281 ALA B C 1
ATOM 4743 O O . ALA B 1 275 ? 23.173 50.787 64.068 1.00 16.68 281 ALA B O 1
ATOM 4745 N N . PHE B 1 276 ? 21.411 49.402 64.341 1.00 18.81 282 PHE B N 1
ATOM 4746 C CA . PHE B 1 276 ? 20.517 50.391 64.928 1.00 19.72 282 PHE B CA 1
ATOM 4747 C C . PHE B 1 276 ? 21.067 50.817 66.289 1.00 19.95 282 PHE B C 1
ATOM 4748 O O . PHE B 1 276 ? 21.097 52.004 66.612 1.00 19.18 282 PHE B O 1
ATOM 4756 N N . ARG B 1 277 ? 21.497 49.832 67.075 1.00 20.06 283 ARG B N 1
ATOM 4757 C CA . ARG B 1 277 ? 22.048 50.055 68.412 1.00 21.70 283 ARG B CA 1
ATOM 4758 C C . ARG B 1 277 ? 23.349 50.869 68.362 1.00 22.23 283 ARG B C 1
ATOM 4759 O O . ARG B 1 277 ? 23.651 51.638 69.283 1.00 20.45 283 ARG B O 1
ATOM 4767 N N . GLU B 1 278 ? 24.118 50.688 67.291 1.00 21.93 284 GLU B N 1
ATOM 4768 C CA . GLU B 1 278 ? 25.361 51.421 67.127 1.00 21.40 284 GLU B CA 1
ATOM 4769 C C . GLU B 1 278 ? 25.028 52.910 66.980 1.00 22.41 284 GLU B C 1
ATOM 4770 O O . GLU B 1 278 ? 25.780 53.766 67.442 1.00 20.12 284 GLU B O 1
ATOM 4776 N N . GLN B 1 279 ? 23.895 53.198 66.338 1.00 20.02 285 GLN B N 1
ATOM 4777 C CA . GLN B 1 279 ? 23.439 54.572 66.160 1.00 21.29 285 GLN B CA 1
ATOM 4778 C C . GLN B 1 279 ? 23.042 55.179 67.505 1.00 21.53 285 GLN B C 1
ATOM 4779 O O . GLN B 1 279 ? 23.296 56.360 67.765 1.00 21.56 285 GLN B O 1
ATOM 4785 N N . ILE B 1 280 ? 22.417 54.372 68.357 1.00 19.27 286 ILE B N 1
ATOM 4786 C CA . ILE B 1 280 ? 22.015 54.826 69.680 1.00 19.68 286 ILE B CA 1
ATOM 4787 C C . ILE B 1 280 ? 23.290 55.099 70.483 1.00 19.97 286 ILE B C 1
ATOM 4788 O O . ILE B 1 280 ? 23.376 56.091 71.207 1.00 16.75 286 ILE B O 1
ATOM 4793 N N . THR B 1 281 ? 24.282 54.218 70.335 1.00 18.56 287 THR B N 1
ATOM 4794 C CA . THR B 1 281 ? 25.557 54.374 71.018 1.00 19.54 287 THR B CA 1
ATOM 4795 C C . THR B 1 281 ? 26.197 55.710 70.616 1.00 20.60 287 THR B C 1
ATOM 4796 O O . THR B 1 281 ? 26.674 56.449 71.471 1.00 20.53 287 THR B O 1
ATOM 4800 N N . GLN B 1 282 ? 26.179 56.012 69.318 1.00 20.75 288 GLN B N 1
ATOM 4801 C CA . GLN B 1 282 ? 26.743 57.254 68.789 1.00 22.77 288 GLN B CA 1
ATOM 4802 C C . GLN B 1 282 ? 25.979 58.468 69.314 1.00 22.73 288 GLN B C 1
ATOM 4803 O O . GLN B 1 282 ? 26.582 59.458 69.730 1.00 21.82 288 GLN B O 1
ATOM 4809 N N . THR B 1 283 ? 24.650 58.377 69.293 1.00 21.50 289 THR B N 1
ATOM 4810 C CA . THR B 1 283 ? 23.788 59.445 69.779 1.00 21.46 289 THR B CA 1
ATOM 4811 C C . THR B 1 283 ? 24.096 59.776 71.233 1.00 22.99 289 THR B C 1
ATOM 4812 O O . THR B 1 283 ? 24.305 60.936 71.571 1.00 21.16 289 THR B O 1
ATOM 4816 N N . LEU B 1 284 ? 24.130 58.753 72.087 1.00 22.61 290 LEU B N 1
ATOM 4817 C CA . LEU B 1 284 ? 24.425 58.939 73.516 1.00 25.81 290 LEU B CA 1
ATOM 4818 C C . LEU B 1 284 ? 25.836 59.461 73.797 1.00 25.76 290 LEU B C 1
ATOM 4819 O O . LEU B 1 284 ? 26.028 60.283 74.701 1.00 24.87 290 LEU B O 1
ATOM 4824 N N . ASN B 1 285 ? 26.823 58.987 73.039 1.00 25.43 291 ASN B N 1
ATOM 4825 C CA . ASN B 1 285 ? 28.196 59.441 73.252 1.00 27.61 291 ASN B CA 1
ATOM 4826 C C . ASN B 1 285 ? 28.418 60.874 72.785 1.00 26.88 291 ASN B C 1
ATOM 4827 O O . ASN B 1 285 ? 29.080 61.649 73.466 1.00 26.57 291 ASN B O 1
ATOM 4832 N N . SER B 1 286 ? 27.872 61.215 71.621 1.00 24.95 292 SER B N 1
ATOM 4833 C CA . SER B 1 286 ? 28.040 62.554 71.071 1.00 24.65 292 SER B CA 1
ATOM 4834 C C . SER B 1 286 ? 27.075 63.572 71.658 1.00 22.78 292 SER B C 1
ATOM 4835 O O . SER B 1 286 ? 27.290 64.778 71.531 1.00 21.04 292 SER B O 1
ATOM 4838 N N . ARG B 1 287 ? 26.014 63.087 72.297 1.00 21.48 293 ARG B N 1
ATOM 4839 C CA . ARG B 1 287 ? 24.988 63.952 72.867 1.00 21.10 293 ARG B CA 1
ATOM 4840 C C . ARG B 1 287 ? 24.387 64.823 71.753 1.00 21.11 293 ARG B C 1
ATOM 4841 O O . ARG B 1 287 ? 23.996 65.977 71.964 1.00 18.52 293 ARG B O 1
ATOM 4849 N N . GLU B 1 288 ? 24.329 64.249 70.556 1.00 19.28 294 GLU B N 1
ATOM 4850 C CA . GLU B 1 288 ? 23.756 64.912 69.389 1.00 19.90 294 GLU B CA 1
ATOM 4851 C C . GLU B 1 288 ? 22.488 64.172 69.009 1.00 18.44 294 GLU B C 1
ATOM 4852 O O . GLU B 1 288 ? 22.330 62.996 69.331 1.00 17.44 294 GLU B O 1
ATOM 4858 N N . THR B 1 289 ? 21.591 64.851 68.306 1.00 18.73 295 THR B N 1
ATOM 4859 C CA . THR B 1 289 ? 20.362 64.217 67.857 1.00 18.96 295 THR B CA 1
ATOM 4860 C C . THR B 1 289 ? 20.606 63.533 66.522 1.00 19.38 295 THR B C 1
ATOM 4861 O O . THR B 1 289 ? 21.138 64.134 65.594 1.00 19.24 295 THR B O 1
ATOM 4865 N N . THR B 1 290 ? 20.196 62.276 66.435 1.00 18.31 296 THR B N 1
ATOM 4866 C CA . THR B 1 290 ? 20.350 61.494 65.214 1.00 18.82 296 THR B CA 1
ATOM 4867 C C . THR B 1 290 ? 18.979 61.282 64.593 1.00 18.67 296 THR B C 1
ATOM 4868 O O . THR B 1 290 ? 18.014 60.971 65.292 1.00 18.31 296 THR B O 1
ATOM 4872 N N . ALA B 1 291 ? 18.887 61.466 63.282 1.00 18.06 297 ALA B N 1
ATOM 4873 C CA . ALA B 1 291 ? 17.627 61.245 62.580 1.00 18.60 297 ALA B CA 1
ATOM 4874 C C . ALA B 1 291 ? 17.906 60.074 61.652 1.00 18.86 297 ALA B C 1
ATOM 4875 O O . ALA B 1 291 ? 18.817 60.133 60.830 1.00 17.45 297 ALA B O 1
ATOM 4877 N N . ILE B 1 292 ? 17.119 59.014 61.788 1.00 19.22 298 ILE B N 1
ATOM 4878 C CA . ILE B 1 292 ? 17.319 57.815 60.992 1.00 21.08 298 ILE B CA 1
ATOM 4879 C C . ILE B 1 292 ? 16.028 57.398 60.267 1.00 20.82 298 ILE B C 1
ATOM 4880 O O . ILE B 1 292 ? 14.988 57.177 60.892 1.00 20.76 298 ILE B O 1
ATOM 4885 N N . CYS B 1 293 ? 16.087 57.340 58.938 1.00 19.13 299 CYS B N 1
ATOM 4886 C CA . CYS B 1 293 ? 14.924 56.938 58.154 1.00 18.68 299 CYS B CA 1
ATOM 4887 C C . CYS B 1 293 ? 14.958 55.421 57.964 1.00 19.78 299 CYS B C 1
ATOM 4888 O O . CYS B 1 293 ? 15.949 54.884 57.488 1.00 18.17 299 CYS B O 1
ATOM 4899 N N . HIS B 1 295 ? 12.561 51.460 57.263 1.00 20.73 301 HIS B N 1
ATOM 4900 C CA . HIS B 1 295 ? 11.421 50.769 56.681 1.00 21.90 301 HIS B CA 1
ATOM 4901 C C . HIS B 1 295 ? 10.543 50.317 57.858 1.00 22.24 301 HIS B C 1
ATOM 4902 O O . HIS B 1 295 ? 11.065 49.902 58.896 1.00 21.23 301 HIS B O 1
ATOM 4909 N N . ARG B 1 296 ? 9.224 50.399 57.691 1.00 21.14 302 ARG B N 1
ATOM 4910 C CA . ARG B 1 296 ? 8.278 50.047 58.752 1.00 23.02 302 ARG B CA 1
ATOM 4911 C C . ARG B 1 296 ? 8.519 48.719 59.471 1.00 22.73 302 ARG B C 1
ATOM 4912 O O . ARG B 1 296 ? 8.586 48.689 60.702 1.00 23.89 302 ARG B O 1
ATOM 4920 N N . PRO B 1 297 ? 8.643 47.604 58.728 1.00 22.50 303 PRO B N 1
ATOM 4921 C CA . PRO B 1 297 ? 8.878 46.325 59.408 1.00 22.15 303 PRO B CA 1
ATOM 4922 C C . PRO B 1 297 ? 10.166 46.277 60.231 1.00 22.40 303 PRO B C 1
ATOM 4923 O O . PRO B 1 297 ? 10.208 45.626 61.281 1.00 19.86 303 PRO B O 1
ATOM 4927 N N . VAL B 1 298 ? 11.212 46.954 59.754 1.00 21.03 304 VAL B N 1
ATOM 4928 C CA . VAL B 1 298 ? 12.484 46.990 60.474 1.00 20.90 304 VAL B CA 1
ATOM 4929 C C . VAL B 1 298 ? 12.275 47.782 61.778 1.00 21.26 304 VAL B C 1
ATOM 4930 O O . VAL B 1 298 ? 12.813 47.426 62.825 1.00 17.25 304 VAL B O 1
ATOM 4934 N N . ILE B 1 299 ? 11.474 48.842 61.706 1.00 21.88 305 ILE B N 1
ATOM 4935 C CA . ILE B 1 299 ? 11.187 49.649 62.893 1.00 23.47 305 ILE B CA 1
ATOM 4936 C C . ILE B 1 299 ? 10.451 48.769 63.921 1.00 24.69 305 ILE B C 1
ATOM 4937 O O . ILE B 1 299 ? 10.776 48.770 65.115 1.00 23.31 305 ILE B O 1
ATOM 4942 N N . GLY B 1 300 ? 9.466 48.010 63.440 1.00 25.24 306 GLY B N 1
ATOM 4943 C CA . GLY B 1 300 ? 8.710 47.133 64.314 1.00 24.74 306 GLY B CA 1
ATOM 4944 C C . GLY B 1 300 ? 9.644 46.158 65.002 1.00 24.39 306 GLY B C 1
ATOM 4945 O O . GLY B 1 300 ? 9.432 45.781 66.155 1.00 23.40 306 GLY B O 1
ATOM 4946 N N . GLY B 1 301 ? 10.693 45.768 64.285 1.00 23.86 307 GLY B N 1
ATOM 4947 C CA . GLY B 1 301 ? 11.667 44.841 64.819 1.00 23.38 307 GLY B CA 1
ATOM 4948 C C . GLY B 1 301 ? 12.538 45.468 65.889 1.00 23.77 307 GLY B C 1
ATOM 4949 O O . GLY B 1 301 ? 13.016 44.787 66.802 1.00 23.92 307 GLY B O 1
ATOM 4958 N N . TYR B 1 303 ? 11.431 48.016 67.761 1.00 23.88 309 TYR B N 1
ATOM 4959 C CA . TYR B 1 303 ? 10.470 48.270 68.827 1.00 25.17 309 TYR B CA 1
ATOM 4960 C C . TYR B 1 303 ? 10.208 47.037 69.681 1.00 26.68 309 TYR B C 1
ATOM 4961 O O . TYR B 1 303 ? 9.964 47.157 70.883 1.00 26.97 309 TYR B O 1
ATOM 4970 N N . ASP B 1 304 ? 10.246 45.854 69.070 1.00 26.60 310 ASP B N 1
ATOM 4971 C CA . ASP B 1 304 ? 10.019 44.627 69.825 1.00 28.26 310 ASP B CA 1
ATOM 4972 C C . ASP B 1 304 ? 11.042 44.475 70.940 1.00 28.47 310 ASP B C 1
ATOM 4973 O O . ASP B 1 304 ? 10.771 43.821 71.947 1.00 28.92 310 ASP B O 1
ATOM 4978 N N . HIS B 1 305 ? 12.217 45.073 70.767 1.00 27.61 311 HIS B N 1
ATOM 4979 C CA . HIS B 1 305 ? 13.236 44.999 71.806 1.00 27.95 311 HIS B CA 1
ATOM 4980 C C . HIS B 1 305 ? 13.152 46.229 72.712 1.00 26.80 311 HIS B C 1
ATOM 4981 O O . HIS B 1 305 ? 13.331 46.128 73.925 1.00 26.97 311 HIS B O 1
ATOM 4988 N N . LEU B 1 306 ? 12.871 47.390 72.123 1.00 25.91 312 LEU B N 1
ATOM 4989 C CA . LEU B 1 306 ? 12.784 48.633 72.887 1.00 26.21 312 LEU B CA 1
ATOM 4990 C C . LEU B 1 306 ? 11.568 48.693 73.808 1.00 27.05 312 LEU B C 1
ATOM 4991 O O . LEU B 1 306 ? 11.641 49.223 74.909 1.00 26.65 312 LEU B O 1
ATOM 4996 N N . ARG B 1 307 ? 10.456 48.139 73.341 1.00 27.83 313 ARG B N 1
ATOM 4997 C CA . ARG B 1 307 ? 9.201 48.129 74.083 1.00 29.52 313 ARG B CA 1
ATOM 4998 C C . ARG B 1 307 ? 9.329 47.751 75.560 1.00 29.02 313 ARG B C 1
ATOM 4999 O O . ARG B 1 307 ? 8.863 48.481 76.436 1.00 27.94 313 ARG B O 1
ATOM 5007 N N . GLY B 1 308 ? 9.964 46.614 75.830 1.00 28.28 314 GLY B N 1
ATOM 5008 C CA . GLY B 1 308 ? 10.112 46.155 77.198 1.00 28.91 314 GLY B CA 1
ATOM 5009 C C . GLY B 1 308 ? 11.099 46.947 78.029 1.00 29.75 314 GLY B C 1
ATOM 5010 O O . GLY B 1 308 ? 11.163 46.780 79.246 1.00 29.05 314 GLY B O 1
ATOM 5011 N N . LEU B 1 309 ? 11.868 47.812 77.379 1.00 29.29 315 LEU B N 1
ATOM 5012 C CA . LEU B 1 309 ? 12.854 48.617 78.086 1.00 29.23 315 LEU B CA 1
ATOM 5013 C C . LEU B 1 309 ? 12.346 50.021 78.392 1.00 29.24 315 LEU B C 1
ATOM 5014 O O . LEU B 1 309 ? 13.063 50.822 78.984 1.00 29.98 315 LEU B O 1
ATOM 5019 N N . CYS B 1 310 ? 11.118 50.327 77.982 1.00 28.60 316 CYS B N 1
ATOM 5020 C CA . CYS B 1 310 ? 10.554 51.647 78.243 1.00 30.21 316 CYS B CA 1
ATOM 5021 C C . CYS B 1 310 ? 10.449 51.905 79.745 1.00 30.75 316 CYS B C 1
ATOM 5022 O O . CYS B 1 310 ? 10.211 50.989 80.529 1.00 29.16 316 CYS B O 1
ATOM 5025 N N . ALA B 1 311 ? 10.631 53.158 80.142 1.00 31.41 317 ALA B N 1
ATOM 5026 C CA . ALA B 1 311 ? 10.550 53.526 81.546 1.00 33.63 317 ALA B CA 1
ATOM 5027 C C . ALA B 1 311 ? 9.122 53.387 82.100 1.00 34.55 317 ALA B C 1
ATOM 5028 O O . ALA B 1 311 ? 8.933 53.131 83.289 1.00 34.37 317 ALA B O 1
ATOM 5030 N N . ARG B 1 312 ? 8.123 53.558 81.240 1.00 36.23 318 ARG B N 1
ATOM 5031 C CA . ARG B 1 312 ? 6.725 53.455 81.653 1.00 38.86 318 ARG B CA 1
ATOM 5032 C C . ARG B 1 312 ? 5.929 52.549 80.705 1.00 39.19 318 ARG B C 1
ATOM 5033 O O . ARG B 1 312 ? 6.154 52.557 79.495 1.00 37.23 318 ARG B O 1
ATOM 5041 N N . LYS B 1 313 ? 4.996 51.776 81.251 1.00 39.88 319 LYS B N 1
ATOM 5042 C CA . LYS B 1 313 ? 4.185 50.898 80.413 1.00 41.62 319 LYS B CA 1
ATOM 5043 C C . LYS B 1 313 ? 3.331 51.724 79.461 1.00 40.82 319 LYS B C 1
ATOM 5044 O O . LYS B 1 313 ? 2.938 51.250 78.397 1.00 40.54 319 LYS B O 1
ATOM 5050 N N . GLN B 1 314 ? 3.043 52.962 79.845 1.00 40.37 320 GLN B N 1
ATOM 5051 C CA . GLN B 1 314 ? 2.242 53.841 79.007 1.00 40.15 320 GLN B CA 1
ATOM 5052 C C . GLN B 1 314 ? 3.029 54.155 77.737 1.00 37.79 320 GLN B C 1
ATOM 5053 O O . GLN B 1 314 ? 2.459 54.247 76.652 1.00 36.95 320 GLN B O 1
ATOM 5059 N N . LEU B 1 315 ? 4.342 54.312 77.880 1.00 35.19 321 LEU B N 1
ATOM 5060 C CA . LEU B 1 315 ? 5.207 54.592 76.740 1.00 33.45 321 LEU B CA 1
ATOM 5061 C C . LEU B 1 315 ? 5.308 53.373 75.821 1.00 32.36 321 LEU B C 1
ATOM 5062 O O . LEU B 1 315 ? 5.221 53.498 74.598 1.00 30.23 321 LEU B O 1
ATOM 5067 N N . ALA B 1 316 ? 5.491 52.195 76.412 1.00 32.01 322 ALA B N 1
ATOM 5068 C CA . ALA B 1 316 ? 5.594 50.967 75.637 1.00 33.02 322 ALA B CA 1
ATOM 5069 C C . ALA B 1 316 ? 4.373 50.777 74.736 1.00 34.09 322 ALA B C 1
ATOM 5070 O O . ALA B 1 316 ? 4.500 50.391 73.572 1.00 33.67 322 ALA B O 1
ATOM 5072 N N . LYS B 1 317 ? 3.191 51.068 75.266 1.00 35.17 323 LYS B N 1
ATOM 5073 C CA . LYS B 1 317 ? 1.956 50.926 74.501 1.00 37.28 323 LYS B CA 1
ATOM 5074 C C . LYS B 1 317 ? 1.862 51.839 73.272 1.00 37.62 323 LYS B C 1
ATOM 5075 O O . LYS B 1 317 ? 1.080 51.578 72.360 1.00 37.43 323 LYS B O 1
ATOM 5081 N N . GLN B 1 318 ? 2.652 52.904 73.244 1.00 37.20 324 GLN B N 1
ATOM 5082 C CA . GLN B 1 318 ? 2.623 53.833 72.119 1.00 37.26 324 GLN B CA 1
ATOM 5083 C C . GLN B 1 318 ? 3.646 53.471 71.061 1.00 36.29 324 GLN B C 1
ATOM 5084 O O . GLN B 1 318 ? 3.576 53.955 69.935 1.00 37.04 324 GLN B O 1
ATOM 5090 N N . LEU B 1 319 ? 4.596 52.622 71.433 1.00 36.14 325 LEU B N 1
ATOM 5091 C CA . LEU B 1 319 ? 5.665 52.199 70.537 1.00 36.01 325 LEU B CA 1
ATOM 5092 C C . LEU B 1 319 ? 5.203 51.161 69.512 1.00 36.24 325 LEU B C 1
ATOM 5093 O O . LEU B 1 319 ? 5.579 49.992 69.585 1.00 37.19 325 LEU B O 1
ATOM 5098 N N . ILE B 1 320 ? 4.397 51.604 68.551 1.00 36.97 326 ILE B N 1
ATOM 5099 C CA . ILE B 1 320 ? 3.859 50.728 67.511 1.00 38.97 326 ILE B CA 1
ATOM 5100 C C . ILE B 1 320 ? 4.198 51.260 66.120 1.00 40.60 326 ILE B C 1
ATOM 5101 O O . ILE B 1 320 ? 3.827 52.375 65.768 1.00 41.43 326 ILE B O 1
ATOM 5106 N N . ALA B 1 321 ? 4.887 50.447 65.328 1.00 40.56 327 ALA B N 1
ATOM 5107 C CA . ALA B 1 321 ? 5.298 50.856 63.997 1.00 41.61 327 ALA B CA 1
ATOM 5108 C C . ALA B 1 321 ? 4.226 50.701 62.926 1.00 43.40 327 ALA B C 1
ATOM 5109 O O . ALA B 1 321 ? 4.387 49.921 61.990 1.00 43.18 327 ALA B O 1
ATOM 5111 N N . LYS B 1 322 ? 3.133 51.440 63.067 1.00 45.64 328 LYS B N 1
ATOM 5112 C CA . LYS B 1 322 ? 2.055 51.406 62.087 1.00 48.48 328 LYS B CA 1
ATOM 5113 C C . LYS B 1 322 ? 0.940 52.350 62.494 1.00 49.46 328 LYS B C 1
ATOM 5114 O O . LYS B 1 322 ? 0.769 52.651 63.674 1.00 49.59 328 LYS B O 1
ATOM 5120 N N . SER B 1 323 ? 0.193 52.826 61.505 1.00 51.16 329 SER B N 1
ATOM 5121 C CA . SER B 1 323 ? -0.911 53.745 61.754 1.00 53.48 329 SER B CA 1
ATOM 5122 C C . SER B 1 323 ? -1.948 53.129 62.689 1.00 54.18 329 SER B C 1
ATOM 5123 O O . SER B 1 323 ? -2.107 51.908 62.741 1.00 54.34 329 SER B O 1
ATOM 5126 N N . PRO B 1 324 ? -2.672 53.969 63.445 1.00 54.56 330 PRO B N 1
ATOM 5127 C CA . PRO B 1 324 ? -2.573 55.433 63.475 1.00 53.85 330 PRO B CA 1
ATOM 5128 C C . PRO B 1 324 ? -1.464 55.929 64.411 1.00 52.88 330 PRO B C 1
ATOM 5129 O O . PRO B 1 324 ? -1.272 57.135 64.581 1.00 52.83 330 PRO B O 1
ATOM 5133 N N . TYR B 1 325 ? -0.740 54.996 65.019 1.00 51.25 331 TYR B N 1
ATOM 5134 C CA . TYR B 1 325 ? 0.339 55.353 65.934 1.00 49.82 331 TYR B CA 1
ATOM 5135 C C . TYR B 1 325 ? 1.498 56.030 65.220 1.00 47.46 331 TYR B C 1
ATOM 5136 O O . TYR B 1 325 ? 1.991 57.073 65.660 1.00 47.90 331 TYR B O 1
ATOM 5153 N N . PRO B 1 327 ? 1.976 56.727 61.268 1.00 38.10 333 PRO B N 1
ATOM 5154 C CA . PRO B 1 327 ? 1.645 56.718 59.841 1.00 36.66 333 PRO B CA 1
ATOM 5155 C C . PRO B 1 327 ? 2.868 56.892 58.945 1.00 36.89 333 PRO B C 1
ATOM 5156 O O . PRO B 1 327 ? 3.941 57.289 59.404 1.00 35.98 333 PRO B O 1
ATOM 5160 N N . THR B 1 328 ? 2.699 56.595 57.663 1.00 35.83 334 THR B N 1
ATOM 5161 C CA . THR B 1 328 ? 3.787 56.740 56.704 1.00 34.91 334 THR B CA 1
ATOM 5162 C C . THR B 1 328 ? 4.157 58.219 56.603 1.00 33.81 334 THR B C 1
ATOM 5163 O O . THR B 1 328 ? 3.286 59.085 56.673 1.00 34.24 334 THR B O 1
ATOM 5167 N N . GLY B 1 329 ? 5.446 58.507 56.462 1.00 31.24 335 GLY B N 1
ATOM 5168 C CA . GLY B 1 329 ? 5.872 59.889 56.342 1.00 30.07 335 GLY B CA 1
ATOM 5169 C C . GLY B 1 329 ? 5.904 60.687 57.633 1.00 29.21 335 GLY B C 1
ATOM 5170 O O . GLY B 1 329 ? 6.064 61.907 57.600 1.00 29.74 335 GLY B O 1
ATOM 5171 N N . THR B 1 330 ? 5.742 60.017 58.770 1.00 27.17 336 THR B N 1
ATOM 5172 C CA . THR B 1 330 ? 5.786 60.699 60.059 1.00 24.62 336 THR B CA 1
ATOM 5173 C C . THR B 1 330 ? 6.978 60.157 60.838 1.00 23.66 336 THR B C 1
ATOM 5174 O O . THR B 1 330 ? 7.662 59.236 60.378 1.00 24.07 336 THR B O 1
ATOM 5178 N N . ALA B 1 331 ? 7.228 60.712 62.015 1.00 21.20 337 ALA B N 1
ATOM 5179 C CA . ALA B 1 331 ? 8.352 60.260 62.810 1.00 20.42 337 ALA B CA 1
ATOM 5180 C C . ALA B 1 331 ? 8.052 60.193 64.301 1.00 20.03 337 ALA B C 1
ATOM 5181 O O . ALA B 1 331 ? 7.022 60.667 64.769 1.00 18.76 337 ALA B O 1
ATOM 5191 N N . SER B 1 333 ? 10.057 61.009 67.931 1.00 18.82 339 SER B N 1
ATOM 5192 C CA . SER B 1 333 ? 11.241 61.525 68.585 1.00 19.35 339 SER B CA 1
ATOM 5193 C C . SER B 1 333 ? 11.361 60.773 69.910 1.00 19.74 339 SER B C 1
ATOM 5194 O O . SER B 1 333 ? 10.480 60.875 70.764 1.00 18.43 339 SER B O 1
ATOM 5197 N N . LEU B 1 334 ? 12.451 60.024 70.071 1.00 19.42 340 LEU B N 1
ATOM 5198 C CA . LEU B 1 334 ? 12.661 59.228 71.274 1.00 20.70 340 LEU B CA 1
ATOM 5199 C C . LEU B 1 334 ? 13.765 59.780 72.159 1.00 20.55 340 LEU B C 1
ATOM 5200 O O . LEU B 1 334 ? 14.835 60.146 71.675 1.00 20.75 340 LEU B O 1
ATOM 5205 N N . PHE B 1 335 ? 13.504 59.837 73.456 1.00 19.77 341 PHE B N 1
ATOM 5206 C CA . PHE B 1 335 ? 14.491 60.300 74.405 1.00 21.12 341 PHE B CA 1
ATOM 5207 C C . PHE B 1 335 ? 14.907 59.069 75.172 1.00 21.95 341 PHE B C 1
ATOM 5208 O O . PHE B 1 335 ? 14.089 58.378 75.778 1.00 21.94 341 PHE B O 1
ATOM 5216 N N . ILE B 1 336 ? 16.202 58.798 75.106 1.00 21.77 342 ILE B N 1
ATOM 5217 C CA . ILE B 1 336 ? 16.746 57.589 75.671 1.00 22.18 342 ILE B CA 1
ATOM 5218 C C . ILE B 1 336 ? 17.890 57.762 76.656 1.00 22.94 342 ILE B C 1
ATOM 5219 O O . ILE B 1 336 ? 18.702 58.685 76.543 1.00 23.26 342 ILE B O 1
ATOM 5224 N N . ILE B 1 337 ? 17.925 56.861 77.633 1.00 23.02 343 ILE B N 1
ATOM 5225 C CA . ILE B 1 337 ? 18.989 56.808 78.625 1.00 26.00 343 ILE B CA 1
ATOM 5226 C C . ILE B 1 337 ? 19.423 55.347 78.515 1.00 26.81 343 ILE B C 1
ATOM 5227 O O . ILE B 1 337 ? 18.577 54.466 78.358 1.00 25.37 343 ILE B O 1
ATOM 5232 N N . ASP B 1 338 ? 20.719 55.062 78.549 1.00 28.21 344 ASP B N 1
ATOM 5233 C CA . ASP B 1 338 ? 21.078 53.658 78.433 1.00 30.94 344 ASP B CA 1
ATOM 5234 C C . ASP B 1 338 ? 21.182 53.052 79.822 1.00 29.13 344 ASP B C 1
ATOM 5235 O O . ASP B 1 338 ? 21.517 53.741 80.783 1.00 29.94 344 ASP B O 1
ATOM 5240 N N . THR B 1 339 ? 20.837 51.771 79.920 1.00 27.51 345 THR B N 1
ATOM 5241 C CA . THR B 1 339 ? 20.836 51.057 81.187 1.00 25.71 345 THR B CA 1
ATOM 5242 C C . THR B 1 339 ? 21.563 49.730 81.033 1.00 25.58 345 THR B C 1
ATOM 5243 O O . THR B 1 339 ? 21.921 49.348 79.923 1.00 24.50 345 THR B O 1
ATOM 5247 N N . PRO B 1 340 ? 21.800 49.010 82.151 1.00 26.03 346 PRO B N 1
ATOM 5248 C CA . PRO B 1 340 ? 22.493 47.717 82.101 1.00 27.03 346 PRO B CA 1
ATOM 5249 C C . PRO B 1 340 ? 21.766 46.681 81.245 1.00 27.61 346 PRO B C 1
ATOM 5250 O O . PRO B 1 340 ? 22.389 45.745 80.744 1.00 28.43 346 PRO B O 1
ATOM 5254 N N . GLN B 1 341 ? 20.453 46.854 81.073 1.00 28.32 347 GLN B N 1
ATOM 5255 C CA . GLN B 1 341 ? 19.658 45.919 80.268 1.00 30.29 347 GLN B CA 1
ATOM 5256 C C . GLN B 1 341 ? 19.462 46.365 78.819 1.00 28.65 347 GLN B C 1
ATOM 5257 O O . GLN B 1 341 ? 18.956 45.601 78.002 1.00 28.40 347 GLN B O 1
ATOM 5263 N N . GLY B 1 342 ? 19.858 47.594 78.505 1.00 28.54 348 GLY B N 1
ATOM 5264 C CA . GLY B 1 342 ? 19.694 48.108 77.154 1.00 26.39 348 GLY B CA 1
ATOM 5265 C C . GLY B 1 342 ? 19.091 49.502 77.158 1.00 25.30 348 GLY B C 1
ATOM 5266 O O . GLY B 1 342 ? 18.694 49.993 78.219 1.00 26.10 348 GLY B O 1
ATOM 5267 N N . PRO B 1 343 ? 18.988 50.166 75.995 1.00 24.15 349 PRO B N 1
ATOM 5268 C CA . PRO B 1 343 ? 18.419 51.515 75.940 1.00 22.82 349 PRO B CA 1
ATOM 5269 C C . PRO B 1 343 ? 16.960 51.620 76.379 1.00 22.78 349 PRO B C 1
ATOM 5270 O O . PRO B 1 343 ? 16.086 50.894 75.888 1.00 19.50 349 PRO B O 1
ATOM 5274 N N . SER B 1 344 ? 16.713 52.546 77.305 1.00 22.02 350 SER B N 1
ATOM 5275 C CA . SER B 1 344 ? 15.378 52.777 77.855 1.00 21.71 350 SER B CA 1
ATOM 5276 C C . SER B 1 344 ? 14.781 54.119 77.442 1.00 22.80 350 SER B C 1
ATOM 5277 O O . SER B 1 344 ? 15.353 55.175 77.710 1.00 20.18 350 SER B O 1
ATOM 5280 N N . ILE B 1 345 ? 13.619 54.061 76.800 1.00 21.18 351 ILE B N 1
ATOM 5281 C CA . ILE B 1 345 ? 12.918 55.259 76.345 1.00 22.50 351 ILE B CA 1
ATOM 5282 C C . ILE B 1 345 ? 12.134 55.896 77.504 1.00 23.95 351 ILE B C 1
ATOM 5283 O O . ILE B 1 345 ? 11.283 55.246 78.116 1.00 23.54 351 ILE B O 1
ATOM 5288 N N . ILE B 1 346 ? 12.431 57.161 77.806 1.00 24.55 352 ILE B N 1
ATOM 5289 C CA . ILE B 1 346 ? 11.751 57.884 78.878 1.00 24.46 352 ILE B CA 1
ATOM 5290 C C . ILE B 1 346 ? 10.694 58.852 78.340 1.00 24.17 352 ILE B C 1
ATOM 5291 O O . ILE B 1 346 ? 9.909 59.411 79.099 1.00 24.49 352 ILE B O 1
ATOM 5296 N N . ASP B 1 347 ? 10.684 59.058 77.028 1.00 22.65 353 ASP B N 1
ATOM 5297 C CA . ASP B 1 347 ? 9.695 59.933 76.409 1.00 24.61 353 ASP B CA 1
ATOM 5298 C C . ASP B 1 347 ? 9.592 59.672 74.914 1.00 23.77 353 ASP B C 1
ATOM 5299 O O . ASP B 1 347 ? 10.585 59.370 74.254 1.00 20.64 353 ASP B O 1
ATOM 5304 N N . ILE B 1 348 ? 8.370 59.792 74.407 1.00 23.67 354 ILE B N 1
ATOM 5305 C CA . ILE B 1 348 ? 8.075 59.581 73.000 1.00 23.51 354 ILE B CA 1
ATOM 5306 C C . ILE B 1 348 ? 7.203 60.725 72.498 1.00 23.48 354 ILE B C 1
ATOM 5307 O O . ILE B 1 348 ? 6.213 61.086 73.130 1.00 21.94 354 ILE B O 1
ATOM 5312 N N . GLN B 1 349 ? 7.571 61.286 71.356 1.00 23.24 355 GLN B N 1
ATOM 5313 C CA . GLN B 1 349 ? 6.798 62.366 70.764 1.00 23.58 355 GLN B CA 1
ATOM 5314 C C . GLN B 1 349 ? 6.544 62.034 69.300 1.00 24.91 355 GLN B C 1
ATOM 5315 O O . GLN B 1 349 ? 7.483 61.856 68.525 1.00 25.34 355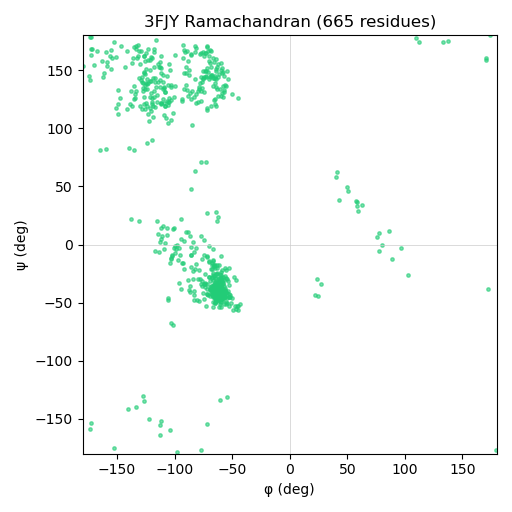 GLN B O 1
ATOM 5321 N N . LYS B 1 350 ? 5.273 61.924 68.929 1.00 25.31 356 LYS B N 1
ATOM 5322 C CA . LYS B 1 350 ? 4.925 61.635 67.548 1.00 27.35 356 LYS B CA 1
ATOM 5323 C C . LYS B 1 350 ? 5.108 62.937 66.796 1.00 25.90 356 LYS B C 1
ATOM 5324 O O . LYS B 1 350 ? 4.646 63.987 67.241 1.00 23.72 356 LYS B O 1
ATOM 5330 N N . VAL B 1 351 ? 5.787 62.877 65.659 1.00 24.79 357 VAL B N 1
ATOM 5331 C CA . VAL B 1 351 ? 6.041 64.078 64.884 1.00 25.43 357 VAL B CA 1
ATOM 5332 C C . VAL B 1 351 ? 5.459 64.010 63.478 1.00 27.73 357 VAL B C 1
ATOM 5333 O O . VAL B 1 351 ? 5.885 63.195 62.660 1.00 25.31 357 VAL B O 1
ATOM 5337 N N . SER B 1 352 ? 4.481 64.879 63.213 1.00 31.19 358 SER B N 1
ATOM 5338 C CA . SER B 1 352 ? 3.824 64.956 61.908 1.00 35.99 358 SER B CA 1
ATOM 5339 C C . SER B 1 352 ? 3.906 66.376 61.352 1.00 38.37 358 SER B C 1
ATOM 5340 O O . SER B 1 352 ? 3.940 67.348 62.108 1.00 38.54 358 SER B O 1
ATOM 5343 N N . PRO B 1 353 ? 3.921 66.510 60.018 1.00 41.82 359 PRO B N 1
ATOM 5344 C CA . PRO B 1 353 ? 4.005 67.808 59.344 1.00 44.80 359 PRO B CA 1
ATOM 5345 C C . PRO B 1 353 ? 2.763 68.698 59.386 1.00 47.77 359 PRO B C 1
ATOM 5346 O O . PRO B 1 353 ? 1.937 68.606 60.294 1.00 48.25 359 PRO B O 1
ATOM 5350 N N . ILE B 1 354 ? 2.660 69.561 58.375 1.00 50.75 360 ILE B N 1
ATOM 5351 C CA . ILE B 1 354 ? 1.568 70.517 58.208 1.00 52.12 360 ILE B CA 1
ATOM 5352 C C . ILE B 1 354 ? 1.280 71.265 59.514 1.00 52.11 360 ILE B C 1
ATOM 5353 O O . ILE B 1 354 ? 0.243 71.025 60.165 1.00 52.94 360 ILE B O 1
#

Sequence (669 aa):
LEAAGGIVWRWKAGSDIANDPAIASSKSAQEQLDSIEVCIVHRPKYDDWSWPKGKLEQNETHRHAAVREIGEETGSPVKLGPYLCEVEHTLYWAQPISADDAEHLLDAFGPVHRADVGEINDIVWVSVREARKILSHSTDKDTLAVFVDRVQEGAATAQNLLIVRHAKAESRKSWKGTDANRPITPKGAAAFALNRELACFNPTRLATSPWLRCQETLQVLSWQTERPEHINTLTEDAFAEHPAVSWLAFREQITQTLNSRETTAICHRPVIGGYDHLRGLCARKQLAKQLIAKSPYPTGTASLFIIDTPQGPSIIDIQKVSPILEAAGGIVWRWKAGSDIANDPAIASSKSAQEQLDSIEVCIVHRPKYDDWSWPKGKLEQNETHRHAAVREIGEETGSPVKLGPYLCEVEYPLSEEGKKTRHSHDCTADTKHTLYWAQPISADDAEHLLDAFGPVHRADVGEINDIVWVSVREARKILSHSTDKDTLAVFVDRVQEGAATAQNLLIVRHAKAESRKSWKGTDANRPITPKGAAAFALNRELACFNPTRLATSPWLRCQETLQVLSWQTERPEHINTLTEDAFAEHPAVSWLAFREQITQTLNSRETTAICHRPVIGGYDHLRGLCARKQLAKQLIAKSPYPTGTASLFIIDTPQGPSIIDIQKVSPI

Organism: Bifidobacterium adolescentis (strain ATCC 15703 / DSM 20083 / NCTC 11814 / E194a) (NCBI:txid367928)